Protein 1OLT (pdb70)

Secondary structure (DSSP, 8-state):
------TTT-----SSS-GGG-BTT--HHHHHHHHTT-TTS-EEEEEEE-EESS--TT--SS-EE-S-THHHHHHHHHHHHHHHHHGGGGTT--EEEEEEEES-GGGS-HHHHHHHHHHHHHHS-EEEEEEEEEEE-SSS--THHHHHHHHTT--EEEEEEE---HHHHHHHT----HHHHHHHHHHHHHTT--S-EEEEEES-TT--HHHHHHHHHHHHHH--SEEEEEEP---TTTSGGGGGS-GGGSPPHHHHHHHHHHHHHHHHHTT-EEEETTEEE-TTSHHHHHHHHT--EE-SS-EES--S-EEEEESTT-EEEETTEEEEE-SSHHHHHHHHHHHS--EEEEEE--HHHHHHHHHHHHHHHHSEEEHHHHHHHTT--HHHHTHHHHHHHHHHHHTTSEEE-SSEEEE-TTTGGGHHHHHHTT-S--

Radius of gyration: 21.77 Å; Cα contacts (8 Å, |Δi|>4): 863; chains: 1; bounding box: 60×54×45 Å

Structure (mmCIF, N/CA/C/O backbone):
data_1OLT
#
_entry.id   1OLT
#
_cell.length_a   114.036
_cell.length_b   114.036
_cell.length_c   76.459
_cell.angle_alpha   90.00
_cell.angle_beta   90.00
_cell.angle_gamma   120.00
#
_symmetry.space_group_name_H-M   'P 63'
#
loop_
_entity.id
_entity.type
_entity.pdbx_description
1 polymer 'OXYGEN-INDEPENDENT COPROPORPHYRINOGEN III OXIDASE'
2 non-polymer 'IRON/SULFUR CLUSTER'
3 non-polymer S-ADENOSYLMETHIONINE
4 water water
#
loop_
_atom_site.group_PDB
_atom_site.id
_atom_site.type_symbol
_atom_site.label_atom_id
_atom_site.label_alt_id
_atom_site.label_comp_id
_atom_site.label_asym_id
_atom_site.label_entity_id
_atom_site.label_seq_id
_atom_site.pdbx_PDB_ins_code
_atom_site.Cartn_x
_atom_site.Cartn_y
_atom_site.Cartn_z
_atom_site.occupancy
_atom_site.B_iso_or_equiv
_atom_site.auth_seq_id
_atom_site.auth_comp_id
_atom_site.auth_asym_id
_atom_site.auth_atom_id
_atom_site.pdbx_PDB_model_num
ATOM 1 N N . GLN A 1 4 ? 46.208 45.465 -0.570 0.50 14.00 4 GLN A N 1
ATOM 2 C CA . GLN A 1 4 ? 46.034 46.714 0.205 0.50 14.17 4 GLN A CA 1
ATOM 3 C C . GLN A 1 4 ? 47.385 47.186 0.754 0.50 14.89 4 GLN A C 1
ATOM 4 O O . GLN A 1 4 ? 48.390 46.481 0.629 0.50 15.34 4 GLN A O 1
ATOM 10 N N . GLN A 1 5 ? 47.400 48.380 1.354 0.75 15.37 5 GLN A N 1
ATOM 11 C CA . GLN A 1 5 ? 48.611 48.933 1.949 0.75 15.76 5 GLN A CA 1
ATOM 12 C C . GLN A 1 5 ? 48.707 48.625 3.440 0.75 15.76 5 GLN A C 1
ATOM 13 O O . GLN A 1 5 ? 49.831 48.521 3.956 0.75 15.08 5 GLN A O 1
ATOM 19 N N . ILE A 1 6 ? 47.570 48.448 4.135 0.75 15.61 6 ILE A N 1
ATOM 20 C CA . ILE A 1 6 ? 47.634 47.862 5.480 0.75 16.02 6 ILE A CA 1
ATOM 21 C C . ILE A 1 6 ? 48.195 46.426 5.417 0.75 16.43 6 ILE A C 1
ATOM 22 O O . ILE A 1 6 ? 47.981 45.698 4.460 0.75 16.23 6 ILE A O 1
ATOM 27 N N A ASP A 1 7 ? 48.978 46.063 6.424 0.50 16.91 7 ASP A N 1
ATOM 28 N N B ASP A 1 7 ? 48.888 46.056 6.490 0.50 16.96 7 ASP A N 1
ATOM 29 C CA A ASP A 1 7 ? 49.436 44.690 6.574 0.50 17.30 7 ASP A CA 1
ATOM 30 C CA B ASP A 1 7 ? 49.528 44.760 6.646 0.50 17.39 7 ASP A CA 1
ATOM 31 C C A ASP A 1 7 ? 48.893 44.221 7.906 0.50 17.46 7 ASP A C 1
ATOM 32 C C B ASP A 1 7 ? 48.959 44.175 7.944 0.50 17.52 7 ASP A C 1
ATOM 33 O O A ASP A 1 7 ? 49.294 44.708 8.965 0.50 17.70 7 ASP A O 1
ATOM 34 O O B ASP A 1 7 ? 49.404 44.548 9.037 0.50 17.72 7 ASP A O 1
ATOM 43 N N . TRP A 1 8 ? 47.981 43.272 7.828 1.00 17.59 8 TRP A N 1
ATOM 44 C CA . TRP A 1 8 ? 47.283 42.743 9.002 1.00 17.79 8 TRP A CA 1
ATOM 45 C C . TRP A 1 8 ? 48.197 41.900 9.881 1.00 18.40 8 TRP A C 1
ATOM 46 O O . TRP A 1 8 ? 48.865 41.011 9.381 1.00 19.05 8 TRP A O 1
ATOM 57 N N . ASP A 1 9 ? 48.196 42.177 11.182 1.00 19.34 9 ASP A N 1
ATOM 58 C CA . ASP A 1 9 ? 49.011 41.444 12.172 1.00 20.05 9 ASP A CA 1
ATOM 59 C C . ASP A 1 9 ? 48.177 41.098 13.416 1.00 19.96 9 ASP A C 1
ATOM 60 O O . ASP A 1 9 ? 48.111 41.899 14.338 1.00 19.76 9 ASP A O 1
ATOM 65 N N . LEU A 1 10 ? 47.545 39.917 13.427 1.00 20.37 10 LEU A N 1
ATOM 66 C CA . LEU A 1 10 ? 46.674 39.480 14.546 1.00 20.78 10 LEU A CA 1
ATOM 67 C C . LEU A 1 10 ? 47.251 39.753 15.940 1.00 20.97 10 LEU A C 1
ATOM 68 O O . LEU A 1 10 ? 46.522 40.218 16.843 1.00 20.65 10 LEU A O 1
ATOM 73 N N . ALA A 1 11 ? 48.548 39.457 16.111 1.00 20.92 11 ALA A N 1
ATOM 74 C CA . ALA A 1 11 ? 49.205 39.565 17.415 1.00 21.23 11 ALA A CA 1
ATOM 75 C C . ALA A 1 11 ? 49.324 41.010 17.874 1.00 21.57 11 ALA A C 1
ATOM 76 O O . ALA A 1 11 ? 49.010 41.322 19.028 1.00 21.67 11 ALA A O 1
ATOM 78 N N . LEU A 1 12 ? 49.753 41.905 16.983 1.00 21.89 12 LEU A N 1
ATOM 79 C CA . LEU A 1 12 ? 49.840 43.323 17.345 1.00 22.25 12 LEU A CA 1
ATOM 80 C C . LEU A 1 12 ? 48.449 43.860 17.674 1.00 22.54 12 LEU A C 1
ATOM 81 O O . LEU A 1 12 ? 48.302 44.664 18.594 1.00 22.80 12 LEU A O 1
ATOM 86 N N . ILE A 1 13 ? 47.442 43.390 16.925 1.00 22.66 13 ILE A N 1
ATOM 87 C CA . ILE A 1 13 ? 46.040 43.784 17.109 1.00 22.91 13 ILE A CA 1
ATOM 88 C C . ILE A 1 13 ? 45.428 43.101 18.354 1.00 23.20 13 ILE A C 1
ATOM 89 O O . ILE A 1 13 ? 44.570 43.698 19.033 1.00 23.67 13 ILE A O 1
ATOM 94 N N . LYS A 1 15 ? 47.803 42.257 21.079 0.70 18.20 15 LYS A N 1
ATOM 95 C CA . LYS A 1 15 ? 46.611 42.937 21.553 0.70 18.64 15 LYS A CA 1
ATOM 96 C C . LYS A 1 15 ? 46.962 44.358 22.000 0.70 18.60 15 LYS A C 1
ATOM 97 O O . LYS A 1 15 ? 47.374 44.574 23.149 0.70 18.96 15 LYS A O 1
ATOM 103 N N . TYR A 1 16 ? 46.788 45.328 21.108 0.70 18.48 16 TYR A N 1
ATOM 104 C CA . TYR A 1 16 ? 46.949 46.730 21.504 0.70 18.50 16 TYR A CA 1
ATOM 105 C C . TYR A 1 16 ? 45.598 47.343 21.842 0.70 19.02 16 TYR A C 1
ATOM 106 O O . TYR A 1 16 ? 44.702 47.372 21.011 0.70 19.98 16 TYR A O 1
ATOM 115 N N A TYR A 1 23 ? 39.445 59.442 18.367 0.50 22.22 23 TYR A N 1
ATOM 116 N N B TYR A 1 23 ? 39.087 58.866 17.035 0.50 27.32 23 TYR A N 1
ATOM 117 C CA A TYR A 1 23 ? 39.744 60.846 18.596 0.50 22.32 23 TYR A CA 1
ATOM 118 C CA B TYR A 1 23 ? 39.104 60.330 17.022 0.50 27.19 23 TYR A CA 1
ATOM 119 C C A TYR A 1 23 ? 38.840 61.725 17.740 0.50 22.74 23 TYR A C 1
ATOM 120 C C B TYR A 1 23 ? 37.683 60.833 17.112 0.50 26.73 23 TYR A C 1
ATOM 121 O O A TYR A 1 23 ? 39.220 62.250 16.685 0.50 23.09 23 TYR A O 1
ATOM 122 O O B TYR A 1 23 ? 36.760 60.342 16.461 0.50 26.85 23 TYR A O 1
ATOM 139 N N A THR A 1 24 ? 37.603 61.807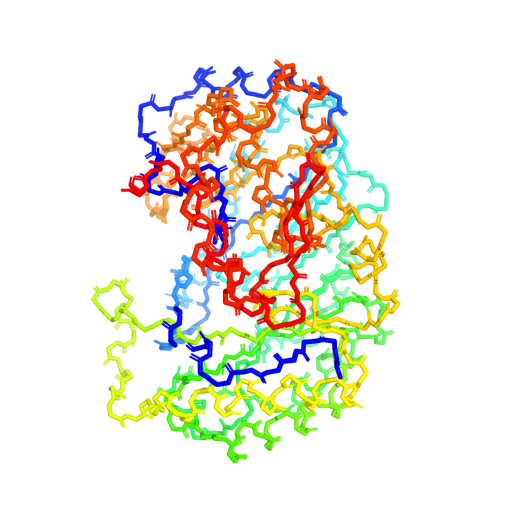 18.235 0.50 22.49 24 THR A N 1
ATOM 140 N N B THR A 1 24 ? 37.555 61.835 17.952 0.50 25.87 24 THR A N 1
ATOM 141 C CA A THR A 1 24 ? 36.498 62.587 17.684 0.50 22.02 24 THR A CA 1
ATOM 142 C CA B THR A 1 24 ? 36.303 62.383 18.345 0.50 25.28 24 THR A CA 1
ATOM 143 C C A THR A 1 24 ? 36.974 63.989 17.268 0.50 21.00 24 THR A C 1
ATOM 144 C C B THR A 1 24 ? 36.457 63.890 18.035 0.50 24.18 24 THR A C 1
ATOM 145 O O A THR A 1 24 ? 37.004 64.351 16.091 0.50 19.83 24 THR A O 1
ATOM 146 O O B THR A 1 24 ? 35.531 64.552 17.551 0.50 24.16 24 THR A O 1
ATOM 153 N N A SER A 1 25 ? 37.290 64.769 18.299 0.50 20.07 25 SER A N 1
ATOM 154 N N B SER A 1 25 ? 37.700 64.346 18.220 0.50 22.59 25 SER A N 1
ATOM 155 C CA A SER A 1 25 ? 38.146 65.939 18.202 0.50 19.45 25 SER A CA 1
ATOM 156 C CA B SER A 1 25 ? 38.111 65.757 18.309 0.50 21.06 25 SER A CA 1
ATOM 157 C C A SER A 1 25 ? 39.146 65.864 19.357 0.50 19.17 25 SER A C 1
ATOM 158 C C B SER A 1 25 ? 39.206 65.791 19.382 0.50 20.18 25 SER A C 1
ATOM 159 O O A SER A 1 25 ? 39.021 65.022 20.244 0.50 19.80 25 SER A O 1
ATOM 160 O O B SER A 1 25 ? 39.235 64.906 20.232 0.50 20.90 25 SER A O 1
ATOM 165 N N . TYR A 1 26 ? 40.105 66.768 19.353 1.00 19.12 26 TYR A N 1
ATOM 166 C CA . TYR A 1 26 ? 41.015 66.960 20.494 1.00 17.89 26 TYR A CA 1
ATOM 167 C C . TYR A 1 26 ? 41.135 68.412 20.837 1.00 16.55 26 TYR A C 1
ATOM 168 O O . TYR A 1 26 ? 41.469 69.190 19.960 1.00 14.72 26 TYR A O 1
ATOM 177 N N . PRO A 1 27 ? 40.909 68.789 22.109 1.00 16.89 27 PRO A N 1
ATOM 178 C CA . PRO A 1 27 ? 40.431 67.895 23.186 1.00 17.35 27 PRO A CA 1
ATOM 179 C C . PRO A 1 27 ? 39.055 67.332 22.934 1.00 18.59 27 PRO A C 1
ATOM 180 O O . PRO A 1 27 ? 38.310 67.816 22.068 1.00 18.23 27 PRO A O 1
ATOM 184 N N . THR A 1 28 ? 38.705 66.305 23.699 1.00 19.57 28 THR A N 1
ATOM 185 C CA . THR A 1 28 ? 37.429 65.633 23.480 1.00 20.55 28 THR A CA 1
ATOM 186 C C . THR A 1 28 ? 36.298 66.370 24.163 1.00 20.36 28 THR A C 1
ATOM 187 O O . THR A 1 28 ? 36.542 67.307 24.971 1.00 19.15 28 THR A O 1
ATOM 191 N N . ALA A 1 29 ? 35.077 65.890 23.864 1.00 20.55 29 ALA A N 1
ATOM 192 C CA . ALA A 1 29 ? 33.829 66.357 24.490 1.00 20.46 29 ALA A CA 1
ATOM 193 C C . ALA A 1 29 ? 33.797 66.151 26.033 1.00 20.07 29 ALA A C 1
ATOM 194 O O . ALA A 1 29 ? 33.058 66.851 26.734 1.00 19.29 29 ALA A O 1
ATOM 196 N N . LEU A 1 30 ? 34.578 65.200 26.565 1.00 20.01 30 LEU A N 1
ATOM 197 C CA . LEU A 1 30 ? 34.711 65.080 28.036 1.00 19.78 30 LEU A CA 1
ATOM 198 C C . LEU A 1 30 ? 35.184 66.387 28.672 1.00 18.89 30 LEU A C 1
ATOM 199 O O . LEU A 1 30 ? 34.828 66.690 29.813 1.00 18.60 30 LEU A O 1
ATOM 204 N N . GLU A 1 31 ? 35.992 67.154 27.935 1.00 17.24 31 GLU A N 1
ATOM 205 C CA . GLU A 1 31 ? 36.555 68.383 28.467 1.00 15.81 31 GLU A CA 1
ATOM 206 C C . GLU A 1 31 ? 35.681 69.631 28.286 1.00 14.21 31 GLU A C 1
ATOM 207 O O . GLU A 1 31 ? 36.084 70.692 28.706 1.00 13.67 31 GLU A O 1
ATOM 213 N N . PHE A 1 32 ? 34.507 69.511 27.666 1.00 12.45 32 PHE A N 1
ATOM 214 C CA . PHE A 1 32 ? 33.650 70.689 27.426 1.00 11.73 32 PHE A CA 1
ATOM 215 C C . PHE A 1 32 ? 33.076 71.108 28.774 1.00 11.59 32 PHE A C 1
ATOM 216 O O . PHE A 1 32 ? 32.723 70.268 29.555 1.00 11.55 32 PHE A O 1
ATOM 224 N N . SER A 1 33 ? 32.997 72.402 29.042 1.00 12.01 33 SER A N 1
ATOM 225 C CA . SER A 1 33 ? 32.520 72.895 30.308 1.00 12.85 33 SER A CA 1
ATOM 226 C C . SER A 1 33 ? 31.403 73.955 30.129 1.00 15.23 33 SER A C 1
ATOM 227 O O . SER A 1 33 ? 31.445 74.792 29.251 1.00 13.08 33 SER A O 1
ATOM 230 N N . GLU A 1 34 ? 30.431 73.923 31.019 1.00 18.80 34 GLU A N 1
ATOM 231 C CA . GLU A 1 34 ? 29.300 74.845 30.984 1.00 22.43 34 GLU A CA 1
ATOM 232 C C . GLU A 1 34 ? 29.694 76.253 31.368 1.00 23.37 34 GLU A C 1
ATOM 233 O O . GLU A 1 34 ? 28.903 77.157 31.224 1.00 25.22 34 GLU A O 1
ATOM 239 N N . ASP A 1 35 ? 30.928 76.422 31.833 1.00 24.20 35 ASP A N 1
ATOM 240 C CA . ASP A 1 35 ? 31.486 77.714 32.160 1.00 24.87 35 ASP A CA 1
ATOM 241 C C . ASP A 1 35 ? 31.836 78.531 30.930 1.00 23.43 35 ASP A C 1
ATOM 242 O O . ASP A 1 35 ? 31.927 79.733 31.008 1.00 22.71 35 ASP A O 1
ATOM 247 N N . PHE A 1 36 ? 32.041 77.852 29.806 1.00 22.12 36 PHE A N 1
ATOM 248 C CA . PHE A 1 36 ? 32.243 78.484 28.496 1.00 21.09 36 PHE A CA 1
ATOM 249 C C . PHE A 1 36 ? 30.957 79.155 28.028 1.00 21.12 36 PHE A C 1
ATOM 250 O O . PHE A 1 36 ? 29.957 78.501 27.661 1.00 21.89 36 PHE A O 1
ATOM 258 N N . GLY A 1 37 ? 31.002 80.456 28.025 1.00 20.70 37 GLY A N 1
ATOM 259 C CA . GLY A 1 37 ? 29.837 81.254 27.787 1.00 20.82 37 GLY A CA 1
ATOM 260 C C . GLY A 1 37 ? 29.903 82.067 26.499 1.00 20.14 37 GLY A C 1
ATOM 261 O O . GLY A 1 37 ? 30.772 81.920 25.617 1.00 19.31 37 GLY A O 1
ATOM 262 N N . GLU A 1 38 ? 28.956 82.978 26.441 1.00 19.83 38 GLU A N 1
ATOM 263 C CA . GLU A 1 38 ? 28.700 83.751 25.266 1.00 19.34 38 GLU A CA 1
ATOM 264 C C . GLU A 1 38 ? 29.852 84.621 24.931 1.00 18.98 38 GLU A C 1
ATOM 265 O O . GLU A 1 38 ? 30.123 84.828 23.756 1.00 17.83 38 GLU A O 1
ATOM 271 N N A GLN A 1 39 ? 30.572 85.146 25.922 0.70 18.79 39 GLN A N 1
ATOM 272 N N B GLN A 1 39 ? 30.523 85.123 25.963 0.30 18.90 39 GLN A N 1
ATOM 273 C CA A GLN A 1 39 ? 31.628 86.029 25.524 0.70 19.52 39 GLN A CA 1
ATOM 274 C CA B GLN A 1 39 ? 31.663 85.996 25.788 0.30 19.41 39 GLN A CA 1
ATOM 275 C C A GLN A 1 39 ? 32.743 85.194 24.852 0.70 19.51 39 GLN A C 1
ATOM 276 C C B GLN A 1 39 ? 32.861 85.296 25.117 0.30 19.66 39 GLN A C 1
ATOM 277 O O A GLN A 1 39 ? 33.378 85.637 23.900 0.70 22.35 39 GLN A O 1
ATOM 278 O O B GLN A 1 39 ? 33.698 85.957 24.481 0.30 21.83 39 GLN A O 1
ATOM 289 N N . ALA A 1 40 ? 33.021 84.009 25.400 1.00 19.10 40 ALA A N 1
ATOM 290 C CA . ALA A 1 40 ? 34.137 83.209 24.890 1.00 18.10 40 ALA A CA 1
ATOM 291 C C . ALA A 1 40 ? 33.811 82.885 23.474 1.00 16.94 40 ALA A C 1
ATOM 292 O O . ALA A 1 40 ? 34.666 82.895 22.611 1.00 16.28 40 ALA A O 1
ATOM 294 N N . PHE A 1 41 ? 32.523 82.669 23.211 1.00 14.94 41 PHE A N 1
ATOM 295 C CA . PHE A 1 41 ? 32.092 82.361 21.884 1.00 15.11 41 PHE A CA 1
ATOM 296 C C . PHE A 1 41 ? 32.339 83.543 20.951 1.00 14.96 41 PHE A C 1
ATOM 297 O O . PHE A 1 41 ? 32.802 83.386 19.822 1.00 14.52 41 PHE A O 1
ATOM 305 N N . LEU A 1 42 ? 31.972 84.719 21.402 1.00 14.96 42 LEU A N 1
ATOM 306 C CA . LEU A 1 42 ? 32.156 85.901 20.567 1.00 16.01 42 LEU A CA 1
ATOM 307 C C . LEU A 1 42 ? 33.655 86.177 20.326 1.00 15.94 42 LEU A C 1
ATOM 308 O O . LEU A 1 42 ? 34.014 86.536 19.221 1.00 16.52 42 LEU A O 1
ATOM 313 N N . GLN A 1 43 ? 34.500 85.979 21.336 1.00 15.70 43 GLN A N 1
ATOM 314 C CA . GLN A 1 43 ? 35.957 86.105 21.143 1.00 16.96 43 GLN A CA 1
ATOM 315 C C . GLN A 1 43 ? 36.456 85.094 20.119 1.00 16.24 43 GLN A C 1
ATOM 316 O O . GLN A 1 43 ? 37.345 85.411 19.332 1.00 15.62 43 GLN A O 1
ATOM 322 N N . ALA A 1 44 ? 35.853 83.883 20.088 1.00 15.80 44 ALA A N 1
ATOM 323 C CA . ALA A 1 44 ? 36.261 82.863 19.128 1.00 15.05 44 ALA A CA 1
ATOM 324 C C . ALA A 1 44 ? 35.901 83.293 17.713 1.00 14.72 44 ALA A C 1
ATOM 325 O O . ALA A 1 44 ? 36.689 83.131 16.761 1.00 13.97 44 ALA A O 1
ATOM 327 N N . VAL A 1 45 ? 34.697 83.840 17.562 1.00 14.56 45 VAL A N 1
ATOM 328 C CA . VAL A 1 45 ? 34.211 84.242 16.252 1.00 14.35 45 VAL A CA 1
ATOM 329 C C . VAL A 1 45 ? 35.089 85.377 15.706 1.00 14.71 45 VAL A C 1
ATOM 330 O O . VAL A 1 45 ? 35.330 85.476 14.524 1.00 15.62 45 VAL A O 1
ATOM 334 N N . ALA A 1 46 ? 35.605 86.232 16.571 1.00 15.70 46 ALA A N 1
ATOM 335 C CA . ALA A 1 46 ? 36.433 87.344 16.114 1.00 15.76 46 ALA A CA 1
ATOM 336 C C . ALA A 1 46 ? 37.911 86.974 15.827 1.00 15.70 46 ALA A C 1
ATOM 337 O O . ALA A 1 46 ? 38.667 87.812 15.335 1.00 15.76 46 ALA A O 1
ATOM 339 N N A ARG A 1 47 ? 38.313 85.743 16.132 0.33 15.51 47 ARG A N 1
ATOM 340 N N B ARG A 1 47 ? 38.300 85.735 16.125 0.33 15.31 47 ARG A N 1
ATOM 341 N N C ARG A 1 47 ? 38.294 85.733 16.113 0.33 15.19 47 ARG A N 1
ATOM 342 C CA A ARG A 1 47 ? 39.730 85.373 16.088 0.33 15.35 47 ARG A CA 1
ATOM 343 C CA B ARG A 1 47 ? 39.706 85.334 16.066 0.33 15.00 47 ARG A CA 1
ATOM 344 C CA C ARG A 1 47 ? 39.700 85.339 16.066 0.33 14.78 47 ARG A CA 1
ATOM 345 C C A ARG A 1 47 ? 40.272 85.296 14.647 0.33 14.89 47 ARG A C 1
ATOM 346 C C B ARG A 1 47 ? 40.252 85.318 14.642 0.33 14.69 47 ARG A C 1
ATOM 347 C C C ARG A 1 47 ? 40.252 85.316 14.643 0.33 14.57 47 ARG A C 1
ATOM 348 O O A ARG A 1 47 ? 41.366 85.812 14.381 0.33 13.85 47 ARG A O 1
ATOM 349 O O B ARG A 1 47 ? 41.322 85.884 14.383 0.33 13.58 47 ARG A O 1
ATOM 350 O O C ARG A 1 47 ? 41.325 85.877 14.386 0.33 13.47 47 ARG A O 1
ATOM 372 N N . TYR A 1 48 ? 39.514 84.691 13.728 1.00 14.03 48 TYR A N 1
ATOM 373 C CA . TYR A 1 48 ? 39.952 84.532 12.307 1.00 14.64 48 TYR A CA 1
ATOM 374 C C . TYR A 1 48 ? 38.919 85.044 11.304 1.00 15.38 48 TYR A C 1
ATOM 375 O O . TYR A 1 48 ? 38.274 84.231 10.622 1.00 15.82 48 TYR A O 1
ATOM 384 N N . PRO A 1 49 ? 38.767 86.357 11.171 1.00 16.80 49 PRO A N 1
ATOM 385 C CA . PRO A 1 49 ? 37.690 86.894 10.311 1.00 18.51 49 PRO A CA 1
ATOM 386 C C . PRO A 1 49 ? 37.725 86.518 8.797 1.00 19.23 49 PRO A C 1
ATOM 387 O O . PRO A 1 49 ? 36.732 86.689 8.109 1.00 21.08 49 PRO A O 1
ATOM 391 N N A GLU A 1 50 ? 38.855 86.002 8.345 0.50 20.36 50 GLU A N 1
ATOM 392 N N B GLU A 1 50 ? 38.835 86.002 8.281 0.50 19.79 50 GLU A N 1
ATOM 393 C CA A GLU A 1 50 ? 39.128 85.691 6.956 0.50 20.95 50 GLU A CA 1
ATOM 394 C CA B GLU A 1 50 ? 38.926 85.734 6.845 0.50 19.96 50 GLU A CA 1
ATOM 395 C C A GLU A 1 50 ? 38.636 84.278 6.603 0.50 20.57 50 GLU A C 1
ATOM 396 C C B GLU A 1 50 ? 38.867 84.226 6.551 0.50 20.40 50 GLU A C 1
ATOM 397 O O A GLU A 1 50 ? 38.204 83.969 5.491 0.50 20.56 50 GLU A O 1
ATOM 398 O O B GLU A 1 50 ? 38.999 83.789 5.393 0.50 21.46 50 GLU A O 1
ATOM 409 N N . ARG A 1 51 ? 38.738 83.422 7.605 1.00 19.51 51 ARG A N 1
ATOM 410 C CA . ARG A 1 51 ? 38.693 82.019 7.442 1.00 19.13 51 ARG A CA 1
ATOM 411 C C . ARG A 1 51 ? 37.361 81.588 6.762 1.00 17.53 51 ARG A C 1
ATOM 412 O O . ARG A 1 51 ? 36.293 82.150 7.018 1.00 16.13 51 ARG A O 1
ATOM 420 N N . PRO A 1 52 ? 37.467 80.696 5.814 1.00 15.07 52 PRO A N 1
ATOM 421 C CA . PRO A 1 52 ? 36.269 80.125 5.233 1.00 14.40 52 PRO A CA 1
ATOM 422 C C . PRO A 1 52 ? 35.335 79.543 6.353 1.00 14.28 52 PRO A C 1
ATOM 423 O O . PRO A 1 52 ? 35.787 79.115 7.415 1.00 12.72 52 PRO A O 1
ATOM 427 N N . LEU A 1 53 ? 34.040 79.535 6.084 1.00 13.65 53 LEU A N 1
ATOM 428 C CA . LEU A 1 53 ? 33.052 79.052 7.011 1.00 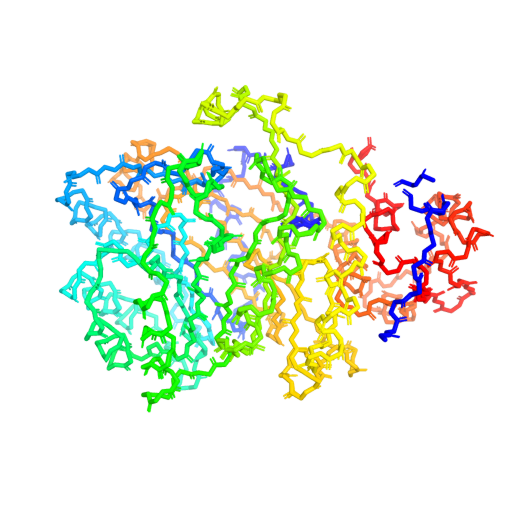12.95 53 LEU A CA 1
ATOM 429 C C . LEU A 1 53 ? 32.434 77.786 6.457 1.00 12.77 53 LEU A C 1
ATOM 430 O O . LEU A 1 53 ? 32.034 77.719 5.315 1.00 12.40 53 LEU A O 1
ATOM 435 N N . SER A 1 54 ? 32.340 76.798 7.316 1.00 13.06 54 SER A N 1
ATOM 436 C CA . SER A 1 54 ? 31.593 75.572 7.130 1.00 13.33 54 SER A CA 1
ATOM 437 C C . SER A 1 54 ? 30.378 75.567 8.079 1.00 12.33 54 SER A C 1
ATOM 438 O O . SER A 1 54 ? 30.478 76.029 9.196 1.00 12.99 54 SER A O 1
ATOM 441 N N . LEU A 1 55 ? 29.249 75.068 7.622 1.00 11.35 55 LEU A N 1
ATOM 442 C CA . LEU A 1 55 ? 28.036 75.041 8.386 1.00 11.59 55 LEU A CA 1
ATOM 443 C C . LEU A 1 55 ? 27.610 73.607 8.601 1.00 10.84 55 LEU A C 1
ATOM 444 O O . LEU A 1 55 ? 27.643 72.830 7.703 1.00 10.61 55 LEU A O 1
ATOM 449 N N . TYR A 1 56 ? 27.201 73.285 9.817 1.00 12.06 56 TYR A N 1
ATOM 450 C CA . TYR A 1 56 ? 26.588 71.995 10.155 1.00 11.57 56 TYR A CA 1
ATOM 451 C C . TYR A 1 56 ? 25.194 72.274 10.752 1.00 12.27 56 TYR A C 1
ATOM 452 O O . TYR A 1 56 ? 25.078 73.118 11.617 1.00 12.16 56 TYR A O 1
ATOM 461 N N . VAL A 1 57 ? 24.154 71.579 10.270 1.00 11.08 57 VAL A N 1
ATOM 462 C CA . VAL A 1 57 ? 22.837 71.637 10.874 1.00 11.48 57 VAL A CA 1
ATOM 463 C C . VAL A 1 57 ? 22.400 70.210 11.320 1.00 11.55 57 VAL A C 1
ATOM 464 O O . VAL A 1 57 ? 22.466 69.243 10.522 1.00 11.56 57 VAL A O 1
ATOM 468 N N . HIS A 1 58 ? 22.041 70.073 12.593 1.00 11.77 58 HIS A N 1
ATOM 469 C CA . HIS A 1 58 ? 21.583 68.825 13.151 1.00 11.60 58 HIS A CA 1
ATOM 470 C C . HIS A 1 58 ? 20.052 68.769 12.966 1.00 12.11 58 HIS A C 1
ATOM 471 O O . HIS A 1 58 ? 19.356 69.695 13.335 1.00 13.26 58 HIS A O 1
ATOM 478 N N . ILE A 1 59 ? 19.575 67.719 12.357 1.00 12.20 59 ILE A N 1
ATOM 479 C CA . ILE A 1 59 ? 18.159 67.460 12.201 1.00 12.54 59 ILE A CA 1
ATOM 480 C C . ILE A 1 59 ? 17.889 66.166 12.981 1.00 12.20 59 ILE A C 1
ATOM 481 O O . ILE A 1 59 ? 18.321 65.082 12.553 1.00 12.84 59 ILE A O 1
ATOM 486 N N . PRO A 1 60 ? 17.275 66.243 14.159 1.00 12.43 60 PRO A N 1
ATOM 487 C CA . PRO A 1 60 ? 17.297 65.067 15.013 1.00 12.84 60 PRO A CA 1
ATOM 488 C C . PRO A 1 60 ? 16.263 63.982 14.741 1.00 13.13 60 PRO A C 1
ATOM 489 O O . PRO A 1 60 ? 16.458 62.866 15.216 1.00 13.05 60 PRO A O 1
ATOM 493 N N . PHE A 1 61 ? 15.236 64.255 13.955 1.00 13.33 61 PHE A N 1
ATOM 494 C CA . PHE A 1 61 ? 14.103 63.390 13.885 1.00 13.03 61 PHE A CA 1
ATOM 495 C C . PHE A 1 61 ? 14.334 62.157 13.002 1.00 13.46 61 PHE A C 1
ATOM 496 O O . PHE A 1 61 ? 14.940 62.252 11.924 1.00 13.80 61 PHE A O 1
ATOM 504 N N . CYS A 1 62 ? 13.813 61.024 13.465 1.00 12.04 62 CYS A N 1
ATOM 505 C CA . CYS A 1 62 ? 13.758 59.792 12.688 1.00 12.32 62 CYS A CA 1
ATOM 506 C C . CYS A 1 62 ? 12.344 59.205 12.717 1.00 12.16 62 CYS A C 1
ATOM 507 O O . CYS A 1 62 ? 11.603 59.379 13.676 1.00 10.84 62 CYS A O 1
ATOM 510 N N . HIS A 1 63 ? 11.992 58.461 11.673 1.00 11.75 63 HIS A N 1
ATOM 511 C CA . HIS A 1 63 ? 10.659 57.832 11.562 1.00 12.95 63 HIS A CA 1
ATOM 512 C C . HIS A 1 63 ? 10.485 56.657 12.547 1.00 12.92 63 HIS A C 1
ATOM 513 O O . HIS A 1 63 ? 9.400 56.441 13.079 1.00 11.51 63 HIS A O 1
ATOM 520 N N . LYS A 1 64 ? 11.588 55.923 12.790 1.00 11.98 64 LYS A N 1
ATOM 521 C CA . LYS A 1 64 ? 11.522 54.610 13.410 1.00 11.94 64 LYS A CA 1
ATOM 522 C C . LYS A 1 64 ? 12.802 54.294 14.253 1.00 11.78 64 LYS A C 1
ATOM 523 O O . LYS A 1 64 ? 13.888 54.790 13.927 1.00 13.16 64 LYS A O 1
ATOM 529 N N . LEU A 1 65 ? 12.682 53.516 15.293 1.00 11.39 65 LEU A N 1
ATOM 530 C CA . LEU A 1 65 ? 13.785 53.316 16.247 1.00 12.58 65 LEU A CA 1
ATOM 531 C C . LEU A 1 65 ? 14.708 52.156 15.816 1.00 12.07 65 LEU A C 1
ATOM 532 O O . LEU A 1 65 ? 14.360 51.035 15.947 1.00 12.00 65 LEU A O 1
ATOM 537 N N . CYS A 1 66 ? 15.887 52.493 15.259 1.00 11.14 66 CYS A N 1
ATOM 538 C CA . CYS A 1 66 ? 16.891 51.504 14.996 1.00 11.33 66 CYS A CA 1
ATOM 539 C C . CYS A 1 66 ? 17.479 51.113 16.356 1.00 10.73 66 CYS A C 1
ATOM 540 O O . CYS A 1 66 ? 17.991 51.986 17.065 1.00 12.22 66 CYS A O 1
ATOM 543 N N . TYR A 1 67 ? 17.486 49.826 16.678 1.00 11.08 67 TYR A N 1
ATOM 544 C CA . TYR A 1 67 ? 17.925 49.370 17.997 1.00 10.72 67 TYR A CA 1
ATOM 545 C C . TYR A 1 67 ? 19.438 49.505 18.260 1.00 11.22 67 TYR A C 1
ATOM 546 O O . TYR A 1 67 ? 19.799 49.603 19.427 1.00 12.15 67 TYR A O 1
ATOM 555 N N . PHE A 1 68 ? 20.272 49.561 17.220 1.00 11.09 68 PHE A N 1
ATOM 556 C CA . PHE A 1 68 ? 21.732 49.740 17.370 1.00 11.51 68 PHE A CA 1
ATOM 557 C C . PHE A 1 68 ? 22.123 51.197 17.599 1.00 11.66 68 PHE A C 1
ATOM 558 O O . PHE A 1 68 ? 23.251 51.488 17.982 1.00 11.16 68 PHE A O 1
ATOM 566 N N . CYS A 1 69 ? 21.211 52.143 17.359 1.00 12.12 69 CYS A N 1
ATOM 567 C CA . CYS A 1 69 ? 21.641 53.500 17.129 1.00 12.84 69 CYS A CA 1
ATOM 568 C C . CYS A 1 69 ? 22.059 54.277 18.352 1.00 13.68 69 CYS A C 1
ATOM 569 O O . CYS A 1 69 ? 21.335 54.347 19.285 1.00 13.26 69 CYS A O 1
ATOM 572 N N . GLY A 1 70 ? 23.259 54.917 18.260 1.00 13.52 70 GLY A N 1
ATOM 573 C CA . GLY A 1 70 ? 23.859 55.695 19.303 1.00 13.21 70 GLY A CA 1
ATOM 574 C C . GLY A 1 70 ? 23.880 57.185 18.998 1.00 13.29 70 GLY A C 1
ATOM 575 O O . GLY A 1 70 ? 24.472 57.948 19.728 1.00 13.67 70 GLY A O 1
ATOM 576 N N A CYS A 1 71 ? 23.190 57.631 17.944 0.50 12.59 71 CYS A N 1
ATOM 577 N N B CYS A 1 71 ? 23.225 57.557 17.914 0.50 13.25 71 CYS A N 1
ATOM 578 C CA A CYS A 1 71 ? 23.246 59.050 17.510 0.50 11.99 71 CYS A CA 1
ATOM 579 C CA B CYS A 1 71 ? 23.253 58.921 17.498 0.50 13.28 71 CYS A CA 1
ATOM 580 C C A CYS A 1 71 ? 22.373 59.943 18.434 0.50 12.41 71 CYS A C 1
ATOM 581 C C B CYS A 1 71 ? 22.310 59.699 18.410 0.50 13.22 71 CYS A C 1
ATOM 582 O O A CYS A 1 71 ? 21.518 59.408 19.158 0.50 11.97 71 CYS A O 1
ATOM 583 O O B CYS A 1 71 ? 21.474 59.139 19.136 0.50 12.29 71 CYS A O 1
ATOM 588 N N A ASN A 1 72 ? 22.579 61.266 18.407 0.70 12.73 72 ASN A N 1
ATOM 589 N N B ASN A 1 72 ? 22.492 61.013 18.371 0.30 12.84 72 ASN A N 1
ATOM 590 C CA A ASN A 1 72 ? 21.646 62.195 19.010 0.70 13.05 72 ASN A CA 1
ATOM 591 C CA B ASN A 1 72 ? 21.669 61.963 19.097 0.30 12.96 72 ASN A CA 1
ATOM 592 C C A ASN A 1 72 ? 20.447 62.307 18.018 0.70 12.93 72 ASN A C 1
ATOM 593 C C B ASN A 1 72 ? 20.415 62.259 18.245 0.30 12.94 72 ASN A C 1
ATOM 594 O O A ASN A 1 72 ? 20.545 62.862 16.933 0.70 12.19 72 ASN A O 1
ATOM 595 O O B ASN A 1 72 ? 20.376 63.213 17.478 0.30 12.62 72 ASN A O 1
ATOM 604 N N A LYS A 1 73 ? 19.334 61.702 18.401 0.70 12.73 73 LYS A N 1
ATOM 605 N N B LYS A 1 73 ? 19.399 61.415 18.365 0.30 12.97 73 LYS A N 1
ATOM 606 C CA A LYS A 1 73 ? 18.185 61.582 17.515 0.70 13.05 73 LYS A CA 1
ATOM 607 C CA B LYS A 1 73 ? 18.204 61.568 17.545 0.30 12.94 73 LYS A CA 1
ATOM 608 C C A LYS A 1 73 ? 16.909 61.417 18.363 0.70 14.00 73 LYS A C 1
ATOM 609 C C B LYS A 1 73 ? 16.903 61.502 18.397 0.30 13.62 73 LYS A C 1
ATOM 610 O O A LYS A 1 73 ? 16.986 61.039 19.520 0.70 13.13 73 LYS A O 1
ATOM 611 O O B LYS A 1 73 ? 16.955 61.310 19.609 0.30 13.13 73 LYS A O 1
ATOM 622 N N . ILE A 1 74 ? 15.758 61.735 17.746 1.00 14.03 74 ILE A N 1
ATOM 623 C CA . ILE A 1 74 ? 14.430 61.655 18.364 1.00 14.19 74 ILE A CA 1
ATOM 624 C C . ILE A 1 74 ? 13.515 60.948 17.388 1.00 12.50 74 ILE A C 1
ATOM 625 O O . ILE A 1 74 ? 13.247 61.466 16.314 1.00 14.04 74 ILE A O 1
ATOM 630 N N . VAL A 1 75 ? 13.016 59.776 17.743 1.00 12.73 75 VAL A N 1
ATOM 631 C CA . VAL A 1 75 ? 12.141 59.021 16.921 1.00 12.50 75 VAL A CA 1
ATOM 632 C C . VAL A 1 75 ? 10.722 59.535 17.209 1.00 12.85 75 VAL A C 1
ATOM 633 O O . VAL A 1 75 ? 10.317 59.578 18.336 1.00 12.01 75 VAL A O 1
ATOM 637 N N . THR A 1 76 ? 10.001 59.946 16.183 1.00 13.05 76 THR A N 1
ATOM 638 C CA . THR A 1 76 ? 8.658 60.421 16.353 1.00 12.75 76 THR A CA 1
ATOM 639 C C . THR A 1 76 ? 7.886 60.352 15.048 1.00 12.82 76 THR A C 1
ATOM 640 O O . THR A 1 76 ? 8.413 60.573 13.982 1.00 11.44 76 THR A O 1
ATOM 644 N N . ARG A 1 77 ? 6.607 60.028 15.191 1.00 12.39 77 ARG A N 1
ATOM 645 C CA . ARG A 1 77 ? 5.683 60.092 14.094 1.00 12.99 77 ARG A CA 1
ATOM 646 C C . ARG A 1 77 ? 4.933 61.438 14.024 1.00 13.21 77 ARG A C 1
ATOM 647 O O . ARG A 1 77 ? 4.137 61.664 13.110 1.00 12.41 77 ARG A O 1
ATOM 655 N N . GLN A 1 78 ? 5.151 62.299 15.021 1.00 13.90 78 GLN A N 1
ATOM 656 C CA . GLN A 1 78 ? 4.526 63.626 15.047 1.00 15.15 78 GLN A CA 1
ATOM 657 C C . GLN A 1 78 ? 5.300 64.561 14.138 1.00 14.67 78 GLN A C 1
ATOM 658 O O . GLN A 1 78 ? 6.165 65.275 14.572 1.00 13.66 78 GLN A O 1
ATOM 664 N N . GLN A 1 79 ? 5.014 64.481 12.855 1.00 15.71 79 GLN A N 1
ATOM 665 C CA . GLN A 1 79 ? 5.801 65.145 11.822 1.00 18.01 79 GLN A CA 1
ATOM 666 C C . GLN A 1 79 ? 5.826 66.679 11.958 1.00 17.23 79 GLN A C 1
ATOM 667 O O . GLN A 1 79 ? 6.830 67.308 11.562 1.00 17.37 79 GLN A O 1
ATOM 673 N N . HIS A 1 80 ? 4.742 67.246 12.518 1.00 15.98 80 HIS A N 1
ATOM 674 C CA . HIS A 1 80 ? 4.683 68.639 12.853 1.00 16.34 80 HIS A CA 1
ATOM 675 C C . HIS A 1 80 ? 5.832 69.142 13.760 1.00 14.79 80 HIS A C 1
ATOM 676 O O . HIS A 1 80 ? 6.102 70.337 13.804 1.00 11.52 80 HIS A O 1
ATOM 683 N N . LYS A 1 81 ? 6.504 68.222 14.450 1.00 12.93 81 LYS A N 1
ATOM 684 C CA . LYS A 1 81 ? 7.704 68.602 15.222 1.00 13.10 81 LYS A CA 1
ATOM 685 C C . LYS A 1 81 ? 8.778 69.168 14.329 1.00 13.01 81 LYS A C 1
ATOM 686 O O . LYS A 1 81 ? 9.570 69.990 14.777 1.00 12.23 81 LYS A O 1
ATOM 692 N N . ALA A 1 82 ? 8.802 68.761 13.075 1.00 12.40 82 ALA A N 1
ATOM 693 C CA . ALA A 1 82 ? 9.815 69.254 12.173 1.00 13.02 82 ALA A CA 1
ATOM 694 C C . ALA A 1 82 ? 9.561 70.746 11.873 1.00 13.34 82 ALA A C 1
ATOM 695 O O . ALA A 1 82 ? 10.499 71.528 11.702 1.00 11.23 82 ALA A O 1
ATOM 697 N N . ASP A 1 83 ? 8.282 71.118 11.757 1.00 12.14 83 ASP A N 1
ATOM 698 C CA . ASP A 1 83 ? 7.941 72.566 11.547 1.00 12.97 83 ASP A CA 1
ATOM 699 C C . ASP A 1 83 ? 8.320 73.421 12.750 1.00 11.96 83 ASP A C 1
ATOM 700 O O . ASP A 1 83 ? 8.852 74.502 12.581 1.00 10.50 83 ASP A O 1
ATOM 705 N N . GLN A 1 84 ? 8.054 72.910 13.960 1.00 12.21 84 GLN A N 1
ATOM 706 C CA . GLN A 1 84 ? 8.427 73.567 15.196 1.00 12.86 84 GLN A CA 1
ATOM 707 C C . GLN A 1 84 ? 9.967 73.705 15.280 1.00 12.99 84 GLN A C 1
ATOM 708 O O . GLN A 1 84 ? 10.452 74.713 15.679 1.00 12.93 84 GLN A O 1
ATOM 714 N N . TYR A 1 85 ? 10.684 72.684 14.854 1.00 10.88 85 TYR A N 1
ATOM 715 C CA . TYR A 1 85 ? 12.107 72.696 14.910 1.00 11.38 85 TYR A CA 1
ATOM 716 C C . TYR A 1 85 ? 12.705 73.723 13.944 1.00 11.73 85 TYR A C 1
ATOM 717 O O . TYR A 1 85 ? 13.618 74.472 14.323 1.00 11.74 85 TYR A O 1
ATOM 726 N N . LEU A 1 86 ? 12.193 73.797 12.721 1.00 11.26 86 LEU A N 1
ATOM 727 C CA . LEU A 1 86 ? 12.605 74.819 11.793 1.00 12.06 86 LEU A CA 1
ATOM 728 C C . LEU A 1 86 ? 12.207 76.210 12.264 1.00 12.48 86 LEU A C 1
ATOM 729 O O . LEU A 1 86 ? 12.944 77.168 11.978 1.00 11.84 86 LEU A O 1
ATOM 734 N N . ASP A 1 87 ? 11.132 76.344 13.050 1.00 11.87 87 ASP A N 1
ATOM 735 C CA . ASP A 1 87 ? 10.832 77.650 13.667 1.00 12.09 87 ASP A CA 1
ATOM 736 C C . ASP A 1 87 ? 12.002 78.058 14.572 1.00 11.60 87 ASP A C 1
ATOM 737 O O . ASP A 1 87 ? 12.374 79.222 14.607 1.00 11.24 87 ASP A O 1
ATOM 742 N N . ALA A 1 88 ? 12.519 77.111 15.344 1.00 12.19 88 ALA A N 1
ATOM 743 C CA . ALA A 1 88 ? 13.636 77.375 16.271 1.00 12.98 88 ALA A CA 1
ATOM 744 C C . ALA A 1 88 ? 14.955 77.633 15.538 1.00 12.47 88 ALA A C 1
ATOM 745 O O . ALA A 1 88 ? 15.683 78.520 15.900 1.00 13.19 88 ALA A O 1
ATOM 747 N N . LEU A 1 89 ? 15.226 76.866 14.505 1.00 13.10 89 LEU A N 1
ATOM 748 C CA . LEU A 1 89 ? 16.402 77.054 13.645 1.00 13.14 89 LEU A CA 1
ATOM 749 C C . LEU A 1 89 ? 16.377 78.422 12.980 1.00 11.94 89 LEU A C 1
ATOM 750 O O . LEU A 1 89 ? 17.409 79.122 12.973 1.00 11.04 89 LEU A O 1
ATOM 755 N N . GLU A 1 90 ? 15.215 78.843 12.510 1.00 10.83 90 GLU A N 1
ATOM 756 C CA . GLU A 1 90 ? 15.075 80.216 11.999 1.00 11.71 90 GLU A CA 1
ATOM 757 C C . GLU A 1 90 ? 15.576 81.276 13.014 1.00 10.84 90 GLU A C 1
ATOM 758 O O . GLU A 1 90 ? 16.288 82.206 12.667 1.00 11.54 90 GLU A O 1
ATOM 764 N N . GLN A 1 91 ? 15.144 81.154 14.245 1.00 10.88 91 GLN A N 1
ATOM 765 C CA . GLN A 1 91 ? 15.529 82.104 15.281 1.00 11.74 91 GLN A CA 1
ATOM 766 C C . GLN A 1 91 ? 17.060 81.970 15.583 1.00 11.36 91 GLN A C 1
ATOM 767 O O . GLN A 1 91 ? 17.779 82.972 15.663 1.00 9.98 91 GLN A O 1
ATOM 773 N N . GLU A 1 92 ? 17.562 80.758 15.632 1.00 10.46 92 GLU A N 1
ATOM 774 C CA . GLU A 1 92 ? 19.004 80.575 15.848 1.00 11.18 92 GLU A CA 1
ATOM 775 C C . GLU A 1 92 ? 19.817 81.235 14.704 1.00 10.62 92 GLU A C 1
ATOM 776 O O . GLU A 1 92 ? 20.802 81.969 14.969 1.00 10.17 92 GLU A O 1
ATOM 782 N N . ILE A 1 93 ? 19.382 81.016 13.477 1.00 9.91 93 ILE A N 1
ATOM 783 C CA . ILE A 1 93 ? 20.051 81.501 12.317 1.00 13.14 93 ILE A CA 1
ATOM 784 C C . ILE A 1 93 ? 20.008 83.028 12.308 1.00 14.56 93 ILE A C 1
ATOM 785 O O . ILE A 1 93 ? 21.054 83.728 12.081 1.00 16.06 93 ILE A O 1
ATOM 790 N N . VAL A 1 94 ? 18.836 83.558 12.614 1.00 14.11 94 VAL A N 1
ATOM 791 C CA . VAL A 1 94 ? 18.632 84.996 12.625 1.00 15.73 94 VAL A CA 1
ATOM 792 C C . VAL A 1 94 ? 19.523 85.707 13.655 1.00 14.73 94 VAL A C 1
ATOM 793 O O . VAL A 1 94 ? 19.990 86.783 13.418 1.00 13.85 94 VAL A O 1
ATOM 797 N N . HIS A 1 95 ? 19.766 85.062 14.792 1.00 14.90 95 HIS A N 1
ATOM 798 C CA . HIS A 1 95 ? 20.627 85.615 15.807 1.00 15.01 95 HIS A CA 1
ATOM 799 C C . HIS A 1 95 ? 22.158 85.381 15.583 1.00 13.74 95 HIS A C 1
ATOM 800 O O . HIS A 1 95 ? 22.911 86.247 15.879 1.00 12.13 95 HIS A O 1
ATOM 807 N N . ARG A 1 96 ? 22.565 84.230 15.055 1.00 13.58 96 ARG A N 1
ATOM 808 C CA . ARG A 1 96 ? 23.989 83.875 14.890 1.00 13.07 96 ARG A CA 1
ATOM 809 C C . ARG A 1 96 ? 24.576 84.364 13.589 1.00 13.02 96 ARG A C 1
ATOM 810 O O . ARG A 1 96 ? 25.702 84.879 13.569 1.00 10.57 96 ARG A O 1
ATOM 818 N N . ALA A 1 97 ? 23.809 84.288 12.527 1.00 11.44 97 ALA A N 1
ATOM 819 C CA . ALA A 1 97 ? 24.314 84.641 11.213 1.00 13.31 97 ALA A CA 1
ATOM 820 C C . ALA A 1 97 ? 24.917 86.045 11.019 1.00 14.45 97 ALA A C 1
ATOM 821 O O . ALA A 1 97 ? 25.904 86.155 10.280 1.00 16.02 97 ALA A O 1
ATOM 823 N N . PRO A 1 98 ? 24.387 87.116 11.630 1.00 14.67 98 PRO A N 1
ATOM 824 C CA . PRO A 1 98 ? 25.049 88.420 11.512 1.00 14.83 98 PRO A CA 1
ATOM 825 C C . PRO A 1 98 ? 26.483 88.440 12.047 1.00 14.41 98 PRO A C 1
ATOM 826 O O . PRO A 1 98 ? 27.258 89.258 11.603 1.00 12.75 98 PRO A O 1
ATOM 830 N N . LEU A 1 99 ? 26.824 87.537 12.959 1.00 13.80 99 LEU A N 1
ATOM 831 C CA . LEU A 1 99 ? 28.200 87.429 13.467 1.00 14.14 99 LEU A CA 1
ATOM 832 C C . LEU A 1 99 ? 29.183 87.009 12.347 1.00 14.21 99 LEU A C 1
ATOM 833 O O . LEU A 1 99 ? 30.374 87.239 12.444 1.00 13.34 99 LEU A O 1
ATOM 838 N N . PHE A 1 100 ? 28.647 86.423 11.279 1.00 13.91 100 PHE A N 1
ATOM 839 C CA . PHE A 1 100 ? 29.437 85.879 10.190 1.00 14.43 100 PHE A CA 1
ATOM 840 C C . PHE A 1 100 ? 29.199 86.574 8.864 1.00 15.05 100 PHE A C 1
ATOM 841 O O . PHE A 1 100 ? 29.496 85.984 7.814 1.00 15.61 100 PHE A O 1
ATOM 849 N N . ALA A 1 101 ? 28.671 87.808 8.893 1.00 15.95 101 ALA A N 1
ATOM 850 C CA . ALA A 1 101 ? 28.317 88.561 7.672 1.00 16.41 101 ALA A CA 1
ATOM 851 C C . ALA A 1 101 ? 29.449 88.718 6.649 1.00 17.68 101 ALA A C 1
ATOM 852 O O . ALA A 1 101 ? 29.193 88.752 5.434 1.00 18.69 101 ALA A O 1
ATOM 854 N N . GLY A 1 102 ? 30.682 88.884 7.116 1.00 17.73 102 GLY A N 1
ATOM 855 C CA . GLY A 1 102 ? 31.821 88.931 6.177 1.00 18.38 102 GLY A CA 1
ATOM 856 C C . GLY A 1 102 ? 32.359 87.577 5.619 1.00 17.83 102 GLY A C 1
ATOM 857 O O . GLY A 1 102 ? 33.295 87.554 4.870 1.00 16.62 102 GLY A O 1
ATOM 858 N N A ARG A 1 103 ? 31.762 86.456 6.019 0.50 17.52 103 ARG A N 1
ATOM 859 N N B ARG A 1 103 ? 31.717 86.470 5.954 0.50 17.64 103 ARG A N 1
ATOM 860 C CA A ARG A 1 103 ? 32.331 85.163 5.698 0.50 17.04 103 ARG A CA 1
ATOM 861 C CA B ARG A 1 103 ? 32.307 85.184 5.686 0.50 17.27 103 ARG A CA 1
ATOM 862 C C A ARG A 1 103 ? 31.777 84.650 4.398 0.50 16.77 103 ARG A C 1
ATOM 863 C C B ARG A 1 103 ? 31.743 84.614 4.418 0.50 17.00 103 ARG A C 1
ATOM 864 O O A ARG A 1 103 ? 30.733 85.118 3.917 0.50 17.13 103 ARG A O 1
ATOM 865 O O B ARG A 1 103 ? 30.663 85.015 3.970 0.50 17.78 103 ARG A O 1
ATOM 880 N N . HIS A 1 104 ? 32.481 83.643 3.869 1.00 16.28 104 HIS A N 1
ATOM 881 C CA . HIS A 1 104 ? 32.105 82.924 2.679 1.00 16.43 104 HIS A CA 1
ATOM 882 C C . HIS A 1 104 ? 32.035 81.461 3.052 1.00 15.33 104 HIS A C 1
ATOM 883 O O . HIS A 1 104 ? 32.982 80.946 3.636 1.00 13.60 104 HIS A O 1
ATOM 890 N N . VAL A 1 105 ? 30.907 80.827 2.727 1.00 13.47 105 VAL A N 1
ATOM 891 C CA . VAL A 1 105 ? 30.614 79.473 3.142 1.00 13.64 105 VAL A CA 1
ATOM 892 C C . VAL A 1 105 ? 31.101 78.534 2.034 1.00 13.47 105 VAL A C 1
ATOM 893 O O . VAL A 1 105 ? 30.706 78.667 0.895 1.00 13.04 105 VAL A O 1
ATOM 897 N N . SER A 1 106 ? 32.012 77.630 2.382 1.00 13.64 106 SER A N 1
ATOM 898 C CA . SER A 1 106 ? 32.564 76.663 1.461 1.00 13.47 106 SER A CA 1
ATOM 899 C C . SER A 1 106 ? 31.947 75.280 1.633 1.00 14.10 106 SER A C 1
ATOM 900 O O . SER A 1 106 ? 32.124 74.386 0.785 1.00 12.69 106 SER A O 1
ATOM 903 N N A GLN A 1 107 ? 31.182 75.116 2.700 0.70 14.71 107 GLN A N 1
ATOM 904 N N B GLN A 1 107 ? 31.253 75.056 2.735 0.30 13.80 107 GLN A N 1
ATOM 905 C CA A GLN A 1 107 ? 30.696 73.785 3.104 0.70 15.65 107 GLN A CA 1
ATOM 906 C CA B GLN A 1 107 ? 30.561 73.775 2.896 0.30 13.98 107 GLN A CA 1
ATOM 907 C C A GLN A 1 107 ? 29.403 73.836 3.940 0.70 14.65 107 GLN A C 1
ATOM 908 C C B GLN A 1 107 ? 29.407 73.822 3.893 0.30 13.78 107 GLN A C 1
ATOM 909 O O A GLN A 1 107 ? 29.337 74.629 4.876 0.70 14.11 107 GLN A O 1
ATOM 910 O O B GLN A 1 107 ? 29.423 74.586 4.855 0.30 13.55 107 GLN A O 1
ATOM 921 N N . LEU A 1 108 ? 28.420 72.982 3.621 1.00 13.39 108 LEU A N 1
ATOM 922 C CA . LEU A 1 108 ? 27.230 72.808 4.444 1.00 13.76 108 LEU A CA 1
ATOM 923 C C . LEU A 1 108 ? 26.925 71.326 4.467 1.00 13.48 108 LEU A C 1
ATOM 924 O O . LEU A 1 108 ? 26.903 70.684 3.417 1.00 14.09 108 LEU A O 1
ATOM 929 N N . HIS A 1 109 ? 26.626 70.810 5.659 1.00 12.38 109 HIS A N 1
ATOM 930 C CA . HIS A 1 109 ? 26.169 69.475 5.819 1.00 12.97 109 HIS A CA 1
ATOM 931 C C . HIS A 1 109 ? 25.008 69.414 6.819 1.00 13.31 109 HIS A C 1
ATOM 932 O O . HIS A 1 109 ? 25.017 70.102 7.850 1.00 11.62 109 HIS A O 1
ATOM 939 N N . TRP A 1 110 ? 24.034 68.595 6.481 1.00 12.03 110 TRP A N 1
ATOM 940 C CA . TRP A 1 110 ? 22.960 68.278 7.373 1.00 12.56 110 TRP A CA 1
ATOM 941 C C . TRP A 1 110 ? 23.174 66.824 7.831 1.00 12.87 110 TRP A C 1
ATOM 942 O O . TRP A 1 110 ? 23.229 65.916 7.026 1.00 12.95 110 TRP A O 1
ATOM 953 N N . GLY A 1 111 ? 23.173 66.653 9.141 1.00 12.84 111 GLY A N 1
ATOM 954 C CA . GLY A 1 111 ? 23.334 65.385 9.781 1.00 14.48 111 GLY A CA 1
ATOM 955 C C . GLY A 1 111 ? 22.184 65.147 10.755 1.00 13.44 111 GLY A C 1
ATOM 956 O O . GLY A 1 111 ? 21.259 65.963 10.890 1.00 12.66 111 GLY A O 1
ATOM 957 N N . GLY A 1 112 ? 22.285 64.075 11.501 1.00 13.51 112 GLY A N 1
ATOM 958 C CA . GLY A 1 112 ? 21.228 63.766 12.461 1.00 14.12 112 GLY A CA 1
ATOM 959 C C . GLY A 1 112 ? 21.445 62.437 13.165 1.00 14.78 112 GLY A C 1
ATOM 960 O O . GLY A 1 112 ? 22.614 62.084 13.451 1.00 14.84 112 GLY A O 1
ATOM 961 N N . GLY A 1 113 ? 20.363 61.671 13.447 1.00 13.32 113 GLY A N 1
ATOM 962 C CA . GLY A 1 113 ? 19.044 61.901 13.008 1.00 13.23 113 GLY A CA 1
ATOM 963 C C . GLY A 1 113 ? 18.934 61.681 11.546 1.00 12.77 113 GLY A C 1
ATOM 964 O O . GLY A 1 113 ? 19.882 61.253 10.894 1.00 13.99 113 GLY A O 1
ATOM 965 N N . THR A 1 114 ? 17.763 62.022 10.987 1.00 14.04 114 THR A N 1
ATOM 966 C CA . THR A 1 114 ? 17.475 61.807 9.617 1.00 12.93 114 THR A CA 1
ATOM 967 C C . THR A 1 114 ? 17.105 63.113 8.931 1.00 13.44 114 THR A C 1
ATOM 968 O O . THR A 1 114 ? 15.942 63.564 9.007 1.00 13.21 114 THR A O 1
ATOM 972 N N . PRO A 1 115 ? 18.057 63.773 8.274 1.00 13.24 115 PRO A N 1
ATOM 973 C CA . PRO A 1 115 ? 17.737 65.011 7.546 1.00 13.45 115 PRO A CA 1
ATOM 974 C C . PRO A 1 115 ? 16.576 64.917 6.581 1.00 13.90 115 P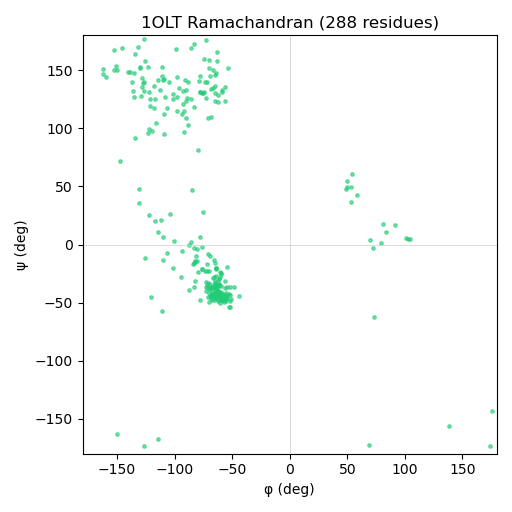RO A C 1
ATOM 975 O O . PRO A 1 115 ? 15.842 65.909 6.500 1.00 14.23 115 PRO A O 1
ATOM 979 N N . THR A 1 116 ? 16.425 63.780 5.909 1.00 13.65 116 THR A N 1
ATOM 980 C CA . THR A 1 116 ? 15.322 63.547 5.003 1.00 13.66 116 THR A CA 1
ATOM 981 C C . THR A 1 116 ? 13.977 63.203 5.648 1.00 13.50 116 THR A C 1
ATOM 982 O O . THR A 1 116 ? 13.008 62.887 4.934 1.00 12.19 116 THR A O 1
ATOM 986 N N . TYR A 1 117 ? 13.929 63.285 6.973 1.00 13.20 117 TYR A N 1
ATOM 987 C CA . TYR A 1 117 ? 12.666 63.387 7.678 1.00 12.99 117 TYR A CA 1
ATOM 988 C C . TYR A 1 117 ? 11.897 64.647 7.224 1.00 14.02 117 TYR A C 1
ATOM 989 O O . TYR A 1 117 ? 10.646 64.664 7.201 1.00 13.40 117 TYR A O 1
ATOM 998 N N . LEU A 1 118 ? 12.675 65.717 6.939 1.00 13.82 118 LEU A N 1
ATOM 999 C CA . LEU A 1 118 ? 12.108 66.928 6.372 1.00 14.26 118 LEU A CA 1
ATOM 1000 C C . LEU A 1 118 ? 11.489 66.654 4.997 1.00 14.39 118 LEU A C 1
ATOM 1001 O O . LEU A 1 118 ? 12.143 66.137 4.092 1.00 14.03 118 LEU A O 1
ATOM 1006 N N . ASN A 1 119 ? 10.245 67.070 4.821 1.00 14.71 119 ASN A N 1
ATOM 1007 C CA . ASN A 1 119 ? 9.611 66.980 3.542 1.00 14.73 119 ASN A CA 1
ATOM 1008 C C . ASN A 1 119 ? 10.178 68.040 2.526 1.00 14.34 119 ASN A C 1
ATOM 1009 O O . ASN A 1 119 ? 11.016 68.876 2.882 1.00 12.55 119 ASN A O 1
ATOM 1014 N N . LYS A 1 120 ? 9.749 68.023 1.278 1.00 12.92 120 LYS A N 1
ATOM 1015 C CA . LYS A 1 120 ? 10.267 68.969 0.275 1.00 13.54 120 LYS A CA 1
ATOM 1016 C C . LYS A 1 120 ? 10.128 70.425 0.639 1.00 13.65 120 LYS A C 1
ATOM 1017 O O . LYS A 1 120 ? 11.068 71.230 0.482 1.00 12.78 120 LYS A O 1
ATOM 1023 N N . ALA A 1 121 ? 8.948 70.801 1.158 1.00 13.84 121 ALA A N 1
ATOM 1024 C CA . ALA A 1 121 ? 8.726 72.185 1.595 1.00 13.67 121 ALA A CA 1
ATOM 1025 C C . ALA A 1 121 ? 9.647 72.586 2.752 1.00 13.35 121 ALA A C 1
ATOM 1026 O O . ALA A 1 121 ? 10.192 73.650 2.729 1.00 13.38 121 ALA A O 1
ATOM 1028 N N . GLN A 1 122 ? 9.831 71.719 3.712 1.00 12.54 122 GLN A N 1
ATOM 1029 C CA . GLN A 1 122 ? 10.727 71.952 4.838 1.00 12.74 122 GLN A CA 1
ATOM 1030 C C . GLN A 1 122 ? 12.227 72.049 4.414 1.00 12.71 122 GLN A C 1
ATOM 1031 O O . GLN A 1 122 ? 12.967 72.935 4.860 1.00 11.88 122 GLN A O 1
ATOM 1037 N N . ILE A 1 123 ? 12.648 71.166 3.527 1.00 12.86 123 ILE A N 1
ATOM 1038 C CA . ILE A 1 123 ? 14.001 71.215 2.959 1.00 12.75 123 ILE A CA 1
ATOM 1039 C C . ILE A 1 123 ? 14.177 72.567 2.332 1.00 12.20 123 ILE A C 1
ATOM 1040 O O . ILE A 1 123 ? 15.182 73.244 2.561 1.00 11.63 123 ILE A O 1
ATOM 1045 N N . SER A 1 124 ? 13.207 72.983 1.506 1.00 12.34 124 SER A N 1
ATOM 1046 C CA . SER A 1 124 ? 13.321 74.284 0.840 1.00 13.20 124 SER A CA 1
ATOM 1047 C C . SER A 1 124 ? 13.361 75.443 1.813 1.00 12.77 124 SER A C 1
ATOM 1048 O O . SER A 1 124 ? 14.115 76.441 1.614 1.00 12.32 124 SER A O 1
ATOM 1051 N N . ARG A 1 125 ? 12.512 75.353 2.831 1.00 12.17 125 ARG A N 1
ATOM 1052 C CA . ARG A 1 125 ? 12.480 76.408 3.839 1.00 12.40 125 ARG A CA 1
ATOM 1053 C C . ARG A 1 125 ? 13.866 76.586 4.548 1.00 11.90 125 ARG A C 1
ATOM 1054 O O . ARG A 1 125 ? 14.334 77.701 4.754 1.00 11.00 125 ARG A O 1
ATOM 1062 N N . LEU A 1 126 ? 14.461 75.499 4.974 1.00 12.15 126 LEU A N 1
ATOM 1063 C CA . LEU A 1 126 ? 15.713 75.578 5.640 1.00 11.48 126 LEU A CA 1
ATOM 1064 C C . LEU A 1 126 ? 16.819 76.059 4.753 1.00 12.46 126 LEU A C 1
ATOM 1065 O O . LEU A 1 126 ? 17.633 76.884 5.192 1.00 12.45 126 LEU A O 1
ATOM 1070 N N A MET A 1 127 ? 16.905 75.524 3.520 0.70 12.43 127 MET A N 1
ATOM 1071 N N B MET A 1 127 ? 16.852 75.616 3.493 0.30 12.56 127 MET A N 1
ATOM 1072 C CA A MET A 1 127 ? 17.936 75.965 2.606 0.70 12.37 127 MET A CA 1
ATOM 1073 C CA B MET A 1 127 ? 17.844 76.137 2.569 0.30 12.71 127 MET A CA 1
ATOM 1074 C C A MET A 1 127 ? 17.851 77.466 2.331 0.70 12.22 127 MET A C 1
ATOM 1075 C C B MET A 1 127 ? 17.568 77.619 2.206 0.30 12.78 127 MET A C 1
ATOM 1076 O O A MET A 1 127 ? 18.837 78.161 2.236 0.70 12.74 127 MET A O 1
ATOM 1077 O O B MET A 1 127 ? 18.507 78.364 2.015 0.30 12.57 127 MET A O 1
ATOM 1086 N N A LYS A 1 128 ? 16.624 77.952 2.182 0.50 12.99 128 LYS A N 1
ATOM 1087 N N B LYS A 1 128 ? 16.312 78.069 2.137 0.50 13.48 128 LYS A N 1
ATOM 1088 C CA A LYS A 1 128 ? 16.351 79.358 1.917 0.50 13.01 128 LYS A CA 1
ATOM 1089 C CA B LYS A 1 128 ? 16.104 79.479 1.926 0.50 13.50 128 LYS A CA 1
ATOM 1090 C C A LYS A 1 128 ? 16.802 80.222 3.095 0.50 13.47 128 LYS A C 1
ATOM 1091 C C B LYS A 1 128 ? 16.722 80.261 3.093 0.50 13.74 128 LYS A C 1
ATOM 1092 O O A LYS A 1 128 ? 17.426 81.272 2.893 0.50 13.34 128 LYS A O 1
ATOM 1093 O O B LYS A 1 128 ? 17.406 81.270 2.875 0.50 13.63 128 LYS A O 1
ATOM 1104 N N . LEU A 1 129 ? 16.532 79.782 4.317 1.00 14.11 129 LEU A N 1
ATOM 1105 C CA . LEU A 1 129 ? 17.016 80.506 5.513 1.00 14.51 129 LEU A CA 1
ATOM 1106 C C . LEU A 1 129 ? 18.562 80.612 5.520 1.00 13.78 129 LEU A C 1
ATOM 1107 O O . LEU A 1 129 ? 19.130 81.647 5.857 1.00 13.89 129 LEU A O 1
ATOM 1112 N N . LEU A 1 130 ? 19.206 79.533 5.143 1.00 12.93 130 LEU A N 1
ATOM 1113 C CA . LEU A 1 130 ? 20.681 79.441 5.168 1.00 12.08 130 LEU A CA 1
ATOM 1114 C C . LEU A 1 130 ? 21.245 80.352 4.071 1.00 12.61 130 LEU A C 1
ATOM 1115 O O . LEU A 1 130 ? 22.156 81.119 4.352 1.00 12.33 130 LEU A O 1
ATOM 1120 N N . ARG A 1 131 ? 20.724 80.252 2.834 1.00 12.69 131 ARG A N 1
ATOM 1121 C CA . ARG A 1 131 ? 21.204 81.008 1.672 1.00 14.03 131 ARG A CA 1
ATOM 1122 C C . ARG A 1 131 ? 20.980 82.498 1.826 1.00 14.00 131 ARG A C 1
ATOM 1123 O O . ARG A 1 131 ? 21.755 83.262 1.329 1.00 12.11 131 ARG A O 1
ATOM 1131 N N . GLU A 1 132 ? 19.902 82.881 2.473 1.00 13.31 132 GLU A N 1
ATOM 1132 C CA . GLU A 1 132 ? 19.626 84.290 2.642 1.00 15.11 132 GLU A CA 1
ATOM 1133 C C . GLU A 1 132 ? 20.355 84.879 3.806 1.00 14.18 132 GLU A C 1
ATOM 1134 O O . GLU A 1 132 ? 20.423 86.076 3.883 1.00 14.69 132 GLU A O 1
ATOM 1140 N N . ASN A 1 133 ? 20.879 84.073 4.724 1.00 12.02 133 ASN A N 1
ATOM 1141 C CA . ASN A 1 133 ? 21.551 84.619 5.894 1.00 12.60 133 ASN A CA 1
ATOM 1142 C C . ASN A 1 133 ? 23.071 84.435 5.942 1.00 12.75 133 ASN A C 1
ATOM 1143 O O . ASN A 1 133 ? 23.723 85.063 6.761 1.00 12.20 133 ASN A O 1
ATOM 1148 N N . PHE A 1 134 ? 23.593 83.581 5.069 1.00 13.06 134 PHE A N 1
ATOM 1149 C CA . PHE A 1 134 ? 25.030 83.381 4.898 1.00 14.40 134 PHE A CA 1
ATOM 1150 C C . PHE A 1 134 ? 25.341 83.487 3.413 1.00 14.76 134 PHE A C 1
ATOM 1151 O O . PHE A 1 134 ? 24.487 83.167 2.560 1.00 15.65 134 PHE A O 1
ATOM 1159 N N . GLN A 1 135 ? 26.547 83.906 3.105 1.00 14.61 135 GLN A N 1
ATOM 1160 C CA . GLN A 1 135 ? 27.035 83.985 1.746 1.00 16.18 135 GLN A CA 1
ATOM 1161 C C . GLN A 1 135 ? 27.724 82.674 1.306 1.00 16.36 135 GLN A C 1
ATOM 1162 O O . GLN A 1 135 ? 28.821 82.363 1.744 1.00 16.39 135 GLN A O 1
ATOM 1168 N N . PHE A 1 136 ? 27.071 81.938 0.413 1.00 16.63 136 PHE A N 1
ATOM 1169 C CA . PHE A 1 136 ? 27.554 80.639 -0.050 1.00 16.70 136 PHE A CA 1
ATOM 1170 C C . PHE A 1 136 ? 28.436 80.820 -1.253 1.00 16.25 136 PHE A C 1
ATOM 1171 O O . PHE A 1 136 ? 28.072 81.560 -2.192 1.00 14.78 136 PHE A O 1
ATOM 1179 N N . ASN A 1 137 ? 29.591 80.153 -1.249 1.00 15.71 137 ASN A N 1
ATOM 1180 C CA . ASN A 1 137 ? 30.398 80.076 -2.471 1.00 16.56 137 ASN A CA 1
ATOM 1181 C C . ASN A 1 137 ? 29.569 79.277 -3.515 1.00 17.06 137 ASN A C 1
ATOM 1182 O O . ASN A 1 137 ? 28.836 78.336 -3.187 1.00 15.06 137 ASN A O 1
ATOM 1187 N N . ALA A 1 138 ? 29.722 79.648 -4.771 1.00 17.36 138 ALA A N 1
ATOM 1188 C CA . ALA A 1 138 ? 29.003 78.979 -5.861 1.00 18.38 138 ALA A CA 1
ATOM 1189 C C . ALA A 1 138 ? 29.374 77.490 -5.985 1.00 18.28 138 ALA A C 1
ATOM 1190 O O . ALA A 1 138 ? 28.541 76.650 -6.387 1.00 18.23 138 ALA A O 1
ATOM 1192 N N . ASP A 1 139 ? 30.611 77.162 -5.614 1.00 18.29 139 ASP A N 1
ATOM 1193 C CA . ASP A 1 139 ? 31.084 75.770 -5.624 1.00 17.69 139 ASP A CA 1
ATOM 1194 C C . ASP A 1 139 ? 31.159 75.150 -4.238 1.00 17.35 139 ASP A C 1
ATOM 1195 O O . ASP A 1 139 ? 31.918 74.240 -4.022 1.00 16.67 139 ASP A O 1
ATOM 1200 N N . ALA A 1 140 ? 30.339 75.636 -3.290 1.00 16.00 140 ALA A N 1
ATOM 1201 C CA . ALA A 1 140 ? 30.259 74.996 -1.990 1.00 15.83 140 ALA A CA 1
ATOM 1202 C C . ALA A 1 140 ? 29.905 73.523 -2.081 1.00 15.63 140 ALA A C 1
ATOM 1203 O O . ALA A 1 140 ? 29.155 73.091 -2.918 1.00 16.15 140 ALA A O 1
ATOM 1205 N N A GLU A 1 141 ? 30.291 72.785 -1.039 0.70 16.45 141 GLU A N 1
ATOM 1206 N N B GLU A 1 141 ? 30.697 72.726 -1.419 0.70 16.24 141 GLU A N 1
ATOM 1207 C CA A GLU A 1 141 ? 30.107 71.323 -0.943 0.70 16.09 141 GLU A CA 1
ATOM 1208 C CA B GLU A 1 141 ? 30.224 71.370 -1.035 0.30 15.63 141 GLU A CA 1
ATOM 1209 C C A GLU A 1 141 ? 28.908 71.297 -0.057 0.70 15.16 141 GLU A C 1
ATOM 1210 C C B GLU A 1 141 ? 28.919 71.448 -0.156 0.30 15.03 141 GLU A C 1
ATOM 1211 O O A GLU A 1 141 ? 28.954 71.791 1.047 0.70 15.46 141 GLU A O 1
ATOM 1212 O O B GLU A 1 141 ? 28.922 72.148 0.845 0.30 14.79 141 GLU A O 1
ATOM 1223 N N . ILE A 1 142 ? 27.818 70.780 -0.566 1.00 14.45 142 ILE A N 1
ATOM 1224 C CA . ILE A 1 142 ? 26.506 70.796 0.145 1.00 14.58 142 ILE A CA 1
ATOM 1225 C C . ILE A 1 142 ? 25.982 69.340 0.247 1.00 14.19 142 ILE A C 1
ATOM 1226 O O . ILE A 1 142 ? 25.635 68.710 -0.770 1.00 13.67 142 ILE A O 1
ATOM 1231 N N . SER A 1 143 ? 26.028 68.790 1.449 1.00 14.62 143 SER A N 1
ATOM 1232 C CA . SER A 1 143 ? 25.813 67.373 1.676 1.00 15.10 143 SER A CA 1
ATOM 1233 C C . SER A 1 143 ? 24.719 67.098 2.701 1.00 14.78 143 SER A C 1
ATOM 1234 O O . SER A 1 143 ? 24.388 67.931 3.548 1.00 13.62 143 SER A O 1
ATOM 1237 N N . ILE A 1 144 ? 24.179 65.905 2.608 1.00 14.03 144 ILE A N 1
ATOM 1238 C CA . ILE A 1 144 ? 23.078 65.515 3.468 1.00 13.53 144 ILE A CA 1
ATOM 1239 C C . ILE A 1 144 ? 23.130 63.993 3.633 1.00 13.70 144 ILE A C 1
ATOM 1240 O O . ILE A 1 144 ? 23.566 63.262 2.726 1.00 13.57 144 ILE A O 1
ATOM 1245 N N . GLU A 1 145 ? 22.656 63.540 4.786 1.00 13.11 145 GLU A N 1
ATOM 1246 C CA . GLU A 1 145 ? 22.453 62.128 5.070 1.00 13.88 145 GLU A CA 1
ATOM 1247 C C . GLU A 1 145 ? 21.030 61.696 4.865 1.00 14.31 145 GLU A C 1
ATOM 1248 O O . GLU A 1 145 ? 20.092 62.436 5.159 1.00 15.36 145 GLU A O 1
ATOM 1254 N N . VAL A 1 146 ? 20.855 60.474 4.370 1.00 14.38 146 VAL A N 1
ATOM 1255 C CA . VAL A 1 146 ? 19.574 60.022 3.832 1.00 14.82 146 VAL A CA 1
ATOM 1256 C C . VAL A 1 146 ? 19.294 58.636 4.369 1.00 15.49 146 VAL A C 1
ATOM 1257 O O . VAL A 1 146 ? 20.116 57.755 4.230 1.00 14.85 146 VAL A O 1
ATOM 1261 N N . ASP A 1 147 ? 18.135 58.446 4.965 1.00 15.98 147 ASP A N 1
ATOM 1262 C CA . ASP A 1 147 ? 17.642 57.106 5.332 1.00 15.96 147 ASP A CA 1
ATOM 1263 C C . ASP A 1 147 ? 16.831 56.567 4.123 1.00 15.23 147 ASP A C 1
ATOM 1264 O O . ASP A 1 147 ? 15.872 57.211 3.678 1.00 13.34 147 ASP A O 1
ATOM 1269 N N . PRO A 1 148 ? 17.181 55.402 3.580 1.00 14.25 148 PRO A N 1
ATOM 1270 C CA . PRO A 1 148 ? 16.506 54.915 2.361 1.00 14.85 148 PRO A CA 1
ATOM 1271 C C . PRO A 1 148 ? 15.172 54.148 2.678 1.00 16.03 148 PRO A C 1
ATOM 1272 O O . PRO A 1 148 ? 14.960 52.972 2.197 1.00 20.15 148 PRO A O 1
ATOM 1276 N N . ARG A 1 149 ? 14.360 54.735 3.526 1.00 15.64 149 ARG A N 1
ATOM 1277 C CA . ARG A 1 149 ? 13.042 54.224 3.921 1.00 15.38 149 ARG A CA 1
ATOM 1278 C C . ARG A 1 149 ? 12.108 55.412 3.971 1.00 14.95 149 ARG A C 1
ATOM 1279 O O . ARG A 1 149 ? 12.545 56.523 4.219 1.00 14.20 149 ARG A O 1
ATOM 1287 N N . GLU A 1 150 ? 10.844 55.172 3.668 1.00 14.67 150 GLU A N 1
ATOM 1288 C CA . GLU A 1 150 ? 9.788 56.224 3.719 1.00 16.30 150 GLU A CA 1
ATOM 1289 C C . GLU A 1 150 ? 10.215 57.508 2.981 1.00 15.72 150 GLU A C 1
ATOM 1290 O O . GLU A 1 150 ? 10.140 58.664 3.476 1.00 16.77 150 GLU A O 1
ATOM 1296 N N . ILE A 1 151 ? 10.725 57.307 1.792 1.00 15.76 151 ILE A N 1
ATOM 1297 C CA . ILE A 1 151 ? 11.176 58.432 0.993 1.00 16.31 151 ILE A CA 1
ATOM 1298 C C . ILE A 1 151 ? 10.889 58.080 -0.463 1.00 16.84 151 ILE A C 1
ATOM 1299 O O . ILE A 1 151 ? 11.004 56.956 -0.835 1.00 15.15 151 ILE A O 1
ATOM 1304 N N A GLU A 1 152 ? 10.552 59.076 -1.267 0.50 16.75 152 GLU A N 1
ATOM 1305 N N B GLU A 1 152 ? 10.509 59.069 -1.266 0.50 16.95 152 GLU A N 1
ATOM 1306 C CA A GLU A 1 152 ? 10.314 58.857 -2.692 0.50 17.80 152 GLU A CA 1
ATOM 1307 C CA B GLU A 1 152 ? 10.246 58.865 -2.699 0.50 18.14 152 GLU A CA 1
ATOM 1308 C C A GLU A 1 152 ? 11.596 59.253 -3.451 0.50 17.04 152 GLU A C 1
ATOM 1309 C C B GLU A 1 152 ? 11.560 59.257 -3.454 0.50 17.25 152 GLU A C 1
ATOM 1310 O O A GLU A 1 152 ? 12.354 60.131 -3.015 0.50 16.26 152 GLU A O 1
ATOM 1311 O O B GLU A 1 152 ? 12.309 60.137 -3.005 0.50 16.50 152 GLU A O 1
ATOM 1322 N N . LEU A 1 153 ? 11.849 58.593 -4.561 1.00 16.44 153 LEU A N 1
ATOM 1323 C CA . LEU A 1 153 ? 13.015 58.914 -5.386 1.00 17.40 153 LEU A CA 1
ATOM 1324 C C . LEU A 1 153 ? 13.080 60.400 -5.784 1.00 16.79 153 LEU A C 1
ATOM 1325 O O . LEU A 1 153 ? 14.164 60.958 -5.855 1.00 16.65 153 LEU A O 1
ATOM 1330 N N . ASP A 1 154 ? 11.931 61.057 -6.027 1.00 16.62 154 ASP A N 1
ATOM 1331 C CA . ASP A 1 154 ? 11.969 62.461 -6.440 1.00 16.60 154 ASP A CA 1
ATOM 1332 C C . ASP A 1 154 ? 12.419 63.423 -5.392 1.00 15.20 154 ASP A C 1
ATOM 1333 O O . ASP A 1 154 ? 12.661 64.556 -5.695 1.00 15.07 154 ASP A O 1
ATOM 1338 N N . VAL A 1 155 ? 12.554 63.000 -4.135 1.00 14.56 155 VAL A N 1
ATOM 1339 C CA . VAL A 1 155 ? 13.197 63.834 -3.121 1.00 14.07 155 VAL A CA 1
ATOM 1340 C C . VAL A 1 155 ? 14.672 64.121 -3.508 1.00 13.75 155 VAL A C 1
ATOM 1341 O O . VAL A 1 155 ? 15.206 65.198 -3.209 1.00 12.83 155 VAL A O 1
ATOM 1345 N N . LEU A 1 156 ? 15.342 63.160 -4.159 1.00 13.64 156 LEU A N 1
ATOM 1346 C CA . LEU A 1 156 ? 16.706 63.388 -4.637 1.00 13.58 156 LEU A CA 1
ATOM 1347 C C . LEU A 1 156 ? 16.757 64.477 -5.699 1.00 13.15 156 LEU A C 1
ATOM 1348 O O . LEU A 1 156 ? 17.649 65.327 -5.651 1.00 13.42 156 LEU A O 1
ATOM 1353 N N . ASP A 1 157 ? 15.811 64.488 -6.646 1.00 12.83 157 ASP A N 1
ATOM 1354 C CA . ASP A 1 157 ? 15.740 65.583 -7.623 1.00 13.26 157 ASP A CA 1
ATOM 1355 C C . ASP A 1 157 ? 15.543 66.938 -6.902 1.00 13.27 157 ASP A C 1
ATOM 1356 O O . ASP A 1 157 ? 16.146 67.917 -7.255 1.00 11.98 157 ASP A O 1
ATOM 1361 N N . HIS A 1 158 ? 14.721 66.958 -5.889 1.00 12.44 158 HIS A N 1
ATOM 1362 C CA . HIS A 1 158 ? 14.475 68.183 -5.145 1.00 12.79 158 HIS A CA 1
ATOM 1363 C C . HIS A 1 158 ? 15.727 68.639 -4.406 1.00 12.64 158 HIS A C 1
ATOM 1364 O O . HIS A 1 158 ? 16.046 69.824 -4.415 1.00 11.91 158 HIS A O 1
ATOM 1371 N N . LEU A 1 159 ? 16.461 67.714 -3.773 1.00 13.01 159 LEU A N 1
ATOM 1372 C CA . LEU A 1 159 ? 17.725 68.063 -3.123 1.00 12.75 159 LEU A CA 1
ATOM 1373 C C . LEU A 1 159 ? 18.725 68.651 -4.122 1.00 12.89 159 LEU A C 1
ATOM 1374 O O . LEU A 1 159 ? 19.425 69.632 -3.853 1.00 11.46 159 LEU A O 1
ATOM 1379 N N . ARG A 1 160 ? 18.843 68.001 -5.254 1.00 13.57 160 ARG A N 1
ATOM 1380 C CA . ARG A 1 160 ? 19.665 68.520 -6.307 1.00 15.25 160 ARG A CA 1
ATOM 1381 C C . ARG A 1 160 ? 19.256 69.941 -6.755 1.00 15.68 160 ARG A C 1
ATOM 1382 O O . ARG A 1 160 ? 20.115 70.834 -6.948 1.00 16.12 160 ARG A O 1
ATOM 1390 N N . ALA A 1 161 ? 17.959 70.180 -6.905 1.00 14.93 161 ALA A N 1
ATOM 1391 C CA . ALA A 1 161 ? 17.494 71.508 -7.315 1.00 15.67 161 ALA A CA 1
ATOM 1392 C C . ALA A 1 161 ? 17.796 72.512 -6.221 1.00 14.94 161 ALA A C 1
ATOM 1393 O O . ALA A 1 161 ? 18.002 73.666 -6.526 1.00 16.50 161 ALA A O 1
ATOM 1395 N N . GLU A 1 162 ? 17.833 72.078 -4.977 1.00 13.88 162 GLU A N 1
ATOM 1396 C CA . GLU A 1 162 ? 18.214 72.951 -3.853 1.00 14.95 162 GLU A CA 1
ATOM 1397 C C . GLU A 1 162 ? 19.707 73.124 -3.684 1.00 15.76 162 GLU A C 1
ATOM 1398 O O . GLU A 1 162 ? 20.124 73.910 -2.875 1.00 16.57 162 GLU A O 1
ATOM 1404 N N . GLY A 1 163 ? 20.515 72.426 -4.484 1.00 15.40 163 GLY A N 1
ATOM 1405 C CA . GLY A 1 163 ? 21.944 72.688 -4.574 1.00 15.19 163 GLY A CA 1
ATOM 1406 C C . GLY A 1 163 ? 22.740 71.606 -3.819 1.00 14.06 163 GLY A C 1
ATOM 1407 O O . GLY A 1 163 ? 23.968 71.687 -3.763 1.00 13.15 163 GLY A O 1
ATOM 1408 N N . PHE A 1 164 ? 22.072 70.581 -3.308 1.00 12.32 164 PHE A N 1
ATOM 1409 C CA . PHE A 1 164 ? 22.853 69.472 -2.696 1.00 13.21 164 PHE A CA 1
ATOM 1410 C C . PHE A 1 164 ? 23.651 68.741 -3.766 1.00 13.16 164 PHE A C 1
ATOM 1411 O O . PHE A 1 164 ? 23.128 68.481 -4.834 1.00 13.07 164 PHE A O 1
ATOM 1419 N N . ASN A 1 165 ? 24.916 68.469 -3.492 1.00 13.41 165 ASN A N 1
ATOM 1420 C CA . ASN A 1 165 ? 25.804 67.754 -4.445 1.00 14.01 165 ASN A CA 1
ATOM 1421 C C . ASN A 1 165 ? 26.510 66.496 -3.903 1.00 14.89 165 ASN A C 1
ATOM 1422 O O . ASN A 1 165 ? 27.257 65.808 -4.665 1.00 15.14 165 ASN A O 1
ATOM 1427 N N A ARG A 1 166 ? 26.328 66.249 -2.607 0.80 14.88 166 ARG A N 1
ATOM 1428 N N B ARG A 1 166 ? 26.252 66.126 -2.643 0.20 14.09 166 ARG A N 1
ATOM 1429 C CA A ARG A 1 166 ? 26.822 65.071 -1.989 0.80 15.46 166 ARG A CA 1
ATOM 1430 C CA B ARG A 1 166 ? 26.739 64.845 -2.105 0.20 13.74 166 ARG A CA 1
ATOM 1431 C C A ARG A 1 166 ? 25.818 64.470 -1.040 0.80 14.53 166 ARG A C 1
ATOM 1432 C C B ARG A 1 166 ? 25.749 64.156 -1.141 0.20 13.35 166 ARG A C 1
ATOM 1433 O O A ARG A 1 166 ? 25.138 65.145 -0.336 0.80 13.45 166 ARG A O 1
ATOM 1434 O O B ARG A 1 166 ? 24.980 64.818 -0.451 0.20 13.06 166 ARG A O 1
ATOM 1449 N N A LEU A 1 167 ? 25.767 63.147 -1.010 0.70 13.22 167 LEU A N 1
ATOM 1450 N N B LEU A 1 167 ? 25.776 62.825 -1.097 0.30 12.88 167 LEU A N 1
ATOM 1451 C CA A LEU A 1 167 ? 24.917 62.445 -0.053 0.70 14.30 167 LEU A CA 1
ATOM 1452 C CA B LEU A 1 167 ? 24.860 62.091 -0.262 0.30 13.17 167 LEU A CA 1
ATOM 1453 C C A LEU A 1 167 ? 25.599 61.214 0.572 0.70 13.38 167 LEU A C 1
ATOM 1454 C C B LEU A 1 167 ? 25.636 61.126 0.582 0.30 13.13 167 LEU A C 1
ATOM 1455 O O A LEU A 1 167 ? 26.486 60.595 -0.039 0.70 12.32 167 LEU A O 1
ATOM 1456 O O B LEU A 1 167 ? 26.683 60.629 0.181 0.30 12.66 167 LEU A O 1
ATOM 1465 N N . SER A 1 168 ? 25.100 60.857 1.749 1.00 13.25 168 SER A N 1
ATOM 1466 C CA . SER A 1 168 ? 25.480 59.704 2.520 1.00 14.40 168 SER A CA 1
ATOM 1467 C C . SER A 1 168 ? 24.176 58.969 2.844 1.00 16.00 168 SER A C 1
ATOM 1468 O O . SER A 1 168 ? 23.137 59.611 3.167 1.00 16.63 168 SER A O 1
ATOM 1471 N N . MET A 1 169 ? 24.191 57.643 2.716 1.00 15.18 169 MET A N 1
ATOM 1472 C CA . MET A 1 169 ? 23.017 56.848 2.917 1.00 15.32 169 MET A CA 1
ATOM 1473 C C . MET A 1 169 ? 23.342 55.725 3.871 1.00 14.99 169 MET A C 1
ATOM 1474 O O . MET A 1 169 ? 24.290 54.976 3.667 1.00 13.56 169 MET A O 1
ATOM 1479 N N . GLY A 1 170 ? 22.536 55.599 4.913 1.00 14.67 170 GLY A N 1
ATOM 1480 C CA . GLY A 1 170 ? 22.672 54.497 5.829 1.00 15.14 170 GLY A CA 1
ATOM 1481 C C . GLY A 1 170 ? 22.158 53.205 5.220 1.00 14.61 170 GLY A C 1
ATOM 1482 O O . GLY A 1 170 ? 21.052 53.164 4.722 1.00 14.29 170 GLY A O 1
ATOM 1483 N N . VAL A 1 171 ? 22.937 52.148 5.306 1.00 14.94 171 VAL A N 1
ATOM 1484 C CA . VAL A 1 171 ? 22.479 50.796 4.921 1.00 14.66 171 VAL A CA 1
ATOM 1485 C C . VAL A 1 171 ? 22.565 49.808 6.104 1.00 14.79 171 VAL A C 1
ATOM 1486 O O . VAL A 1 171 ? 21.616 49.080 6.406 1.00 13.69 171 VAL A O 1
ATOM 1490 N N . GLN A 1 172 ? 23.689 49.857 6.806 1.00 14.00 172 GLN A N 1
ATOM 1491 C CA . GLN A 1 172 ? 23.996 49.056 7.963 1.00 14.37 172 GLN A CA 1
ATOM 1492 C C . GLN A 1 172 ? 24.299 47.611 7.621 1.00 14.64 172 GLN A C 1
ATOM 1493 O O . GLN A 1 172 ? 25.435 47.150 7.864 1.00 14.83 172 GLN A O 1
ATOM 1499 N N . ASP A 1 173 ? 23.331 46.902 7.068 1.00 13.76 173 ASP A N 1
ATOM 1500 C CA . ASP A 1 173 ? 23.526 45.551 6.547 1.00 14.86 173 ASP A CA 1
ATOM 1501 C C . ASP A 1 173 ? 22.344 45.255 5.614 1.00 15.38 173 ASP A C 1
ATOM 1502 O O . ASP A 1 173 ? 21.221 45.761 5.876 1.00 14.18 173 ASP A O 1
ATOM 1507 N N . PHE A 1 174 ? 22.589 44.475 4.559 1.00 14.21 174 PHE A N 1
ATOM 1508 C CA . PHE A 1 174 ? 21.554 43.910 3.708 1.00 15.34 174 PHE A CA 1
ATOM 1509 C C . PHE A 1 174 ? 20.932 42.605 4.225 1.00 15.42 174 PHE A C 1
ATOM 1510 O O . PHE A 1 174 ? 19.840 42.197 3.779 1.00 15.60 174 PHE A O 1
ATOM 1518 N N . ASN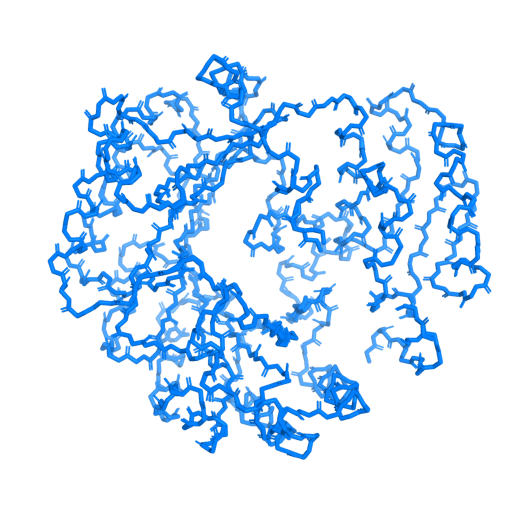 A 1 175 ? 21.594 41.964 5.166 1.00 15.07 175 ASN A N 1
ATOM 1519 C CA . ASN A 1 175 ? 21.103 40.714 5.744 1.00 14.35 175 ASN A CA 1
ATOM 1520 C C . ASN A 1 175 ? 19.751 40.904 6.459 1.00 14.17 175 ASN A C 1
ATOM 1521 O O . ASN A 1 175 ? 19.595 41.764 7.363 1.00 13.33 175 ASN A O 1
ATOM 1526 N N . LYS A 1 176 ? 18.761 40.145 6.028 1.00 13.45 176 LYS A N 1
ATOM 1527 C CA . LYS A 1 176 ? 17.399 40.309 6.494 1.00 13.86 176 LYS A CA 1
ATOM 1528 C C . LYS A 1 176 ? 17.172 39.938 7.981 1.00 13.30 176 LYS A C 1
ATOM 1529 O O . LYS A 1 176 ? 16.400 40.557 8.645 1.00 12.89 176 LYS A O 1
ATOM 1535 N N . GLU A 1 177 ? 17.835 38.906 8.469 1.00 13.95 177 GLU A N 1
ATOM 1536 C CA . GLU A 1 177 ? 17.762 38.547 9.900 1.00 14.34 177 GLU A CA 1
ATOM 1537 C C . GLU A 1 177 ? 18.360 39.652 10.758 1.00 13.62 177 GLU A C 1
ATOM 1538 O O . GLU A 1 177 ? 17.795 40.036 11.752 1.00 13.44 177 GLU A O 1
ATOM 1544 N N . VAL A 1 178 ? 19.510 40.173 10.366 1.00 13.82 178 VAL A N 1
ATOM 1545 C CA . VAL A 1 178 ? 20.145 41.261 11.079 1.00 13.24 178 VAL A CA 1
ATOM 1546 C C . VAL A 1 178 ? 19.195 42.491 11.120 1.00 12.99 178 VAL A C 1
ATOM 1547 O O . VAL A 1 178 ? 18.986 43.117 12.192 1.00 14.38 178 VAL A O 1
ATOM 1551 N N . GLN A 1 179 ? 18.612 42.822 9.970 1.00 13.84 179 GLN A N 1
ATOM 1552 C CA . GLN A 1 179 ? 17.650 43.950 9.870 1.00 13.23 179 GLN A CA 1
ATOM 1553 C C . GLN A 1 179 ? 16.494 43.766 10.842 1.00 12.82 179 GLN A C 1
ATOM 1554 O O . GLN A 1 179 ? 16.119 44.707 11.544 1.00 13.14 179 GLN A O 1
ATOM 1560 N N A ARG A 1 180 ? 15.957 42.560 10.896 0.80 12.89 180 ARG A N 1
ATOM 1561 N N B ARG A 1 180 ? 15.914 42.570 10.909 0.20 13.02 180 ARG A N 1
ATOM 1562 C CA A ARG A 1 180 ? 14.835 42.299 11.764 0.80 13.69 180 ARG A CA 1
ATOM 1563 C CA B ARG A 1 180 ? 14.776 42.362 11.810 0.20 13.23 180 ARG A CA 1
ATOM 1564 C C A ARG A 1 180 ? 15.231 42.466 13.227 0.80 14.11 180 ARG A C 1
ATOM 1565 C C B ARG A 1 180 ? 15.203 42.441 13.275 0.20 13.55 180 ARG A C 1
ATOM 1566 O O A ARG A 1 180 ? 14.482 43.097 13.997 0.80 14.44 180 ARG A O 1
ATOM 1567 O O B ARG A 1 180 ? 14.445 42.968 14.104 0.20 13.67 180 ARG A O 1
ATOM 1582 N N . LEU A 1 181 ? 16.392 41.932 13.604 1.00 13.50 181 LEU A N 1
ATOM 1583 C CA . LEU A 1 181 ? 16.897 42.059 14.993 1.00 14.05 181 LEU A CA 1
ATOM 1584 C C . LEU A 1 181 ? 17.216 43.484 15.456 1.00 13.62 181 LEU A C 1
ATOM 1585 O O . LEU A 1 181 ? 17.221 43.760 16.653 1.00 13.80 181 LEU A O 1
ATOM 1590 N N . VAL A 1 182 ? 17.441 44.410 14.534 1.00 13.20 182 VAL A N 1
ATOM 1591 C CA . VAL A 1 182 ? 17.720 45.776 14.890 1.00 11.95 182 VAL A CA 1
ATOM 1592 C C . VAL A 1 182 ? 16.640 46.728 14.431 1.00 13.11 182 VAL A C 1
ATOM 1593 O O . VAL A 1 182 ? 16.813 47.949 14.544 1.00 11.60 182 VAL A O 1
ATOM 1597 N N . ASN A 1 183 ? 15.492 46.198 13.982 1.00 12.56 183 ASN A N 1
ATOM 1598 C CA . ASN A 1 183 ? 14.371 47.030 13.561 1.00 12.28 183 ASN A CA 1
ATOM 1599 C C . ASN A 1 183 ? 14.709 47.973 12.450 1.00 11.87 183 ASN A C 1
ATOM 1600 O O . ASN A 1 183 ? 14.294 49.142 12.480 1.00 12.05 183 ASN A O 1
ATOM 1605 N N . ARG A 1 184 ? 15.464 47.480 11.448 1.00 12.97 184 ARG A N 1
ATOM 1606 C CA . ARG A 1 184 ? 15.803 48.275 10.296 1.00 13.58 184 ARG A CA 1
ATOM 1607 C C . ARG A 1 184 ? 15.519 47.510 8.984 1.00 14.57 184 ARG A C 1
ATOM 1608 O O . ARG A 1 184 ? 16.334 47.453 8.069 1.00 13.15 184 ARG A O 1
ATOM 1616 N N . GLU A 1 185 ? 14.329 46.938 8.915 1.00 14.06 185 GLU A N 1
ATOM 1617 C CA . GLU A 1 185 ? 13.847 46.321 7.709 1.00 14.65 185 GLU A CA 1
ATOM 1618 C C . GLU A 1 185 ? 13.839 47.407 6.611 1.00 14.26 185 GLU A C 1
ATOM 1619 O O . GLU A 1 185 ? 13.321 48.479 6.801 1.00 13.22 185 GLU A O 1
ATOM 1625 N N . GLN A 1 186 ? 14.404 47.067 5.475 1.00 14.64 186 GLN A N 1
ATOM 1626 C CA . GLN A 1 186 ? 14.510 47.961 4.339 1.00 15.45 186 GLN A CA 1
ATOM 1627 C C . GLN A 1 186 ? 14.527 47.162 3.033 1.00 14.55 186 GLN A C 1
ATOM 1628 O O . GLN A 1 186 ? 14.868 45.906 2.960 1.00 13.10 186 GLN A O 1
ATOM 1634 N N . ASP A 1 187 ? 14.071 47.836 1.996 1.00 13.20 187 ASP A N 1
ATOM 1635 C CA . ASP A 1 187 ? 13.868 47.147 0.730 1.00 14.61 187 ASP A CA 1
ATOM 1636 C C . ASP A 1 187 ? 15.147 47.283 -0.109 1.00 13.54 187 ASP A C 1
ATOM 1637 O O . ASP A 1 187 ? 15.491 48.358 -0.489 1.00 11.38 187 ASP A O 1
ATOM 1642 N N . GLU A 1 188 ? 15.822 46.162 -0.381 1.00 13.52 188 GLU A N 1
ATOM 1643 C CA . GLU A 1 188 ? 17.115 46.160 -1.069 1.00 14.06 188 GLU A CA 1
ATOM 1644 C C . GLU A 1 188 ? 16.963 46.749 -2.482 1.00 14.43 188 GLU A C 1
ATOM 1645 O O . GLU A 1 188 ? 17.824 47.515 -2.947 1.00 14.98 188 GLU A O 1
ATOM 1651 N N . GLU A 1 189 ? 15.883 46.423 -3.162 1.00 13.73 189 GLU A N 1
ATOM 1652 C CA . GLU A 1 189 ? 15.664 46.962 -4.514 1.00 14.95 189 GLU A CA 1
ATOM 1653 C C . GLU A 1 189 ? 15.519 48.433 -4.493 1.00 13.65 189 GLU A C 1
ATOM 1654 O O . GLU A 1 189 ? 16.017 49.142 -5.381 1.00 12.70 189 GLU A O 1
ATOM 1660 N N . PHE A 1 190 ? 14.873 48.948 -3.460 1.00 13.64 190 PHE A N 1
ATOM 1661 C CA . PHE A 1 190 ? 14.731 50.380 -3.350 1.00 12.61 190 PHE A CA 1
ATOM 1662 C C . PHE A 1 190 ? 16.070 51.074 -3.019 1.00 13.29 190 PHE A C 1
ATOM 1663 O O . PHE A 1 190 ? 16.337 52.193 -3.495 1.00 12.61 190 PHE A O 1
ATOM 1671 N N . ILE A 1 191 ? 16.891 50.453 -2.187 1.00 12.03 191 ILE A N 1
ATOM 1672 C CA . ILE A 1 191 ? 18.221 51.002 -1.950 1.00 12.79 191 ILE A CA 1
ATOM 1673 C C . ILE A 1 191 ? 19.008 51.151 -3.235 1.00 12.75 191 ILE A C 1
ATOM 1674 O O . ILE A 1 191 ? 19.637 52.209 -3.467 1.00 12.75 191 ILE A O 1
ATOM 1679 N N . PHE A 1 192 ? 19.007 50.115 -4.062 1.00 13.16 192 PHE A N 1
ATOM 1680 C CA . PHE A 1 192 ? 19.680 50.167 -5.369 1.00 13.21 192 PHE A CA 1
ATOM 1681 C C . PHE A 1 192 ? 19.055 51.247 -6.258 1.00 13.86 192 PHE A C 1
ATOM 1682 O O . PHE A 1 192 ? 19.777 52.014 -6.915 1.00 12.33 192 PHE A O 1
ATOM 1690 N N . ALA A 1 193 ? 17.715 51.325 -6.275 1.00 12.62 193 ALA A N 1
ATOM 1691 C CA . ALA A 1 193 ? 17.071 52.354 -7.087 1.00 13.18 193 ALA A CA 1
ATOM 1692 C C . ALA A 1 193 ? 17.473 53.769 -6.651 1.00 12.90 193 ALA A C 1
ATOM 1693 O O . ALA A 1 193 ? 17.735 54.645 -7.455 1.00 12.01 193 ALA A O 1
ATOM 1695 N N . LEU A 1 194 ? 17.506 53.980 -5.365 1.00 12.79 194 LEU A N 1
ATOM 1696 C CA . LEU A 1 194 ? 17.783 55.271 -4.827 1.00 13.90 194 LEU A CA 1
ATOM 1697 C C . LEU A 1 194 ? 19.206 55.698 -5.142 1.00 13.65 194 LEU A C 1
ATOM 1698 O O . LEU A 1 194 ? 19.431 56.811 -5.618 1.00 12.33 194 LEU A O 1
ATOM 1703 N N . LEU A 1 195 ? 20.174 54.813 -4.902 1.00 13.48 195 LEU A N 1
ATOM 1704 C CA . LEU A 1 195 ? 21.581 55.181 -5.155 1.00 15.04 195 LEU A CA 1
ATOM 1705 C C . LEU A 1 195 ? 21.874 55.343 -6.629 1.00 14.06 195 LEU A C 1
ATOM 1706 O O . LEU A 1 195 ? 22.573 56.288 -7.032 1.00 14.74 195 LEU A O 1
ATOM 1711 N N A ASN A 1 196 ? 21.339 54.474 -7.455 0.80 14.43 196 ASN A N 1
ATOM 1712 N N B ASN A 1 196 ? 21.313 54.459 -7.468 0.20 13.75 196 ASN A N 1
ATOM 1713 C CA A ASN A 1 196 ? 21.518 54.631 -8.879 0.80 14.64 196 ASN A CA 1
ATOM 1714 C CA B ASN A 1 196 ? 21.377 54.603 -8.940 0.20 13.29 196 ASN A CA 1
ATOM 1715 C C A ASN A 1 196 ? 20.816 55.905 -9.474 0.80 13.70 196 ASN A C 1
ATOM 1716 C C B ASN A 1 196 ? 20.857 55.944 -9.420 0.20 13.23 196 ASN A C 1
ATOM 1717 O O A ASN A 1 196 ? 21.335 56.537 -10.364 0.80 11.60 196 ASN A O 1
ATOM 1718 O O B ASN A 1 196 ? 21.493 56.626 -10.219 0.20 12.75 196 ASN A O 1
ATOM 1727 N N . HIS A 1 197 ? 19.681 56.302 -8.925 1.00 13.54 197 HIS A N 1
ATOM 1728 C CA . HIS A 1 197 ? 19.044 57.536 -9.295 1.00 12.85 197 HIS A CA 1
ATOM 1729 C C . HIS A 1 197 ? 19.924 58.755 -8.849 1.00 11.97 197 HIS A C 1
ATOM 1730 O O . HIS A 1 197 ? 20.053 59.750 -9.602 1.00 11.43 197 HIS A O 1
ATOM 1737 N N . ALA A 1 198 ? 20.493 58.680 -7.655 1.00 11.62 198 ALA A N 1
ATOM 1738 C CA . ALA A 1 198 ? 21.364 59.732 -7.155 1.00 11.85 198 ALA A CA 1
ATOM 1739 C C . ALA A 1 198 ? 22.507 59.925 -8.148 1.00 12.21 198 ALA A C 1
ATOM 1740 O O . ALA A 1 198 ? 22.774 61.013 -8.551 1.00 11.66 198 ALA A O 1
ATOM 1742 N N . ARG A 1 199 ? 23.113 58.834 -8.587 1.00 13.23 199 ARG A N 1
ATOM 1743 C CA . ARG A 1 199 ? 24.198 58.871 -9.552 1.00 13.40 199 ARG A CA 1
ATOM 1744 C C . ARG A 1 199 ? 23.746 59.451 -10.898 1.00 12.74 199 ARG A C 1
ATOM 1745 O O . ARG A 1 199 ? 24.450 60.313 -11.507 1.00 10.99 199 ARG A O 1
ATOM 1753 N N A GLU A 1 200 ? 22.597 58.997 -11.370 0.50 12.58 200 GLU A N 1
ATOM 1754 N N B GLU A 1 200 ? 22.589 58.996 -11.377 0.50 12.59 200 GLU A N 1
ATOM 1755 C CA A GLU A 1 200 ? 22.067 59.449 -12.633 0.50 13.49 200 GLU A CA 1
ATOM 1756 C CA B GLU A 1 200 ? 22.067 59.441 -12.658 0.50 13.54 200 GLU A CA 1
ATOM 1757 C C A GLU A 1 200 ? 21.783 60.952 -12.681 0.50 13.08 200 GLU A C 1
ATOM 1758 C C B GLU A 1 200 ? 21.748 60.948 -12.694 0.50 13.10 200 GLU A C 1
ATOM 1759 O O A GLU A 1 200 ? 21.969 61.554 -13.712 0.50 13.12 200 GLU A O 1
ATOM 1760 O O B GLU A 1 200 ? 21.877 61.548 -13.732 0.50 13.18 200 GLU A O 1
ATOM 1771 N N . ILE A 1 201 ? 21.385 61.551 -11.567 1.00 12.62 201 ILE A N 1
ATOM 1772 C CA . ILE A 1 201 ? 21.099 62.998 -11.548 1.00 14.25 201 ILE A CA 1
ATOM 1773 C C . ILE A 1 201 ? 22.301 63.850 -11.075 1.00 14.70 201 ILE A C 1
ATOM 1774 O O . ILE A 1 201 ? 22.159 65.028 -10.886 1.00 14.76 201 ILE A O 1
ATOM 1779 N N . GLY A 1 202 ? 23.475 63.244 -10.955 1.00 14.51 202 GLY A N 1
ATOM 1780 C CA . GLY A 1 202 ? 24.691 64.031 -10.792 1.00 16.07 202 GLY A CA 1
ATOM 1781 C C . GLY A 1 202 ? 25.257 64.101 -9.361 1.00 16.46 202 GLY A C 1
ATOM 1782 O O . GLY A 1 202 ? 26.231 64.808 -9.151 1.00 18.03 202 GLY A O 1
ATOM 1783 N N . PHE A 1 203 ? 24.697 63.392 -8.395 1.00 15.21 203 PHE A N 1
ATOM 1784 C CA . PHE A 1 203 ? 25.394 63.297 -7.099 1.00 15.93 203 PHE A CA 1
ATOM 1785 C C . PHE A 1 203 ? 26.737 62.537 -7.295 1.00 16.53 203 PHE A C 1
ATOM 1786 O O . PHE A 1 203 ? 26.775 61.567 -8.045 1.00 16.73 203 PHE A O 1
ATOM 1794 N N . THR A 1 204 ? 27.804 63.043 -6.679 1.00 17.60 204 THR A N 1
ATOM 1795 C CA . THR A 1 204 ? 29.145 62.387 -6.684 1.00 17.74 204 THR A CA 1
ATOM 1796 C C . THR A 1 204 ? 29.612 62.213 -5.274 1.00 16.94 204 THR A C 1
ATOM 1797 O O . THR A 1 204 ? 29.091 62.793 -4.378 1.00 17.35 204 THR A O 1
ATOM 1801 N N A SER A 1 205 ? 30.653 61.430 -5.053 0.60 16.83 205 SER A N 1
ATOM 1802 N N B SER A 1 205 ? 30.627 61.383 -5.128 0.40 17.10 205 SER A N 1
ATOM 1803 C CA A SER A 1 205 ? 31.136 61.139 -3.689 0.60 16.81 205 SER A CA 1
ATOM 1804 C CA B SER A 1 205 ? 31.192 61.050 -3.842 0.40 17.23 205 SER A CA 1
ATOM 1805 C C A SER A 1 205 ? 30.102 60.549 -2.778 0.60 16.78 205 SER A C 1
ATOM 1806 C C B SER A 1 205 ? 30.145 60.567 -2.849 0.40 16.86 205 SER A C 1
ATOM 1807 O O A SER A 1 205 ? 30.106 60.812 -1.570 0.60 17.25 205 SER A O 1
ATOM 1808 O O B SER A 1 205 ? 30.194 60.940 -1.688 0.40 17.04 205 SER A O 1
ATOM 1813 N N . THR A 1 206 ? 29.198 59.747 -3.331 1.00 16.29 206 THR A N 1
ATOM 1814 C CA . THR A 1 206 ? 28.171 59.095 -2.510 1.00 16.15 206 THR A CA 1
ATOM 1815 C C . THR A 1 206 ? 28.725 58.042 -1.548 1.00 15.33 206 THR A C 1
ATOM 1816 O O . THR A 1 206 ? 29.416 57.096 -1.964 1.00 13.34 206 THR A O 1
ATOM 1820 N N . ASN A 1 207 ? 28.378 58.194 -0.275 1.00 14.22 207 ASN A N 1
ATOM 1821 C CA . ASN A 1 207 ? 28.811 57.320 0.793 1.00 14.02 207 ASN A CA 1
ATOM 1822 C C . ASN A 1 207 ? 27.684 56.420 1.216 1.00 13.65 207 ASN A C 1
ATOM 1823 O O . ASN A 1 207 ? 26.499 56.862 1.273 1.00 13.56 207 ASN A O 1
ATOM 1828 N N . ILE A 1 208 ? 28.004 55.160 1.494 1.00 13.38 208 ILE A N 1
ATOM 1829 C CA . ILE A 1 208 ? 27.130 54.338 2.322 1.00 13.92 208 ILE A CA 1
ATOM 1830 C C . ILE A 1 208 ? 27.744 53.924 3.674 1.00 13.32 208 ILE A C 1
ATOM 1831 O O . ILE A 1 208 ? 28.984 53.583 3.765 1.00 13.36 208 ILE A O 1
ATOM 1836 N N . ASP A 1 209 ? 26.917 53.915 4.722 1.00 11.77 209 ASP A N 1
ATOM 1837 C CA . ASP A 1 209 ? 27.294 53.406 6.025 1.00 12.67 209 ASP A CA 1
ATOM 1838 C C . ASP A 1 209 ? 26.914 51.939 6.187 1.00 12.65 209 ASP A C 1
ATOM 1839 O O . ASP A 1 209 ? 25.792 51.522 5.816 1.00 11.94 209 ASP A O 1
ATOM 1844 N N . LEU A 1 210 ? 27.877 51.153 6.674 1.00 11.65 210 LEU A N 1
ATOM 1845 C CA . LEU A 1 210 ? 27.701 49.810 7.078 1.00 12.66 210 LEU A CA 1
ATOM 1846 C C . LEU A 1 210 ? 28.160 49.695 8.541 1.00 13.17 210 LEU A C 1
ATOM 1847 O O . LEU A 1 210 ? 28.992 50.487 9.003 1.00 13.77 210 LEU A O 1
ATOM 1852 N N . ILE A 1 211 ? 27.590 48.733 9.261 1.00 12.80 211 ILE A N 1
ATOM 1853 C CA . ILE A 1 211 ? 28.054 48.402 10.618 1.00 12.32 211 ILE A CA 1
ATOM 1854 C C . ILE A 1 211 ? 28.366 46.926 10.742 1.00 12.57 211 ILE A C 1
ATOM 1855 O O . ILE A 1 211 ? 27.570 46.059 10.322 1.00 13.10 211 ILE A O 1
ATOM 1860 N N . TYR A 1 212 ? 29.547 46.625 11.315 1.00 12.30 212 TYR A N 1
ATOM 1861 C CA . TYR A 1 212 ? 29.937 45.233 11.628 1.00 12.54 212 TYR A CA 1
ATOM 1862 C C . TYR A 1 212 ? 29.947 45.048 13.148 1.00 11.96 212 TYR A C 1
ATOM 1863 O O . TYR A 1 212 ? 30.250 45.966 13.899 1.00 11.38 212 TYR A O 1
ATOM 1872 N N . GLY A 1 213 ? 29.572 43.876 13.594 1.00 12.04 213 GLY A N 1
ATOM 1873 C CA . GLY A 1 213 ? 29.347 43.607 15.031 1.00 12.05 213 GLY A CA 1
ATOM 1874 C C . GLY A 1 213 ? 27.880 43.593 15.493 1.00 12.12 213 GLY A C 1
ATOM 1875 O O . GLY A 1 213 ? 27.589 43.515 16.668 1.00 11.29 213 GLY A O 1
ATOM 1876 N N . LEU A 1 214 ? 26.955 43.711 14.551 1.00 12.93 214 LEU A N 1
ATOM 1877 C CA . LEU A 1 214 ? 25.529 43.654 14.846 1.00 12.08 214 LEU A CA 1
ATOM 1878 C C . LEU A 1 214 ? 25.119 42.228 15.144 1.00 12.88 214 LEU A C 1
ATOM 1879 O O . LEU A 1 214 ? 25.800 41.303 14.726 1.00 12.60 214 LEU A O 1
ATOM 1884 N N . PRO A 1 215 ? 23.965 42.028 15.830 1.00 13.56 215 PRO A N 1
ATOM 1885 C CA . PRO A 1 215 ? 23.501 40.698 16.183 1.00 14.03 215 PRO A CA 1
ATOM 1886 C C . PRO A 1 215 ? 23.350 39.805 15.003 1.00 14.57 215 PRO A C 1
ATOM 1887 O O . PRO A 1 215 ? 22.841 40.158 13.977 1.00 14.45 215 PRO A O 1
ATOM 1891 N N . LYS A 1 216 ? 23.832 38.607 15.193 1.00 16.53 216 LYS A N 1
ATOM 1892 C CA . LYS A 1 216 ? 23.804 37.514 14.220 1.00 18.13 216 LYS A CA 1
ATOM 1893 C C . LYS A 1 216 ? 24.718 37.689 13.002 1.00 18.25 216 LYS A C 1
ATOM 1894 O O . LYS A 1 216 ? 24.745 36.817 12.161 1.00 18.68 216 LYS A O 1
ATOM 1900 N N . GLN A 1 217 ? 25.520 38.745 12.920 1.00 17.09 217 GLN A N 1
ATOM 1901 C CA . GLN A 1 217 ? 26.507 38.844 11.811 1.00 15.96 217 GLN A CA 1
ATOM 1902 C C . GLN A 1 217 ? 27.643 37.885 12.040 1.00 16.12 217 GLN A C 1
ATOM 1903 O O . GLN A 1 217 ? 28.105 37.729 13.179 1.00 17.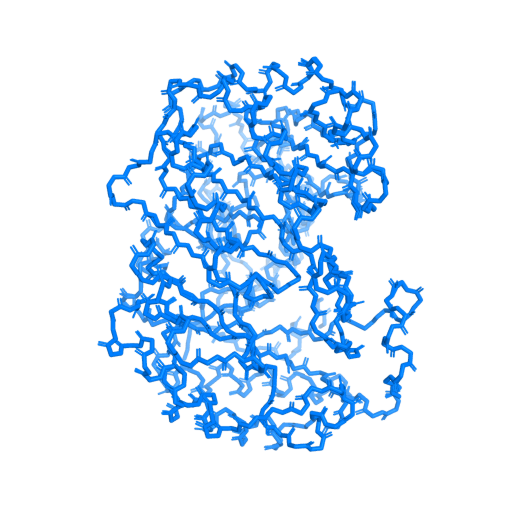46 217 GLN A O 1
ATOM 1909 N N . THR A 1 218 ? 28.114 37.244 11.000 1.00 16.14 218 THR A N 1
ATOM 1910 C CA . THR A 1 218 ? 29.336 36.425 11.048 1.00 15.85 218 THR A CA 1
ATOM 1911 C C . THR A 1 218 ? 30.243 36.794 9.862 1.00 15.54 218 THR A C 1
ATOM 1912 O O . THR A 1 218 ? 29.819 37.519 9.009 1.00 14.04 218 THR A O 1
ATOM 1916 N N . PRO A 1 219 ? 31.491 36.322 9.820 1.00 15.10 219 PRO A N 1
ATOM 1917 C CA . PRO A 1 219 ? 32.337 36.484 8.627 1.00 15.52 219 PRO A CA 1
ATOM 1918 C C . PRO A 1 219 ? 31.617 36.140 7.329 1.00 16.07 219 PRO A C 1
ATOM 1919 O O . PRO A 1 219 ? 31.667 36.940 6.358 1.00 14.74 219 PRO A O 1
ATOM 1923 N N A GLU A 1 220 ? 30.918 35.012 7.331 0.50 16.08 220 GLU A N 1
ATOM 1924 N N B GLU A 1 220 ? 30.884 35.024 7.338 0.50 15.86 220 GLU A N 1
ATOM 1925 C CA A GLU A 1 220 ? 30.269 34.519 6.132 0.50 17.10 220 GLU A CA 1
ATOM 1926 C CA B GLU A 1 220 ? 30.134 34.525 6.174 0.50 16.76 220 GLU A CA 1
ATOM 1927 C C A GLU A 1 220 ? 29.015 35.378 5.733 0.50 16.47 220 GLU A C 1
ATOM 1928 C C B GLU A 1 220 ? 29.057 35.491 5.749 0.50 16.25 220 GLU A C 1
ATOM 1929 O O A GLU A 1 220 ? 28.801 35.656 4.537 0.50 16.21 220 GLU A O 1
ATOM 1930 O O B GLU A 1 220 ? 28.975 35.929 4.575 0.50 15.95 220 GLU A O 1
ATOM 1941 N N . SER A 1 221 ? 28.214 35.827 6.705 1.00 15.65 221 SER A N 1
ATOM 1942 C CA . SER A 1 221 ? 27.098 36.750 6.414 1.00 14.71 221 SER A CA 1
ATOM 1943 C C . SER A 1 221 ? 27.605 38.130 5.944 1.00 14.01 221 SER A C 1
ATOM 1944 O O . SER A 1 221 ? 27.077 38.705 5.005 1.00 13.95 221 SER A O 1
ATOM 1947 N N . PHE A 1 222 ? 28.634 38.635 6.568 1.00 14.19 222 PHE A N 1
ATOM 1948 C CA . PHE A 1 222 ? 29.100 39.946 6.176 1.00 14.98 222 PHE A CA 1
ATOM 1949 C C . PHE A 1 222 ? 29.785 39.912 4.766 1.00 14.47 222 PHE A C 1
ATOM 1950 O O . PHE A 1 222 ? 29.611 40.862 4.006 1.00 13.54 222 PHE A O 1
ATOM 1958 N N . ALA A 1 223 ? 30.446 38.820 4.420 1.00 14.21 223 ALA A N 1
ATOM 1959 C CA . ALA A 1 223 ? 31.087 38.689 3.094 1.00 15.71 223 ALA A CA 1
ATOM 1960 C C . ALA A 1 223 ? 30.024 38.745 1.987 1.00 16.42 223 ALA A C 1
ATOM 1961 O O . ALA A 1 223 ? 30.192 39.431 1.001 1.00 16.35 223 ALA A O 1
ATOM 1963 N N . PHE A 1 224 ? 28.918 38.061 2.207 1.00 17.19 224 PHE A N 1
ATOM 1964 C CA . PHE A 1 224 ? 27.780 38.107 1.338 1.00 16.93 224 PHE A CA 1
ATOM 1965 C C . PHE A 1 224 ? 27.154 39.513 1.198 1.00 16.33 224 PHE A C 1
ATOM 1966 O O . PHE A 1 224 ? 26.814 39.936 0.117 1.00 16.37 224 PHE A O 1
ATOM 1974 N N . THR A 1 225 ? 26.989 40.225 2.313 1.00 15.35 225 THR A N 1
ATOM 1975 C CA . THR A 1 225 ? 26.581 41.618 2.285 1.00 15.92 225 THR A CA 1
ATOM 1976 C C . THR A 1 225 ? 27.517 42.472 1.385 1.00 15.16 225 THR A C 1
ATOM 1977 O O . THR A 1 225 ? 27.043 43.272 0.614 1.00 13.20 225 THR A O 1
ATOM 1981 N N . LEU A 1 226 ? 28.829 42.288 1.544 1.00 15.24 226 LEU A N 1
ATOM 1982 C CA . LEU A 1 226 ? 29.830 43.042 0.803 1.00 15.36 226 LEU A CA 1
ATOM 1983 C C . LEU A 1 226 ? 29.800 42.736 -0.676 1.00 15.20 226 LEU A C 1
ATOM 1984 O O . LEU A 1 226 ? 30.018 43.615 -1.452 1.00 14.84 226 LEU A O 1
ATOM 1989 N N . LYS A 1 227 ? 29.527 41.492 -1.066 1.00 15.20 227 LYS A N 1
ATOM 1990 C CA . LYS A 1 227 ? 29.341 41.174 -2.465 1.00 16.06 227 LYS A CA 1
ATOM 1991 C C . LYS A 1 227 ? 28.184 42.053 -3.063 1.00 14.77 227 LYS A C 1
ATOM 1992 O O . LYS A 1 227 ? 28.330 42.577 -4.201 1.00 13.35 227 LYS A O 1
ATOM 1998 N N A ARG A 1 228 ? 27.071 42.184 -2.348 0.33 13.66 228 ARG A N 1
ATOM 1999 N N B ARG A 1 228 ? 27.082 42.208 -2.336 0.33 13.99 228 ARG A N 1
ATOM 2000 C CA A ARG A 1 228 ? 26.007 43.019 -2.846 0.33 14.36 228 ARG A CA 1
ATOM 2001 C CA B ARG A 1 228 ? 25.978 43.021 -2.816 0.33 15.03 228 ARG A CA 1
ATOM 2002 C C A ARG A 1 228 ? 26.535 44.457 -2.968 0.33 14.52 228 ARG A C 1
ATOM 2003 C C B ARG A 1 228 ? 26.367 44.518 -2.890 0.33 15.56 228 ARG A C 1
ATOM 2004 C C C ARG A 1 228 ? 26.481 44.537 -2.963 0.33 15.77 228 ARG A C 1
ATOM 2005 O O A ARG A 1 228 ? 26.522 45.026 -4.054 0.33 13.86 228 ARG A O 1
ATOM 2006 O O B ARG A 1 228 ? 25.988 45.233 -3.828 0.33 17.80 228 ARG A O 1
ATOM 2007 O O C ARG A 1 228 ? 26.047 45.294 -3.843 0.33 17.07 228 ARG A O 1
ATOM 2027 N N . VAL A 1 229 ? 27.066 44.986 -1.833 1.00 16.02 229 VAL A N 1
ATOM 2028 C CA . VAL A 1 229 ? 27.621 46.343 -1.792 1.00 16.43 229 VAL A CA 1
ATOM 2029 C C . VAL A 1 229 ? 28.519 46.568 -3.012 1.00 15.47 229 VAL A C 1
ATOM 2030 O O . VAL A 1 229 ? 28.488 47.628 -3.577 1.00 14.83 229 VAL A O 1
ATOM 2034 N N . ALA A 1 230 ? 29.247 45.568 -3.468 1.00 15.09 230 ALA A N 1
ATOM 2035 C CA . ALA A 1 230 ? 30.093 45.791 -4.637 1.00 15.55 230 ALA A CA 1
ATOM 2036 C C . ALA A 1 230 ? 29.259 45.994 -5.947 1.00 15.01 230 ALA A C 1
ATOM 2037 O O . ALA A 1 230 ? 29.612 46.826 -6.778 1.00 14.34 230 ALA A O 1
ATOM 2039 N N A GLU A 1 231 ? 28.158 45.256 -6.074 0.50 14.98 231 GLU A N 1
ATOM 2040 N N B GLU A 1 231 ? 28.155 45.246 -6.085 0.50 15.03 231 GLU A N 1
ATOM 2041 C CA A GLU A 1 231 ? 27.209 45.461 -7.167 0.50 14.97 231 GLU A CA 1
ATOM 2042 C CA B GLU A 1 231 ? 27.165 45.487 -7.158 0.50 15.09 231 GLU A CA 1
ATOM 2043 C C A GLU A 1 231 ? 26.495 46.866 -7.056 0.50 14.31 231 GLU A C 1
ATOM 2044 C C B GLU A 1 231 ? 26.553 46.910 -7.063 0.50 14.34 231 GLU A C 1
ATOM 2045 O O A GLU A 1 231 ? 26.136 47.432 -8.055 0.50 14.14 231 GLU A O 1
ATOM 2046 O O B GLU A 1 231 ? 26.305 47.523 -8.071 0.50 13.99 231 GLU A O 1
ATOM 2057 N N . LEU A 1 232 ? 26.358 47.415 -5.853 1.00 13.78 232 LEU A N 1
ATOM 2058 C CA . LEU A 1 232 ? 25.742 48.744 -5.649 1.00 14.43 232 LEU A CA 1
ATOM 2059 C C . LEU A 1 232 ? 26.663 49.859 -6.047 1.00 14.11 232 LEU A C 1
ATOM 2060 O O . LEU A 1 232 ? 26.229 50.925 -6.502 1.00 14.19 232 LEU A O 1
ATOM 2065 N N . ASN A 1 233 ? 27.970 49.605 -5.899 1.00 13.96 233 ASN A N 1
ATOM 2066 C CA . ASN A 1 233 ? 29.027 50.523 -6.341 1.00 12.71 233 ASN A CA 1
ATOM 2067 C C . ASN A 1 233 ? 28.924 51.958 -5.801 1.00 12.50 233 ASN A C 1
ATOM 2068 O O . ASN A 1 233 ? 28.845 52.906 -6.585 1.00 12.46 233 ASN A O 1
ATOM 2073 N N . PRO A 1 234 ? 28.971 52.141 -4.485 1.00 12.39 234 PRO A N 1
ATOM 2074 C CA . PRO A 1 234 ? 29.050 53.464 -3.900 1.00 12.41 234 PRO A CA 1
ATOM 2075 C C . PRO A 1 234 ? 30.398 54.054 -4.186 1.00 12.20 234 PRO A C 1
ATOM 2076 O O . PRO A 1 234 ? 31.339 53.302 -4.444 1.00 10.77 234 PRO A O 1
ATOM 2080 N N . ASP A 1 235 ? 30.506 55.374 -4.114 1.00 11.56 235 ASP A N 1
ATOM 2081 C CA . ASP A 1 235 ? 31.774 56.047 -4.268 1.00 12.10 235 ASP A CA 1
ATOM 2082 C C . ASP A 1 235 ? 32.660 55.901 -3.006 1.00 11.83 235 ASP A C 1
ATOM 2083 O O . ASP A 1 235 ? 33.891 55.852 -3.118 1.00 11.69 235 ASP A O 1
ATOM 2088 N N A ARG A 1 236 ? 32.030 55.782 -1.851 0.70 10.89 236 ARG A N 1
ATOM 2089 N N B ARG A 1 236 ? 32.016 55.840 -1.846 0.30 11.68 236 ARG A N 1
ATOM 2090 C CA A ARG A 1 236 ? 32.733 55.774 -0.581 0.70 11.79 236 ARG A CA 1
ATOM 2091 C CA B ARG A 1 236 ? 32.682 55.829 -0.552 0.30 12.22 236 ARG A CA 1
ATOM 2092 C C A ARG A 1 236 ? 31.937 54.896 0.369 0.70 12.06 236 ARG A C 1
ATOM 2093 C C B ARG A 1 236 ? 31.926 54.882 0.371 0.30 12.28 236 ARG A C 1
ATOM 2094 O O A ARG A 1 236 ? 30.705 54.780 0.237 0.70 11.98 236 ARG A O 1
ATOM 2095 O O B ARG A 1 236 ? 30.716 54.686 0.216 0.30 12.29 236 ARG A O 1
ATOM 2110 N N . LEU A 1 237 ? 32.634 54.313 1.340 1.00 11.90 237 LEU A N 1
ATOM 2111 C CA . LEU A 1 237 ? 32.022 53.462 2.361 1.00 12.91 237 LEU A CA 1
ATOM 2112 C C . LEU A 1 237 ? 32.558 53.842 3.732 1.00 13.10 237 LEU A C 1
ATOM 2113 O O . LEU A 1 237 ? 33.751 54.169 3.911 1.00 14.15 237 LEU A O 1
ATO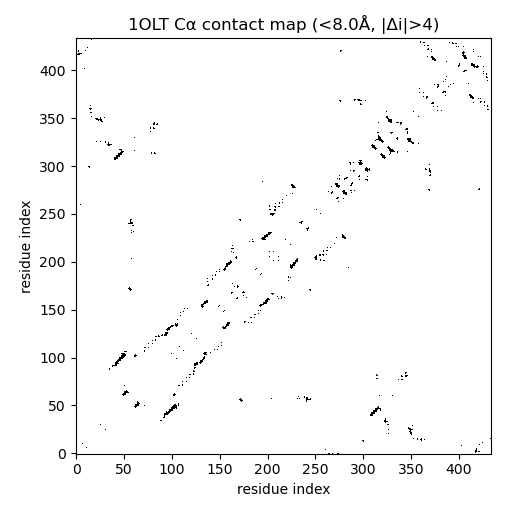M 2118 N N . SER A 1 238 ? 31.682 53.801 4.693 1.00 12.07 238 SER A N 1
ATOM 2119 C CA . SER A 1 238 ? 32.044 53.943 6.070 1.00 11.89 238 SER A CA 1
ATOM 2120 C C . SER A 1 238 ? 31.580 52.680 6.761 1.00 12.35 238 SER A C 1
ATOM 2121 O O . SER A 1 238 ? 30.396 52.409 6.778 1.00 14.56 238 SER A O 1
ATOM 2124 N N . VAL A 1 239 ? 32.478 51.933 7.345 1.00 11.89 239 VAL A N 1
ATOM 2125 C CA . VAL A 1 239 ? 32.200 50.631 7.946 1.00 12.28 239 VAL A CA 1
ATOM 2126 C C . VAL A 1 239 ? 32.553 50.738 9.439 1.00 12.57 239 VAL A C 1
ATOM 2127 O O . VAL A 1 239 ? 33.729 50.694 9.815 1.00 12.29 239 VAL A O 1
ATOM 2131 N N . PHE A 1 240 ? 31.538 50.972 10.259 1.00 11.58 240 PHE A N 1
ATOM 2132 C CA . PHE A 1 240 ? 31.713 51.231 11.687 1.00 11.98 240 PHE A CA 1
ATOM 2133 C C . PHE A 1 240 ? 31.661 49.975 12.478 1.00 12.10 240 PHE A C 1
ATOM 2134 O O . PHE A 1 240 ? 30.882 49.049 12.201 1.00 12.77 240 PHE A O 1
ATOM 2142 N N . ASN A 1 241 ? 32.488 49.917 13.467 1.00 11.91 241 ASN A N 1
ATOM 2143 C CA . ASN A 1 241 ? 32.438 48.860 14.458 1.00 14.08 241 ASN A CA 1
ATOM 2144 C C . ASN A 1 241 ? 31.228 49.160 15.408 1.00 12.87 241 ASN A C 1
ATOM 2145 O O . ASN A 1 241 ? 31.104 50.267 15.922 1.00 13.11 241 ASN A O 1
ATOM 2150 N N . TYR A 1 242 ? 30.368 48.182 15.654 1.00 11.43 242 TYR A N 1
ATOM 2151 C CA . TYR A 1 242 ? 29.175 48.461 16.487 1.00 11.50 242 TYR A CA 1
ATOM 2152 C C . TYR A 1 242 ? 29.608 48.822 17.896 1.00 11.96 242 TYR A C 1
ATOM 2153 O O . TYR A 1 242 ? 30.231 48.046 18.570 1.00 9.47 242 TYR A O 1
ATOM 2162 N N . ALA A 1 243 ? 29.203 49.990 18.361 1.00 12.92 243 ALA A N 1
ATOM 2163 C CA . ALA A 1 243 ? 29.442 50.373 19.757 1.00 14.27 243 ALA A CA 1
ATOM 2164 C C . ALA A 1 243 ? 28.175 50.091 20.578 1.00 13.35 243 ALA A C 1
ATOM 2165 O O . ALA A 1 243 ? 27.118 50.732 20.359 1.00 13.26 243 ALA A O 1
ATOM 2167 N N . HIS A 1 244 ? 28.292 49.161 21.493 1.00 12.95 244 HIS A N 1
ATOM 2168 C CA . HIS A 1 244 ? 27.150 48.609 22.237 1.00 12.75 244 HIS A CA 1
ATOM 2169 C C . HIS A 1 244 ? 27.257 49.112 23.670 1.00 12.49 244 HIS A C 1
ATOM 2170 O O . HIS A 1 244 ? 28.207 48.775 24.361 1.00 13.29 244 HIS A O 1
ATOM 2177 N N . LEU A 1 245 ? 26.348 49.955 24.104 1.00 11.98 245 LEU A N 1
ATOM 2178 C CA . LEU A 1 245 ? 26.404 50.475 25.469 1.00 12.75 245 LEU A CA 1
ATOM 2179 C C . LEU A 1 245 ? 24.962 50.692 25.915 1.00 11.85 245 LEU A C 1
ATOM 2180 O O . LEU A 1 245 ? 24.518 51.847 25.939 1.00 11.84 245 LEU A O 1
ATOM 2185 N N . PRO A 1 246 ? 24.219 49.611 26.169 1.00 11.93 246 PRO A N 1
ATOM 2186 C CA . PRO A 1 246 ? 22.743 49.713 26.410 1.00 12.69 246 PRO A CA 1
ATOM 2187 C C . PRO A 1 246 ? 22.368 50.492 27.670 1.00 13.32 246 PRO A C 1
ATOM 2188 O O . PRO A 1 246 ? 21.220 50.943 27.786 1.00 13.42 246 PRO A O 1
ATOM 2192 N N . THR A 1 247 ? 23.315 50.732 28.600 1.00 12.14 247 THR A N 1
ATOM 2193 C CA . THR A 1 247 ? 23.011 51.615 29.746 1.00 13.36 247 THR A CA 1
ATOM 2194 C C . THR A 1 247 ? 22.713 53.053 29.315 1.00 13.85 247 THR A C 1
ATOM 2195 O O . THR A 1 247 ? 21.920 53.684 29.921 1.00 16.87 247 THR A O 1
ATOM 2199 N N A ILE A 1 248 ? 23.395 53.514 28.280 0.70 14.29 248 ILE A N 1
ATOM 2200 N N B ILE A 1 248 ? 23.396 53.555 28.284 0.30 14.26 248 ILE A N 1
ATOM 2201 C CA A ILE A 1 248 ? 23.313 54.849 27.735 0.70 15.45 248 ILE A CA 1
ATOM 2202 C CA B ILE A 1 248 ? 23.205 54.930 27.797 0.30 14.71 248 ILE A CA 1
ATOM 2203 C C A ILE A 1 248 ? 22.293 54.958 26.584 0.70 15.17 248 ILE A C 1
ATOM 2204 C C B ILE A 1 248 ? 22.526 55.069 26.409 0.30 14.70 248 ILE A C 1
ATOM 2205 O O A ILE A 1 248 ? 21.530 55.899 26.525 0.70 13.97 248 ILE A O 1
ATOM 2206 O O B ILE A 1 248 ? 22.307 56.181 25.961 0.30 13.53 248 ILE A O 1
ATOM 2215 N N . PHE A 1 249 ? 22.280 53.959 25.712 1.00 15.13 249 PHE A N 1
ATOM 2216 C CA . PHE A 1 249 ? 21.398 53.954 24.494 1.00 15.72 249 PHE A CA 1
ATOM 2217 C C . PHE A 1 249 ? 20.349 52.933 24.684 1.00 15.04 249 PHE A C 1
ATOM 2218 O O . PHE A 1 249 ? 20.592 51.784 24.443 1.00 14.93 249 PHE A O 1
ATOM 2226 N N . ALA A 1 250 ? 19.163 53.343 25.113 1.00 14.94 250 ALA A N 1
ATOM 2227 C CA . ALA A 1 250 ? 18.167 52.395 25.652 1.00 15.48 250 ALA A CA 1
ATOM 2228 C C . ALA A 1 250 ? 17.660 51.395 24.621 1.00 14.70 250 ALA A C 1
ATOM 2229 O O . ALA A 1 250 ? 17.346 50.245 24.936 1.00 14.70 250 ALA A O 1
ATOM 2231 N N . ALA A 1 251 ? 17.596 51.787 23.390 1.00 16.20 251 ALA A N 1
ATOM 2232 C CA . ALA A 1 251 ? 17.072 50.810 22.339 1.00 17.41 251 ALA A CA 1
ATOM 2233 C C . ALA A 1 251 ? 17.945 49.618 22.177 1.00 16.65 251 ALA A C 1
ATOM 2234 O O . ALA A 1 251 ? 17.475 48.506 21.859 1.00 16.64 251 ALA A O 1
ATOM 2236 N N . GLN A 1 252 ? 19.244 49.797 22.483 1.00 15.74 252 GLN A N 1
ATOM 2237 C CA . GLN A 1 252 ? 20.155 48.663 22.368 1.00 14.01 252 GLN A CA 1
ATOM 2238 C C . GLN A 1 252 ? 19.845 47.565 23.363 1.00 13.06 252 GLN A C 1
ATOM 2239 O O . GLN A 1 252 ? 20.301 46.409 23.189 1.00 11.47 252 GLN A O 1
ATOM 2245 N N . ARG A 1 253 ? 19.012 47.862 24.366 1.00 13.77 253 ARG A N 1
ATOM 2246 C CA . ARG A 1 253 ? 18.533 46.790 25.276 1.00 14.99 253 ARG A CA 1
ATOM 2247 C C . ARG A 1 253 ? 17.700 45.778 24.569 1.00 14.99 253 ARG A C 1
ATOM 2248 O O . ARG A 1 253 ? 17.579 44.678 25.046 1.00 15.32 253 ARG A O 1
ATOM 2256 N N A LYS A 1 254 ? 17.188 46.121 23.393 0.80 15.68 254 LYS A N 1
ATOM 2257 N N B LYS A 1 254 ? 17.126 46.124 23.419 0.20 15.39 254 LYS A N 1
ATOM 2258 C CA A LYS A 1 254 ? 16.427 45.146 22.586 0.80 16.81 254 LYS A CA 1
ATOM 2259 C CA B LYS A 1 254 ? 16.426 45.139 22.572 0.20 15.69 254 LYS A CA 1
ATOM 2260 C C A LYS A 1 254 ? 17.305 44.204 21.839 0.80 16.81 254 LYS A C 1
ATOM 2261 C C B LYS A 1 254 ? 17.376 44.070 22.074 0.20 16.07 254 LYS A C 1
ATOM 2262 O O A LYS A 1 254 ? 16.802 43.251 21.254 0.80 18.07 254 LYS A O 1
ATOM 2263 O O B LYS A 1 254 ? 17.010 42.888 21.958 0.20 16.28 254 LYS A O 1
ATOM 2274 N N . ILE A 1 255 ? 18.615 44.476 21.815 1.00 16.18 255 ILE A N 1
ATOM 2275 C CA . ILE A 1 255 ? 19.577 43.613 21.194 1.00 17.01 255 ILE A CA 1
ATOM 2276 C C . ILE A 1 255 ? 20.070 42.617 22.265 1.00 18.87 255 ILE A C 1
ATOM 2277 O O . ILE A 1 255 ? 20.433 42.993 23.337 1.00 19.75 255 ILE A O 1
ATOM 2282 N N A LYS A 1 256 ? 20.026 41.335 21.946 0.50 19.82 256 LYS A N 1
ATOM 2283 N N B LYS A 1 256 ? 20.130 41.368 21.907 0.50 19.64 256 LYS A N 1
ATOM 2284 C CA A LYS A 1 256 ? 20.543 40.290 22.821 0.50 20.89 256 LYS A CA 1
ATOM 2285 C CA B LYS A 1 256 ? 20.530 40.349 22.828 0.50 20.59 256 LYS A CA 1
ATOM 2286 C C A LYS A 1 256 ? 22.086 40.239 22.713 0.50 20.83 256 LYS A C 1
ATOM 2287 C C B LYS A 1 256 ? 22.072 40.178 22.727 0.50 20.67 256 LYS A C 1
ATOM 2288 O O A LYS A 1 256 ? 22.648 40.031 21.629 0.50 19.23 256 LYS A O 1
ATOM 2289 O O B LYS A 1 256 ? 22.616 39.855 21.661 0.50 18.98 256 LYS A O 1
ATOM 2300 N N . ASP A 1 257 ? 22.758 40.422 23.841 1.00 20.58 257 ASP A N 1
ATOM 2301 C CA . ASP A 1 257 ? 24.219 40.321 23.896 1.00 22.30 257 ASP A CA 1
ATOM 2302 C C . ASP A 1 257 ? 24.728 38.966 23.356 1.00 22.15 257 ASP A C 1
ATOM 2303 O O . ASP A 1 257 ? 25.719 38.901 22.653 1.00 22.49 257 ASP A O 1
ATOM 2308 N N . ALA A 1 258 ? 24.007 37.906 23.612 1.00 21.86 258 ALA A N 1
ATOM 2309 C CA . ALA A 1 258 ? 24.396 36.615 23.097 1.00 22.10 258 ALA A CA 1
ATOM 2310 C C . ALA A 1 258 ? 24.385 36.468 21.586 1.00 21.74 258 ALA A C 1
ATOM 2311 O O . ALA A 1 258 ? 25.015 35.544 21.070 1.00 21.35 258 ALA A O 1
ATOM 2313 N N . ASP A 1 259 ? 23.664 37.323 20.861 1.00 21.33 259 ASP A N 1
ATOM 2314 C CA . ASP A 1 259 ? 23.657 37.267 19.387 1.00 20.80 259 ASP A CA 1
ATOM 2315 C C . ASP A 1 259 ? 24.863 37.982 18.793 1.00 19.92 259 ASP A C 1
ATOM 2316 O O . ASP A 1 259 ? 25.124 37.876 17.579 1.00 18.87 259 ASP A O 1
ATOM 2321 N N . LEU A 1 260 ? 25.553 38.784 19.600 1.00 19.40 260 LEU A N 1
ATOM 2322 C CA . LEU A 1 260 ? 26.666 39.569 19.049 1.00 18.31 260 LEU A CA 1
ATOM 2323 C C . LEU A 1 260 ? 27.788 38.641 18.686 1.00 18.58 260 LEU A C 1
ATOM 2324 O O . LEU A 1 260 ? 28.046 37.656 19.346 1.00 17.34 260 LEU A O 1
ATOM 2329 N N . PRO A 1 261 ? 28.490 38.965 17.627 1.00 19.00 261 PRO A N 1
ATOM 2330 C CA . PRO A 1 261 ? 29.664 38.154 17.265 1.00 18.55 261 PRO A CA 1
ATOM 2331 C C . PRO A 1 261 ? 30.799 38.182 18.294 1.00 18.45 261 PRO A C 1
ATOM 2332 O O . PRO A 1 261 ? 31.026 39.194 18.954 1.00 17.39 261 PRO A O 1
ATOM 2336 N N . SER A 1 262 ? 31.507 37.059 18.384 1.00 17.01 262 SER A N 1
ATOM 2337 C CA . SER A 1 262 ? 32.667 36.909 19.228 1.00 17.55 262 SER A CA 1
ATOM 2338 C C . SER A 1 262 ? 33.727 37.869 18.744 1.00 17.55 262 SER A C 1
ATOM 2339 O O . SER A 1 262 ? 33.616 38.346 17.636 1.00 17.52 262 SER A O 1
ATOM 2342 N N . PRO A 1 263 ? 34.675 38.227 19.583 1.00 17.07 263 PRO A N 1
ATOM 2343 C CA . PRO A 1 263 ? 35.803 39.082 19.180 1.00 17.11 263 PRO A CA 1
ATOM 2344 C C . PRO A 1 263 ? 36.628 38.537 17.978 1.00 16.46 263 PRO A C 1
ATOM 2345 O O . PRO A 1 263 ? 37.006 39.344 17.148 1.00 16.35 263 PRO A O 1
ATOM 2349 N N A GLN A 1 264 ? 36.881 37.240 17.903 0.70 15.55 264 GLN A N 1
ATOM 2350 N N B GLN A 1 264 ? 36.874 37.214 17.923 0.30 15.60 264 GLN A N 1
ATOM 2351 C CA A GLN A 1 264 ? 37.587 36.664 16.758 0.70 15.59 264 GLN A CA 1
ATOM 2352 C CA B GLN A 1 264 ? 37.492 36.536 16.747 0.30 15.18 264 GLN A CA 1
ATOM 2353 C C A GLN A 1 264 ? 36.708 36.840 15.471 0.70 15.39 264 GLN A C 1
ATOM 2354 C C B GLN A 1 264 ? 36.699 36.851 15.495 0.30 15.17 264 GLN A C 1
ATOM 2355 O O A GLN A 1 264 ? 37.240 37.176 14.403 0.70 14.89 264 GLN A O 1
ATOM 2356 O O B GLN A 1 264 ? 37.264 37.258 14.478 0.30 14.83 264 GLN A O 1
ATOM 2367 N N . GLN A 1 265 ? 35.388 36.653 15.587 1.00 14.90 265 GLN A N 1
ATOM 2368 C CA . GLN A 1 265 ? 34.509 36.868 14.468 1.00 15.47 265 GLN A CA 1
ATOM 2369 C C . GLN A 1 265 ? 34.604 38.340 13.966 1.00 15.86 265 GLN A C 1
ATOM 2370 O O . GLN A 1 265 ? 34.686 38.575 12.733 1.00 15.20 265 GLN A O 1
ATOM 2376 N N A LYS A 1 266 ? 34.637 39.311 14.880 0.50 15.17 266 LYS A N 1
ATOM 2377 N N B LYS A 1 266 ? 34.629 39.296 14.895 0.50 15.47 266 LYS A N 1
ATOM 2378 C CA A LYS A 1 266 ? 34.669 40.717 14.468 0.50 15.76 266 LYS A CA 1
ATOM 2379 C CA B LYS A 1 266 ? 34.679 40.711 14.528 0.50 16.29 266 LYS A CA 1
ATOM 2380 C C A LYS A 1 266 ? 36.016 41.061 13.775 0.50 15.91 266 LYS A C 1
ATOM 2381 C C B LYS A 1 266 ? 35.991 41.020 13.768 0.50 16.22 266 LYS A C 1
ATOM 2382 O O A LYS A 1 266 ? 36.055 41.858 12.849 0.50 14.90 266 LYS A O 1
ATOM 2383 O O B LYS A 1 266 ? 35.970 41.743 12.782 0.50 15.18 266 LYS A O 1
ATOM 2394 N N . LEU A 1 267 ? 37.095 40.456 14.240 1.00 15.98 267 LEU A N 1
ATOM 2395 C CA . LEU A 1 267 ? 38.396 40.620 13.627 1.00 17.30 267 LEU A CA 1
ATOM 2396 C C . LEU A 1 267 ? 38.423 40.002 12.247 1.00 16.52 267 LEU A C 1
ATOM 2397 O O . LEU A 1 267 ? 39.023 40.579 11.354 1.00 16.94 267 LEU A O 1
ATOM 2402 N N . ASP A 1 268 ? 37.800 38.847 12.089 1.00 14.85 268 ASP A N 1
ATOM 2403 C CA . ASP A 1 268 ? 37.762 38.189 10.784 1.00 14.29 268 ASP A CA 1
ATOM 2404 C C . ASP A 1 268 ? 36.863 39.030 9.818 1.00 14.03 268 ASP A C 1
ATOM 2405 O O . ASP A 1 268 ? 37.216 39.196 8.674 1.00 11.74 268 ASP A O 1
ATOM 2410 N N . ILE A 1 269 ? 35.766 39.596 10.316 1.00 14.35 269 ILE A N 1
ATOM 2411 C CA . ILE A 1 269 ? 34.923 40.508 9.516 1.00 13.55 269 ILE A CA 1
ATOM 2412 C C . ILE A 1 269 ? 35.728 41.668 9.043 1.00 14.54 269 ILE A C 1
ATOM 2413 O O . ILE A 1 269 ? 35.692 42.010 7.857 1.00 15.04 269 ILE A O 1
ATOM 2418 N N . LEU A 1 270 ? 36.522 42.254 9.919 1.00 14.44 270 LEU A N 1
ATOM 2419 C CA . LEU A 1 270 ? 37.240 43.450 9.559 1.00 14.34 270 LEU A CA 1
ATOM 2420 C C . LEU A 1 270 ? 38.357 43.134 8.568 1.00 14.71 270 LEU A C 1
ATOM 2421 O O . LEU A 1 270 ? 38.505 43.845 7.586 1.00 13.61 270 LEU A O 1
ATOM 2426 N N . GLN A 1 271 ? 39.125 42.066 8.823 1.00 14.49 271 GLN A N 1
ATOM 2427 C CA . GLN A 1 271 ? 40.218 41.720 7.982 1.00 14.91 271 GLN A CA 1
ATOM 2428 C C . GLN A 1 271 ? 39.737 41.404 6.552 1.00 14.42 271 GLN A C 1
ATOM 2429 O O . GLN A 1 271 ? 40.323 41.881 5.586 1.00 12.96 271 GLN A O 1
ATOM 2435 N N A GLU A 1 272 ? 38.663 40.633 6.451 0.70 14.26 272 GLU A N 1
ATOM 2436 N N B GLU A 1 272 ? 38.675 40.587 6.444 0.30 14.08 272 GLU A N 1
ATOM 2437 C CA A GLU A 1 272 ? 38.129 40.216 5.163 0.70 14.28 272 GLU A CA 1
ATOM 2438 C CA B GLU A 1 272 ? 38.067 40.207 5.145 0.30 14.01 272 GLU A CA 1
ATOM 2439 C C A GLU A 1 272 ? 37.496 41.435 4.421 0.70 13.40 272 GLU A C 1
ATOM 2440 C C B GLU A 1 272 ? 37.460 41.419 4.415 0.30 13.28 272 GLU A C 1
ATOM 2441 O O A GLU A 1 272 ? 37.628 41.567 3.214 0.70 12.52 272 GLU A O 1
ATOM 2442 O O B GLU A 1 272 ? 37.521 41.512 3.200 0.30 12.97 272 GLU A O 1
ATOM 2453 N N . THR A 1 273 ? 36.883 42.336 5.174 1.00 12.66 273 THR A N 1
ATOM 2454 C CA . THR A 1 273 ? 36.301 43.558 4.637 1.00 11.76 273 THR A CA 1
ATOM 2455 C C . THR A 1 273 ? 37.370 44.409 3.951 1.00 11.91 273 THR A C 1
ATOM 2456 O O . THR A 1 273 ? 37.184 44.860 2.819 1.00 10.92 273 THR A O 1
ATOM 2460 N N . ILE A 1 274 ? 38.486 44.627 4.638 1.00 12.22 274 ILE A N 1
ATOM 2461 C CA . ILE A 1 274 ? 39.551 45.448 4.116 1.00 11.78 274 ILE A CA 1
ATOM 2462 C C . ILE A 1 274 ? 40.070 44.764 2.850 1.00 12.28 274 ILE A C 1
ATOM 2463 O O . ILE A 1 274 ? 40.209 45.452 1.849 1.00 13.57 274 ILE A O 1
ATOM 2468 N N . ALA A 1 275 ? 40.362 43.458 2.868 1.00 11.20 275 ALA A N 1
ATOM 2469 C CA . ALA A 1 275 ? 40.796 42.782 1.664 1.00 12.00 275 ALA A CA 1
ATOM 2470 C C . ALA A 1 275 ? 39.808 42.848 0.482 1.00 11.80 275 ALA A C 1
ATOM 2471 O O . ALA A 1 275 ? 40.217 43.020 -0.679 1.00 10.42 275 ALA A O 1
ATOM 2473 N N . PHE A 1 276 ? 38.539 42.664 0.755 1.00 11.04 276 PHE A N 1
ATOM 2474 C CA . PHE A 1 276 ? 37.569 42.620 -0.278 1.00 11.44 276 PHE A CA 1
ATOM 2475 C C . PHE A 1 276 ? 37.309 44.026 -0.888 1.00 11.92 276 PHE A C 1
ATOM 2476 O O . PHE A 1 276 ? 37.154 44.166 -2.122 1.00 11.13 276 PHE A O 1
ATOM 2484 N N . LEU A 1 277 ? 37.265 45.051 -0.045 1.00 10.23 277 LEU A N 1
ATOM 2485 C CA . LEU A 1 277 ? 37.138 46.393 -0.526 1.00 10.92 277 LEU A CA 1
ATOM 2486 C C . LEU A 1 277 ? 38.384 46.808 -1.398 1.00 12.32 277 LEU A C 1
ATOM 2487 O O . LEU A 1 277 ? 38.228 47.455 -2.415 1.00 11.52 277 LEU A O 1
ATOM 2492 N N A THR A 1 278 ? 39.578 46.383 -1.006 0.50 11.94 278 THR A N 1
ATOM 2493 N N B THR A 1 278 ? 39.610 46.381 -1.047 0.50 11.82 278 THR A N 1
ATOM 2494 C CA A THR A 1 278 ? 40.773 46.639 -1.773 0.50 12.44 278 THR A CA 1
ATOM 2495 C CA B THR A 1 278 ? 40.794 46.711 -1.861 0.50 12.34 278 THR A CA 1
ATOM 2496 C C A THR A 1 278 ? 40.714 45.982 -3.202 0.50 13.73 278 THR A C 1
ATOM 2497 C C B THR A 1 278 ? 40.895 45.915 -3.234 0.50 12.44 278 THR A C 1
ATOM 2498 O O A THR A 1 278 ? 40.893 46.648 -4.266 0.50 14.97 278 THR A O 1
ATOM 2499 O O B THR A 1 278 ? 41.439 46.392 -4.252 0.50 9.74 278 THR A O 1
ATOM 2506 N N . GLN A 1 279 ? 40.354 44.692 -3.188 1.00 12.57 279 GLN A N 1
ATOM 2507 C CA . GLN A 1 279 ? 40.053 43.958 -4.402 1.00 13.33 279 GLN A CA 1
ATOM 2508 C C . GLN A 1 279 ? 38.972 44.682 -5.288 1.00 12.25 279 GLN A C 1
ATOM 2509 O O . GLN A 1 279 ? 39.075 44.617 -6.527 1.00 10.60 279 GLN A O 1
ATOM 2515 N N . SER A 1 280 ? 37.998 45.368 -4.642 1.00 10.37 280 SER A N 1
ATOM 2516 C CA . SER A 1 280 ? 36.909 46.058 -5.319 1.00 10.97 280 SER A CA 1
ATOM 2517 C C . SER A 1 280 ? 37.232 47.501 -5.781 1.00 11.20 280 SER A C 1
ATOM 2518 O O . SER A 1 280 ? 36.354 48.179 -6.298 1.00 10.32 280 SER A O 1
ATOM 2521 N N . GLY A 1 281 ? 38.488 47.936 -5.557 1.00 11.12 281 GLY A N 1
ATOM 2522 C CA . GLY A 1 281 ? 38.961 49.225 -5.999 1.00 11.84 281 GLY A CA 1
ATOM 2523 C C . GLY A 1 281 ? 38.793 50.321 -4.991 1.00 13.61 281 GLY A C 1
ATOM 2524 O O . GLY A 1 281 ? 38.841 51.457 -5.350 1.00 14.40 281 GLY A O 1
ATOM 2525 N N . TYR A 1 282 ? 38.566 49.998 -3.729 1.00 14.35 282 TYR A N 1
ATOM 2526 C CA . TYR A 1 282 ? 38.511 51.051 -2.701 1.00 15.53 282 TYR A CA 1
ATOM 2527 C C . TYR A 1 282 ? 39.851 51.137 -1.867 1.00 18.31 282 TYR A C 1
ATOM 2528 O O . TYR A 1 282 ? 40.387 50.120 -1.410 1.00 21.26 282 TYR A O 1
ATOM 2537 N N . GLN A 1 283 ? 40.407 52.331 -1.737 1.00 18.15 283 GLN A N 1
ATOM 2538 C CA . GLN A 1 283 ? 41.523 52.572 -0.798 1.00 18.63 283 GLN A CA 1
ATOM 2539 C C . GLN A 1 283 ? 40.990 52.690 0.641 1.00 16.75 283 GLN A C 1
ATOM 2540 O O . GLN A 1 283 ? 40.009 53.428 0.890 1.00 14.23 283 GLN A O 1
ATOM 2546 N N . PHE A 1 284 ? 41.596 51.976 1.584 1.00 15.82 284 PHE A N 1
ATOM 2547 C CA . PHE A 1 284 ? 41.328 52.234 3.024 1.00 16.33 284 PHE A CA 1
ATOM 2548 C C . PHE A 1 284 ? 41.992 53.602 3.403 1.00 15.73 284 PHE A C 1
ATOM 2549 O O . PHE A 1 284 ? 43.208 53.707 3.421 1.00 15.19 284 PHE A O 1
ATOM 2557 N N . ILE A 1 285 ? 41.195 54.631 3.644 1.00 14.62 285 ILE A N 1
ATOM 2558 C CA . ILE A 1 285 ? 41.702 55.965 3.969 1.00 15.08 285 ILE A CA 1
ATOM 2559 C C . ILE A 1 285 ? 42.157 55.981 5.443 1.00 16.25 285 ILE A C 1
ATOM 2560 O O . ILE A 1 285 ? 43.261 56.415 5.765 1.00 18.14 285 ILE A O 1
ATOM 2565 N N . GLY A 1 286 ? 41.325 55.478 6.293 1.00 16.68 286 GLY A N 1
ATOM 2566 C CA . GLY A 1 286 ? 41.615 55.400 7.688 1.00 18.51 286 GLY A CA 1
ATOM 2567 C C . GLY A 1 286 ? 40.374 55.364 8.511 1.00 19.62 286 GLY A C 1
ATOM 2568 O O . GLY A 1 286 ? 39.263 55.761 8.067 1.00 19.72 286 GLY A O 1
ATOM 2569 N N A MET A 1 287 ? 40.512 54.732 9.666 0.50 20.27 287 MET A N 1
ATOM 2570 N N B MET A 1 287 ? 40.609 55.060 9.787 0.50 20.45 287 MET A N 1
ATOM 2571 C CA A MET A 1 287 ? 39.437 54.554 10.598 0.50 20.63 287 MET A CA 1
ATOM 2572 C CA B MET A 1 287 ? 39.601 55.012 10.812 0.50 20.98 287 MET A CA 1
ATOM 2573 C C A MET A 1 287 ? 38.265 53.773 9.959 0.50 20.02 287 MET A C 1
ATOM 2574 C C B MET A 1 287 ? 38.714 53.790 10.495 0.50 20.80 287 MET A C 1
ATOM 2575 O O A MET A 1 287 ? 38.346 52.558 9.662 0.50 20.83 287 MET A O 1
ATOM 2576 O O B MET A 1 287 ? 39.001 52.617 10.964 0.50 21.54 287 MET A O 1
ATOM 2585 N N A ASP A 1 288 ? 37.180 54.464 9.752 0.33 18.41 288 ASP A N 1
ATOM 2586 N N B ASP A 1 288 ? 37.727 54.099 9.637 0.33 18.95 288 ASP A N 1
ATOM 2587 N N C ASP A 1 288 ? 37.153 54.845 9.850 0.33 14.48 288 ASP A N 1
ATOM 2588 C CA A ASP A 1 288 ? 36.008 53.787 9.281 0.33 17.49 288 ASP A CA 1
ATOM 2589 C CA B ASP A 1 288 ? 36.566 53.310 9.209 0.33 17.73 288 ASP A CA 1
ATOM 2590 C CA C ASP A 1 288 ? 36.428 53.682 9.303 0.33 15.07 288 ASP A CA 1
ATOM 2591 C C A ASP A 1 288 ? 35.884 53.875 7.750 0.33 16.23 288 ASP A C 1
ATOM 2592 C C B ASP A 1 288 ? 36.203 53.540 7.701 0.33 16.59 288 ASP A C 1
ATOM 2593 C C C ASP A 1 288 ? 35.976 53.905 7.843 0.33 14.86 288 ASP A C 1
ATOM 2594 O O A ASP A 1 288 ? 34.935 53.308 7.178 0.33 15.52 288 ASP A O 1
ATOM 2595 O O B ASP A 1 288 ? 35.359 52.819 7.141 0.33 16.47 288 ASP A O 1
ATOM 2596 O O C ASP A 1 288 ? 34.873 53.521 7.436 0.33 14.56 288 ASP A O 1
ATOM 2609 N N . HIS A 1 289 ? 36.836 54.535 7.068 1.00 14.80 289 HIS A N 1
ATOM 2610 C CA . HIS A 1 289 ? 36.494 55.061 5.760 1.00 14.20 289 HIS A CA 1
ATOM 2611 C C . HIS A 1 289 ? 37.274 54.525 4.615 1.00 13.38 289 HIS A C 1
ATOM 2612 O O . HIS A 1 289 ? 38.539 54.417 4.648 1.00 12.11 289 HIS A O 1
ATOM 2619 N N . PHE A 1 290 ? 36.525 54.255 3.547 1.00 13.28 290 PHE A N 1
ATOM 2620 C CA . PHE A 1 290 ? 37.054 53.725 2.297 1.00 12.71 290 PHE A CA 1
ATOM 2621 C C . PHE A 1 290 ? 36.606 54.611 1.154 1.00 12.97 290 PHE A C 1
ATOM 2622 O O . PHE A 1 290 ? 35.468 55.064 1.112 1.00 11.77 290 PHE A O 1
ATOM 2630 N N . ALA A 1 291 ? 37.521 54.845 0.206 1.00 13.06 291 ALA A N 1
ATOM 2631 C CA . ALA A 1 291 ? 37.223 55.654 -0.941 1.00 13.94 291 ALA A CA 1
ATOM 2632 C C . ALA A 1 291 ? 38.140 55.230 -2.136 1.00 16.35 291 ALA A C 1
ATOM 2633 O O . ALA A 1 291 ? 39.188 54.653 -1.955 1.00 14.89 291 ALA A O 1
ATOM 2635 N N A ARG A 1 292 ? 37.690 55.521 -3.344 0.50 16.97 292 ARG A N 1
ATOM 2636 N N B ARG A 1 292 ? 37.693 55.508 -3.348 0.50 16.89 292 ARG A N 1
ATOM 2637 C CA A ARG A 1 292 ? 38.436 55.173 -4.547 0.50 18.91 292 ARG A CA 1
ATOM 2638 C CA B ARG A 1 292 ? 38.474 55.145 -4.523 0.50 18.78 292 ARG A CA 1
ATOM 2639 C C A ARG A 1 292 ? 39.834 55.899 -4.643 0.50 19.66 292 ARG A C 1
ATOM 2640 C C B ARG A 1 292 ? 39.865 55.877 -4.594 0.50 19.59 292 ARG A C 1
ATOM 2641 O O A ARG A 1 292 ? 39.986 57.029 -4.183 0.50 20.11 292 ARG A O 1
ATOM 2642 O O B ARG A 1 292 ? 40.056 56.964 -4.043 0.50 20.11 292 ARG A O 1
ATOM 2657 N N . PRO A 1 293 ? 40.852 55.254 -5.214 1.00 20.87 293 PRO A N 1
ATOM 2658 C CA . PRO A 1 293 ? 42.182 55.901 -5.337 1.00 21.66 293 PRO A CA 1
ATOM 2659 C C . PRO A 1 293 ? 42.215 57.316 -5.894 1.00 22.32 293 PRO A C 1
ATOM 2660 O O . PRO A 1 293 ? 43.111 58.033 -5.472 1.00 22.44 293 PRO A O 1
ATOM 2664 N N A ASP A 1 294 ? 41.255 57.689 -6.743 0.70 22.19 294 ASP A N 1
ATOM 2665 N N B ASP A 1 294 ? 41.286 57.690 -6.784 0.30 21.95 294 ASP A N 1
ATOM 2666 C CA A ASP A 1 294 ? 41.225 59.009 -7.324 0.70 23.06 294 ASP A CA 1
ATOM 2667 C CA B ASP A 1 294 ? 41.242 59.039 -7.361 0.30 22.18 294 ASP A CA 1
ATOM 2668 C C A ASP A 1 294 ? 40.273 59.977 -6.623 0.70 22.41 294 ASP A C 1
ATOM 2669 C C B ASP A 1 294 ? 40.065 59.862 -6.749 0.30 21.88 294 ASP A C 1
ATOM 2670 O O A ASP A 1 294 ? 40.130 61.139 -7.048 0.70 22.55 294 ASP A O 1
ATOM 2671 O O B ASP A 1 294 ? 39.497 60.756 -7.380 0.30 22.00 294 ASP A O 1
ATOM 2680 N N . ASP A 1 295 ? 39.690 59.533 -5.520 1.00 21.53 295 ASP A N 1
ATOM 2681 C CA . ASP A 1 295 ? 38.768 60.352 -4.734 1.00 20.98 295 ASP A CA 1
ATOM 2682 C C . ASP A 1 295 ? 39.606 61.496 -4.213 1.00 20.80 295 ASP A C 1
ATOM 2683 O O . ASP A 1 295 ? 40.800 61.307 -3.901 1.00 20.70 295 ASP A O 1
ATOM 2688 N N . GLU A 1 296 ? 39.011 62.675 -4.148 1.00 21.72 296 GLU A N 1
ATOM 2689 C CA . GLU A 1 296 ? 39.661 63.874 -3.602 1.00 22.59 296 GLU A CA 1
ATOM 2690 C C . GLU A 1 296 ? 40.328 63.569 -2.230 1.00 22.09 296 GLU A C 1
ATOM 2691 O O . GLU A 1 296 ? 41.393 64.067 -1.933 1.00 21.46 296 GLU A O 1
ATOM 2697 N N . LEU A 1 297 ? 39.692 62.716 -1.422 1.00 22.51 297 LEU A N 1
ATOM 2698 C CA . LEU A 1 297 ? 40.221 62.346 -0.100 1.00 22.39 297 LEU A CA 1
ATOM 2699 C C . LEU A 1 297 ? 41.465 61.495 -0.195 1.00 22.11 297 LEU A C 1
ATOM 2700 O O . LEU A 1 297 ? 42.438 61.709 0.536 1.00 22.26 297 LEU A O 1
ATOM 2705 N N . ALA A 1 298 ? 41.449 60.511 -1.069 1.00 22.18 298 ALA A N 1
ATOM 2706 C CA . ALA A 1 298 ? 42.655 59.702 -1.302 1.00 22.62 298 ALA A CA 1
ATOM 2707 C C . ALA A 1 298 ? 43.816 60.503 -1.921 1.00 23.24 298 ALA A C 1
ATOM 2708 O O . ALA A 1 298 ? 45.007 60.264 -1.614 1.00 23.58 298 ALA A O 1
ATOM 2710 N N . VAL A 1 299 ? 43.486 61.453 -2.790 1.00 24.53 299 VAL A N 1
ATOM 2711 C CA . VAL A 1 299 ? 44.512 62.279 -3.436 1.00 25.87 299 VAL A CA 1
ATOM 2712 C C . VAL A 1 299 ? 45.150 63.144 -2.374 1.00 26.15 299 VAL A C 1
ATOM 2713 O O . VAL A 1 299 ? 46.376 63.212 -2.280 1.00 27.57 299 VAL A O 1
ATOM 2717 N N . ALA A 1 300 ? 44.317 63.776 -1.553 1.00 26.74 300 ALA A N 1
ATOM 2718 C CA . ALA A 1 300 ? 44.810 64.700 -0.556 1.00 26.80 300 ALA A CA 1
ATOM 2719 C C . ALA A 1 300 ? 45.691 63.930 0.393 1.00 27.19 300 ALA A C 1
ATOM 2720 O O . ALA A 1 300 ? 46.801 64.394 0.712 1.00 26.42 300 ALA A O 1
ATOM 2722 N N . GLN A 1 301 ? 45.236 62.734 0.797 1.00 26.99 301 GLN A N 1
ATOM 2723 C CA . GLN A 1 301 ? 45.991 61.943 1.759 1.00 27.27 301 GLN A CA 1
ATOM 2724 C C . GLN A 1 301 ? 47.401 61.631 1.258 1.00 27.61 301 GLN A C 1
ATOM 2725 O O . GLN A 1 301 ? 48.383 61.776 2.004 1.00 27.08 301 GLN A O 1
ATOM 2731 N N . ARG A 1 302 ? 47.499 61.168 0.016 1.00 28.58 302 ARG A N 1
ATOM 2732 C CA . ARG A 1 302 ? 48.816 60.960 -0.610 1.00 29.73 302 ARG A CA 1
ATOM 2733 C C . ARG A 1 302 ? 49.671 62.232 -0.569 1.00 29.97 302 ARG A C 1
ATOM 2734 O O . ARG A 1 302 ? 50.880 62.184 -0.254 1.00 30.73 302 ARG A O 1
ATOM 2742 N N . GLU A 1 303 ? 49.044 63.361 -0.877 1.00 30.06 303 GLU A N 1
ATOM 2743 C CA . GLU A 1 303 ? 49.717 64.655 -0.885 1.00 30.83 303 GLU A CA 1
ATOM 2744 C C . GLU A 1 303 ? 49.974 65.241 0.509 1.00 30.73 303 GLU A C 1
ATOM 2745 O O . GLU A 1 303 ? 50.562 66.305 0.631 1.00 31.52 303 GLU A O 1
ATOM 2751 N N . GLY A 1 304 ? 49.540 64.559 1.553 1.00 30.41 304 GLY A N 1
ATOM 2752 C CA . GLY A 1 304 ? 49.892 64.932 2.910 1.00 30.31 304 GLY A CA 1
ATOM 2753 C C . GLY A 1 304 ? 49.042 66.056 3.467 1.00 30.27 304 GLY A C 1
ATOM 2754 O O . GLY A 1 304 ? 49.433 66.670 4.444 1.00 30.82 304 GLY A O 1
ATOM 2755 N N . VAL A 1 305 ? 47.890 66.312 2.855 1.00 29.50 305 VAL A N 1
ATOM 2756 C CA . VAL A 1 305 ? 47.012 67.410 3.263 1.00 29.35 305 VAL A CA 1
ATOM 2757 C C . VAL A 1 305 ? 45.551 66.982 3.445 1.00 28.47 305 VAL A C 1
ATOM 2758 O O . VAL A 1 305 ? 44.623 67.747 3.209 1.00 30.26 305 VAL A O 1
ATOM 2762 N N . LEU A 1 306 ? 45.336 65.773 3.933 1.00 27.25 306 LEU A N 1
ATOM 2763 C CA . LEU A 1 306 ? 44.010 65.371 4.292 1.00 26.02 306 LEU A CA 1
ATOM 2764 C C . LEU A 1 306 ? 43.661 66.002 5.652 1.00 26.43 306 LEU A C 1
ATOM 2765 O O . LEU A 1 306 ? 44.514 66.118 6.513 1.00 26.03 306 LEU A O 1
ATOM 2770 N N . HIS A 1 307 ? 42.394 66.374 5.834 1.00 26.67 307 HIS A N 1
ATOM 2771 C CA . HIS A 1 307 ? 41.893 66.958 7.083 1.00 27.12 307 HIS A CA 1
ATOM 2772 C C . HIS A 1 307 ? 40.696 66.228 7.620 1.00 27.73 307 HIS A C 1
ATOM 2773 O O . HIS A 1 307 ? 40.199 65.256 7.001 1.00 26.82 307 HIS A O 1
ATOM 2780 N N . ARG A 1 308 ? 40.246 66.688 8.785 1.00 28.16 308 ARG A N 1
ATOM 2781 C CA . ARG A 1 308 ? 39.181 66.033 9.528 1.00 29.59 308 ARG A CA 1
ATOM 2782 C C . ARG A 1 308 ? 38.364 66.996 10.426 1.00 29.76 308 ARG A C 1
ATOM 2783 O O . ARG A 1 308 ? 38.923 67.826 11.090 1.00 29.50 308 ARG A O 1
ATOM 2791 N N A ASN A 1 309 ? 37.039 66.853 10.428 0.50 30.08 309 ASN A N 1
ATOM 2792 N N B ASN A 1 309 ? 37.037 66.862 10.409 0.50 30.15 309 ASN A N 1
ATOM 2793 C CA A ASN A 1 309 ? 36.179 67.607 11.338 0.50 29.75 309 ASN A CA 1
ATOM 2794 C CA B ASN A 1 309 ? 36.166 67.612 11.314 0.50 29.88 309 ASN A CA 1
ATOM 2795 C C A ASN A 1 309 ? 35.298 66.600 12.027 0.50 30.23 309 ASN A C 1
ATOM 2796 C C B ASN A 1 309 ? 35.287 66.602 12.010 0.50 30.30 309 ASN A C 1
ATOM 2797 O O A ASN A 1 309 ? 35.573 65.405 11.942 0.50 30.35 309 ASN A O 1
ATOM 2798 O O B ASN A 1 309 ? 35.560 65.407 11.916 0.50 30.40 309 ASN A O 1
ATOM 2807 N N . PHE A 1 310 ? 34.237 67.039 12.706 1.00 30.04 310 PHE A N 1
ATOM 2808 C CA . PHE A 1 310 ? 33.363 66.109 13.375 1.00 30.40 310 PHE A CA 1
ATOM 2809 C C . PHE A 1 310 ? 32.604 65.188 12.470 1.00 29.82 310 PHE A C 1
ATOM 2810 O O . PHE A 1 310 ? 32.173 64.144 12.918 1.00 31.25 310 PHE A O 1
ATOM 2818 N N . GLN A 1 311 ? 32.332 65.609 11.237 1.00 28.63 311 GLN A N 1
ATOM 2819 C CA . GLN A 1 311 ? 31.595 64.769 10.321 1.00 27.56 311 GLN A CA 1
ATOM 2820 C C . GLN A 1 311 ? 32.558 63.738 9.727 1.00 26.90 311 GLN A C 1
ATOM 2821 O O . GLN A 1 311 ? 32.125 62.712 9.362 1.00 28.44 311 GLN A O 1
ATOM 2827 N N . GLY A 1 312 ? 33.861 64.004 9.692 1.00 26.19 312 GLY A N 1
ATOM 2828 C CA . GLY A 1 312 ? 34.828 63.043 9.160 1.00 25.21 312 GLY A CA 1
ATOM 2829 C C . GLY A 1 312 ? 35.903 63.643 8.297 1.00 24.30 312 GLY A C 1
ATOM 2830 O O . GLY A 1 312 ? 36.272 64.823 8.425 1.00 24.89 312 GLY A O 1
ATOM 2831 N N . TYR A 1 313 ? 36.482 62.818 7.425 1.00 22.70 313 TYR A N 1
ATOM 2832 C CA . TYR A 1 313 ? 37.556 63.307 6.583 1.00 21.33 313 TYR A CA 1
ATOM 2833 C C . TYR A 1 313 ? 37.072 64.360 5.574 1.00 21.46 313 TYR A C 1
ATOM 2834 O O . TYR A 1 313 ? 35.935 64.300 5.112 1.00 19.85 313 TYR A O 1
ATOM 2843 N N . THR A 1 314 ? 37.963 65.276 5.220 1.00 22.19 314 THR A N 1
ATOM 2844 C CA . THR A 1 314 ? 37.617 66.357 4.315 1.00 23.98 314 THR A CA 1
ATOM 2845 C C . THR A 1 314 ? 38.851 66.981 3.751 1.00 24.82 314 THR A C 1
ATOM 2846 O O . THR A 1 314 ? 39.885 66.992 4.421 1.00 25.55 314 THR A O 1
ATOM 2850 N N . THR A 1 315 ? 38.751 67.524 2.530 1.00 25.58 315 THR A N 1
ATOM 2851 C CA . THR A 1 315 ? 39.826 68.328 1.909 1.00 27.03 315 THR A CA 1
ATOM 2852 C C . THR A 1 315 ? 39.966 69.760 2.454 1.00 27.54 315 THR A C 1
ATOM 2853 O O . THR A 1 315 ? 40.977 70.363 2.304 1.00 27.61 315 THR A O 1
ATOM 2857 N N . GLN A 1 316 ? 38.919 70.278 3.061 1.00 29.66 316 GLN A N 1
ATOM 2858 C CA . GLN A 1 316 ? 38.862 71.669 3.523 1.00 30.80 316 GLN A CA 1
ATOM 2859 C C . GLN A 1 316 ? 39.323 71.815 4.979 1.00 31.13 316 GLN A C 1
ATOM 2860 O O . GLN A 1 316 ? 38.529 71.597 5.946 1.00 31.68 316 GLN A O 1
ATOM 2866 N N . GLY A 1 317 ? 40.589 72.178 5.138 1.00 30.80 317 GLY A N 1
ATOM 2867 C CA . GLY A 1 317 ? 41.143 72.486 6.446 1.00 30.72 317 GLY A CA 1
ATOM 2868 C C . GLY A 1 317 ? 41.190 73.981 6.688 1.00 30.26 317 GLY A C 1
ATOM 2869 O O . GLY A 1 317 ? 41.048 74.790 5.765 1.00 31.38 317 GLY A O 1
ATOM 2870 N N . ASP A 1 318 ? 41.452 74.348 7.936 1.00 29.22 318 ASP A N 1
ATOM 2871 C CA . ASP A 1 318 ? 41.471 75.758 8.375 1.00 27.97 318 ASP A CA 1
ATOM 2872 C C . ASP A 1 318 ? 40.156 76.458 7.981 1.00 25.21 318 ASP A C 1
ATOM 2873 O O . ASP A 1 318 ? 40.180 77.528 7.388 1.00 24.29 318 ASP A O 1
ATOM 2878 N N . THR A 1 319 ? 39.017 75.832 8.300 1.00 22.23 319 THR A N 1
ATOM 2879 C CA . THR A 1 319 ? 37.745 76.518 8.279 1.00 20.77 319 THR A CA 1
ATOM 2880 C C . THR A 1 319 ? 37.227 76.686 9.713 1.00 18.74 319 THR A C 1
ATOM 2881 O O . THR A 1 319 ? 37.547 75.903 10.587 1.00 16.44 319 THR A O 1
ATOM 2885 N N . ASP A 1 320 ? 36.415 77.722 9.934 1.00 16.20 320 ASP A N 1
ATOM 2886 C CA . ASP A 1 320 ? 35.642 77.786 11.135 1.00 15.26 320 ASP A CA 1
ATOM 2887 C C . ASP A 1 320 ? 34.342 77.037 10.818 1.00 14.24 320 ASP A C 1
ATOM 2888 O O . ASP A 1 320 ? 33.787 77.201 9.722 1.00 13.60 320 ASP A O 1
ATOM 2893 N N . LEU A 1 321 ? 33.855 76.254 11.777 1.00 12.51 321 LEU A N 1
ATOM 2894 C CA . LEU A 1 321 ? 32.675 75.416 11.601 1.00 12.89 321 LEU A CA 1
ATOM 2895 C C . LEU A 1 321 ? 31.624 75.887 12.589 1.00 12.18 321 LEU A C 1
ATOM 2896 O O . LEU A 1 321 ? 31.857 75.868 13.803 1.00 11.84 321 LEU A O 1
ATOM 2901 N N . LEU A 1 322 ? 30.502 76.360 12.066 1.00 11.34 322 LEU A N 1
ATOM 2902 C CA . LEU A 1 322 ? 29.376 76.741 12.878 1.00 11.55 322 LEU A CA 1
ATOM 2903 C C . LEU A 1 322 ? 28.324 75.653 12.846 1.00 11.05 322 LEU A C 1
ATOM 2904 O O . LEU A 1 322 ? 27.793 75.284 11.782 1.00 10.70 322 LEU A O 1
ATOM 2909 N N . GLY A 1 323 ? 27.958 75.199 14.024 1.00 11.70 323 GLY A N 1
ATOM 2910 C CA . GLY A 1 323 ? 27.021 74.129 14.171 1.00 12.27 323 GLY A CA 1
ATOM 2911 C C . GLY A 1 323 ? 25.720 74.702 14.719 1.00 12.11 323 GLY A C 1
ATOM 2912 O O . GLY A 1 323 ? 25.716 75.442 15.730 1.00 12.13 323 GLY A O 1
ATOM 2913 N N A MET A 1 324 ? 24.618 74.384 14.051 0.50 12.34 324 MET A N 1
ATOM 2914 N N B MET A 1 324 ? 24.618 74.357 14.078 0.50 12.46 324 MET A N 1
ATOM 2915 C CA A MET A 1 324 ? 23.270 74.897 14.435 0.50 12.38 324 MET A CA 1
ATOM 2916 C CA B MET A 1 324 ? 23.293 74.873 14.496 0.50 12.60 324 MET A CA 1
ATOM 2917 C C A MET A 1 324 ? 22.365 73.713 14.721 0.50 12.10 324 MET A C 1
ATOM 2918 C C B MET A 1 324 ? 22.356 73.712 14.719 0.50 12.23 324 MET A C 1
ATOM 2919 O O A MET A 1 324 ? 22.548 72.632 14.148 0.50 13.00 324 MET A O 1
ATOM 2920 O O B MET A 1 324 ? 22.517 72.642 14.118 0.50 13.14 324 MET A O 1
ATOM 2929 N N . GLY A 1 325 ? 21.396 73.892 15.611 1.00 11.89 325 GLY A N 1
ATOM 2930 C CA . GLY A 1 325 ? 20.448 72.864 15.979 1.00 12.29 325 GLY A CA 1
ATOM 2931 C C . GLY A 1 325 ? 20.857 72.099 17.261 1.00 11.33 325 GLY A C 1
ATOM 2932 O O . GLY A 1 325 ? 21.947 72.294 17.845 1.00 10.82 325 GLY A O 1
ATOM 2933 N N . VAL A 1 326 ? 19.951 71.288 17.743 1.00 12.41 326 VAL A N 1
ATOM 2934 C CA . VAL A 1 326 ? 20.150 70.569 18.977 1.00 12.51 326 VAL A CA 1
ATOM 2935 C C . VAL A 1 326 ? 21.414 69.666 18.873 1.00 12.44 326 VAL A C 1
ATOM 2936 O O . VAL A 1 326 ? 21.586 68.976 17.895 1.00 14.36 326 VAL A O 1
ATOM 2940 N N . SER A 1 327 ? 22.278 69.720 19.895 1.00 13.12 327 SER A N 1
ATOM 2941 C CA . SER A 1 327 ? 23.539 69.003 20.026 1.00 12.45 327 SER A CA 1
ATOM 2942 C C . SER A 1 327 ? 24.673 69.481 19.129 1.00 13.51 327 SER A C 1
ATOM 2943 O O . SER A 1 327 ? 25.777 68.992 19.286 1.00 12.44 327 SER A O 1
ATOM 2946 N N . ALA A 1 328 ? 24.425 70.466 18.254 1.00 12.72 328 ALA A N 1
ATOM 2947 C CA . ALA A 1 328 ? 25.415 70.852 17.268 1.00 12.69 328 ALA A CA 1
ATOM 2948 C C . ALA A 1 328 ? 26.658 71.428 17.886 1.00 12.32 328 ALA A C 1
ATOM 2949 O O . ALA A 1 328 ? 26.605 72.294 18.746 1.00 11.19 328 ALA A O 1
ATOM 2951 N N . ILE A 1 329 ? 27.787 70.896 17.430 1.00 12.53 329 ILE A N 1
ATOM 2952 C CA . ILE A 1 329 ? 29.135 71.400 17.772 1.00 12.36 329 ILE A CA 1
ATOM 2953 C C . ILE A 1 329 ? 29.731 72.342 16.746 1.00 11.64 329 ILE A C 1
ATOM 2954 O O . ILE A 1 329 ? 29.674 72.086 15.547 1.00 13.22 329 ILE A O 1
ATOM 2959 N N . SER A 1 330 ? 30.297 73.430 17.237 1.00 11.13 330 SER A N 1
ATOM 2960 C CA . SER A 1 330 ? 31.027 74.420 16.451 1.00 11.39 330 SER A CA 1
ATOM 2961 C C . SER A 1 330 ? 32.533 74.297 16.787 1.00 12.07 330 SER A C 1
ATOM 2962 O O . SER A 1 330 ? 32.849 74.046 17.932 1.00 12.20 330 SER A O 1
ATOM 2965 N N . MET A 1 331 ? 33.412 74.459 15.788 1.00 12.36 331 MET A N 1
ATOM 2966 C CA . MET A 1 331 ? 34.843 74.561 15.949 1.00 14.78 331 MET A CA 1
ATOM 2967 C C . MET A 1 331 ? 35.282 75.903 15.341 1.00 14.12 331 MET A C 1
ATOM 2968 O O . MET A 1 331 ? 35.421 76.035 14.136 1.00 13.61 331 MET A O 1
ATOM 2973 N N . ILE A 1 332 ? 35.471 76.891 16.199 1.00 13.17 332 ILE A N 1
ATOM 2974 C CA . ILE A 1 332 ? 35.672 78.242 15.742 1.00 13.56 332 ILE A CA 1
ATOM 2975 C C . ILE A 1 332 ? 36.819 78.898 16.532 1.00 13.08 332 ILE A C 1
ATOM 2976 O O . ILE A 1 332 ? 36.811 78.896 17.735 1.00 12.70 332 ILE A O 1
ATOM 2981 N N . GLY A 1 333 ? 37.730 79.521 15.857 1.00 12.82 333 GLY A N 1
ATOM 2982 C CA . GLY A 1 333 ? 38.754 80.337 16.531 1.00 13.84 333 GLY A CA 1
ATOM 2983 C C . GLY A 1 333 ? 39.501 79.673 17.713 1.00 13.89 333 GLY A C 1
ATOM 2984 O O . GLY A 1 333 ? 39.513 80.210 18.798 1.00 12.79 333 GLY A O 1
ATOM 2985 N N . ASP A 1 334 ? 39.986 78.463 17.488 1.00 15.22 334 ASP A N 1
ATOM 2986 C CA . ASP A 1 334 ? 40.560 77.609 18.524 1.00 15.31 334 ASP A CA 1
ATOM 2987 C C . ASP A 1 334 ? 39.661 77.373 19.772 1.00 15.83 334 ASP A C 1
ATOM 2988 O O . ASP A 1 334 ? 40.165 77.276 20.902 1.00 14.32 334 ASP A O 1
ATOM 2993 N N . CYS A 1 335 ? 38.339 77.263 19.541 1.00 15.55 335 CYS A N 1
ATOM 2994 C CA . CYS A 1 335 ? 37.410 76.864 20.585 1.00 16.91 335 CYS A CA 1
ATOM 2995 C C . CYS A 1 335 ? 36.450 75.822 20.053 1.00 15.49 335 CYS A C 1
ATOM 2996 O O . CYS A 1 335 ? 36.228 75.733 18.862 1.00 15.88 335 CYS A O 1
ATOM 2999 N N A TYR A 1 336 ? 35.936 74.977 20.933 0.80 15.20 336 TYR A N 1
ATOM 3000 N N B TYR A 1 336 ? 35.924 75.035 20.989 0.20 15.15 336 TYR A N 1
ATOM 3001 C CA A TYR A 1 336 ? 34.802 74.132 20.637 0.80 15.13 336 TYR A CA 1
ATOM 3002 C CA B TYR A 1 336 ? 34.784 74.165 20.769 0.20 14.69 336 TYR A CA 1
ATOM 3003 C C A TYR A 1 336 ? 33.625 74.619 21.508 0.80 14.44 336 TYR A C 1
ATOM 3004 C C B TYR A 1 336 ? 33.611 74.763 21.507 0.20 14.41 336 TYR A C 1
ATOM 3005 O O A TYR A 1 336 ? 33.800 74.980 22.646 0.80 13.27 336 TYR A O 1
ATOM 3006 O O B TYR A 1 336 ? 33.779 75.366 22.569 0.20 14.14 336 TYR A O 1
ATOM 3023 N N . ALA A 1 337 ? 32.422 74.605 20.941 1.00 14.27 337 ALA A N 1
ATOM 3024 C CA . ALA A 1 337 ? 31.212 75.032 21.617 1.00 13.62 337 ALA A CA 1
ATOM 3025 C C . ALA A 1 337 ? 30.073 74.150 21.165 1.00 13.22 337 ALA A C 1
ATOM 3026 O O . ALA A 1 337 ? 29.918 73.880 19.978 1.00 14.19 337 ALA A O 1
ATOM 3028 N N . GLN A 1 338 ? 29.229 73.747 22.087 1.00 11.89 338 GLN A N 1
ATOM 3029 C CA . GLN A 1 338 ? 28.130 72.859 21.743 1.00 11.10 338 GLN A CA 1
ATOM 3030 C C . GLN A 1 338 ? 26.827 73.425 22.233 1.00 10.44 338 GLN A C 1
ATOM 3031 O O . GLN A 1 338 ? 26.743 73.939 23.350 1.00 11.26 338 GLN A O 1
ATOM 3037 N N . ASN A 1 339 ? 25.828 73.297 21.393 1.00 11.24 339 ASN A N 1
ATOM 3038 C CA . ASN A 1 339 ? 24.445 73.568 21.762 1.00 12.73 339 ASN A CA 1
ATOM 3039 C C . ASN A 1 339 ? 23.876 72.520 22.721 1.00 12.50 339 ASN A C 1
ATOM 3040 O O . ASN A 1 339 ? 24.304 71.342 22.740 1.00 12.67 339 ASN A O 1
ATOM 3045 N N . GLN A 1 340 ? 22.927 72.948 23.534 1.00 13.44 340 GLN A N 1
ATOM 3046 C CA . GLN A 1 340 ? 22.019 72.070 24.297 1.00 13.25 340 GLN A CA 1
ATOM 3047 C C . GLN A 1 340 ? 21.726 70.790 23.521 1.00 13.39 340 GLN A C 1
ATOM 3048 O O . GLN A 1 340 ? 21.334 70.836 22.364 1.00 12.96 340 GLN A O 1
ATOM 3054 N N A LYS A 1 341 ? 21.891 69.657 24.189 0.50 14.39 341 LYS A N 1
ATOM 3055 N N B LYS A 1 341 ? 21.916 69.649 24.183 0.20 13.39 341 LYS A N 1
ATOM 3056 N N C LYS A 1 341 ? 21.970 69.631 24.126 0.30 14.25 341 LYS A N 1
ATOM 3057 C CA A LYS A 1 341 ? 21.607 68.372 23.609 0.50 15.50 341 LYS A CA 1
ATOM 3058 C CA B LYS A 1 341 ? 21.725 68.332 23.581 0.20 13.53 341 LYS A CA 1
ATOM 3059 C CA C LYS A 1 341 ? 21.905 68.355 23.402 0.30 15.13 341 LYS A CA 1
ATOM 3060 C C A LYS A 1 341 ? 20.193 67.856 23.843 0.50 15.48 341 LYS A C 1
ATOM 3061 C C B LYS A 1 341 ? 20.281 67.841 23.657 0.20 14.21 341 LYS A C 1
ATOM 3062 C C C LYS A 1 341 ? 20.504 67.721 23.359 0.30 15.63 341 LYS A C 1
ATOM 3063 O O A LYS A 1 341 ? 19.785 66.914 23.219 0.50 15.34 341 LYS A O 1
ATOM 3064 O O B LYS A 1 341 ? 19.844 67.036 22.842 0.20 14.35 341 LYS A O 1
ATOM 3065 O O C LYS A 1 341 ? 20.296 66.666 22.738 0.30 16.20 341 LYS A O 1
ATOM 3081 N N A GLU A 1 342 ? 19.439 68.455 24.704 0.80 15.98 342 GLU A N 1
ATOM 3082 N N B GLU A 1 342 ? 19.549 68.307 24.637 0.20 14.93 342 GLU A N 1
ATOM 3083 C CA A GLU A 1 342 ? 18.051 68.025 24.854 0.80 17.78 342 GLU A CA 1
ATOM 3084 C CA B GLU A 1 342 ? 18.166 67.891 24.775 0.20 15.99 342 GLU A CA 1
ATOM 3085 C C A GLU A 1 342 ? 17.212 69.068 24.193 0.80 17.38 342 GLU A C 1
ATOM 3086 C C B GLU A 1 342 ? 17.276 69.006 24.192 0.20 16.36 342 GLU A C 1
ATOM 3087 O O A GLU A 1 342 ? 17.383 70.264 24.423 0.80 15.57 342 GLU A O 1
ATOM 3088 O O B GLU A 1 342 ? 17.516 70.193 24.425 0.20 15.93 342 GLU A O 1
ATOM 3099 N N . LEU A 1 343 ? 16.259 68.591 23.442 1.00 16.75 343 LEU A N 1
ATOM 3100 C CA . LEU A 1 343 ? 15.459 69.440 22.660 1.00 17.17 343 LEU A CA 1
ATOM 3101 C C . LEU A 1 343 ? 14.694 70.501 23.416 1.00 17.06 343 LEU A C 1
ATOM 3102 O O . LEU A 1 343 ? 14.655 71.642 22.959 1.00 14.63 343 LEU A O 1
ATOM 3107 N N . LYS A 1 344 ? 14.139 70.139 24.587 1.00 16.86 344 LYS A N 1
ATOM 3108 C CA . LYS A 1 344 ? 13.357 71.075 25.341 1.00 17.86 344 LYS A CA 1
ATOM 3109 C C . LYS A 1 344 ? 14.263 72.217 25.819 1.00 16.50 344 LYS A C 1
ATOM 3110 O O . LYS A 1 344 ? 13.850 73.385 25.806 1.00 13.53 344 LYS A O 1
ATOM 3116 N N A GLN A 1 345 ? 15.526 71.986 26.104 0.80 15.44 345 GLN A N 1
ATOM 3117 N N B GLN A 1 345 ? 15.383 71.711 26.411 0.30 15.60 345 GLN A N 1
ATOM 3118 C CA A GLN A 1 345 ? 16.355 73.181 26.613 0.80 15.43 345 GLN A CA 1
ATOM 3119 C CA B GLN A 1 345 ? 16.746 72.383 26.599 0.30 15.48 345 GLN A CA 1
ATOM 3120 C C A GLN A 1 345 ? 16.955 73.910 25.349 0.80 14.14 345 GLN A C 1
ATOM 3121 C C B GLN A 1 345 ? 16.976 73.607 25.487 0.30 14.47 345 GLN A C 1
ATOM 3122 O O A GLN A 1 345 ? 17.214 75.119 25.417 0.80 13.82 345 GLN A O 1
ATOM 3123 O O B GLN A 1 345 ? 16.843 74.823 25.828 0.30 13.50 345 GLN A O 1
ATOM 3134 N N . TYR A 1 346 ? 17.190 73.186 24.237 1.00 13.27 346 TYR A N 1
ATOM 3135 C CA . TYR A 1 346 ? 17.509 73.895 23.035 1.00 13.78 346 TYR A CA 1
ATOM 3136 C C . TYR A 1 346 ? 16.388 74.928 22.723 1.00 13.62 346 TYR A C 1
ATOM 3137 O O . TYR A 1 346 ? 16.655 76.085 22.538 1.00 14.13 346 TYR A O 1
ATOM 3146 N N . TYR A 1 347 ? 15.134 74.498 22.718 1.00 13.35 347 TYR A N 1
ATOM 3147 C CA . TYR A 1 347 ? 14.021 75.378 22.417 1.00 13.37 347 TYR A CA 1
ATOM 3148 C C . TYR A 1 347 ? 13.916 76.514 23.385 1.00 13.37 347 TYR A C 1
ATOM 3149 O O . TYR A 1 347 ? 13.792 77.673 22.985 1.00 13.07 347 TYR A O 1
ATOM 3158 N N . GLN A 1 348 ? 13.984 76.203 24.659 1.00 14.14 348 GLN A N 1
ATOM 3159 C CA . GLN A 1 348 ? 13.859 77.206 25.691 1.00 14.80 348 GLN A CA 1
ATOM 3160 C C . GLN A 1 348 ? 14.964 78.259 25.608 1.00 14.01 348 GLN A C 1
ATOM 3161 O O . GLN A 1 348 ? 14.689 79.467 25.715 1.00 11.11 348 GLN A O 1
ATOM 3167 N N . GLN A 1 349 ? 16.204 77.838 25.393 1.00 12.78 349 GLN A N 1
ATOM 3168 C CA . GLN A 1 349 ? 17.267 78.847 25.321 1.00 12.67 349 GLN A CA 1
ATOM 3169 C C . GLN A 1 349 ? 17.209 79.654 24.015 1.00 12.36 349 GLN A C 1
ATOM 3170 O O . GLN A 1 349 ? 17.437 80.861 24.014 1.00 12.23 349 GLN A O 1
ATOM 3176 N N . VAL A 1 350 ? 16.856 79.021 22.892 1.00 12.57 350 VAL A N 1
ATOM 3177 C CA . VAL A 1 350 ? 16.743 79.778 21.653 1.00 13.67 350 VAL A CA 1
ATOM 3178 C C . VAL A 1 350 ? 15.644 80.856 21.824 1.00 15.28 350 VAL A C 1
ATOM 3179 O O . VAL A 1 350 ? 15.828 82.023 21.456 1.00 14.66 350 VAL A O 1
ATOM 3183 N N . ASP A 1 351 ? 14.538 80.460 22.434 1.00 15.97 351 ASP A N 1
ATOM 3184 C CA . ASP A 1 351 ? 13.426 81.392 22.629 1.00 16.24 351 ASP A CA 1
ATOM 3185 C C . ASP A 1 351 ? 13.853 82.556 23.524 1.00 16.93 351 ASP A C 1
ATOM 3186 O O . ASP A 1 351 ? 13.497 83.746 23.271 1.00 16.37 351 ASP A O 1
ATOM 3191 N N . GLU A 1 352 ? 14.580 82.258 24.591 1.00 17.04 352 GLU A N 1
ATOM 3192 C CA . GLU A 1 352 ? 14.928 83.307 25.544 1.00 18.55 352 GLU A CA 1
ATOM 3193 C C . GLU A 1 352 ? 16.132 84.138 25.144 1.00 18.10 352 GLU A C 1
ATOM 3194 O O . GLU A 1 352 ? 16.198 85.313 25.509 1.00 17.61 352 GLU A O 1
ATOM 3200 N N . GLN A 1 353 ? 17.094 83.557 24.442 1.00 17.30 353 GLN A N 1
ATOM 3201 C CA . GLN A 1 353 ? 18.418 84.244 24.207 1.00 17.66 353 GLN A CA 1
ATOM 3202 C C . GLN A 1 353 ? 18.762 84.321 22.704 1.00 15.94 353 GLN A C 1
ATOM 3203 O O . GLN A 1 353 ? 19.680 84.969 22.337 1.00 15.68 353 GLN A O 1
ATOM 3209 N N . GLY A 1 354 ? 18.043 83.613 21.866 1.00 14.88 354 GLY A N 1
ATOM 3210 C CA . GLY A 1 354 ? 18.386 83.519 20.445 1.00 14.60 354 GLY A CA 1
ATOM 3211 C C . GLY A 1 354 ? 19.499 82.565 20.057 1.00 13.85 354 GLY A C 1
ATOM 3212 O O . GLY A 1 354 ? 19.782 82.393 18.841 1.00 15.07 354 GLY A O 1
ATOM 3213 N N . ASN A 1 355 ? 20.059 81.863 21.046 1.00 12.93 355 ASN A N 1
ATOM 3214 C CA . ASN A 1 355 ? 21.034 80.800 20.827 1.00 12.36 355 ASN A CA 1
ATOM 3215 C C . ASN A 1 355 ? 20.872 79.679 21.880 1.00 13.07 355 ASN A C 1
ATOM 3216 O O . ASN A 1 355 ? 20.167 79.825 22.894 1.00 13.39 355 ASN A O 1
ATOM 3221 N N . ALA A 1 356 ? 21.542 78.573 21.648 1.00 12.61 356 ALA A N 1
ATOM 3222 C CA . ALA A 1 356 ? 21.450 77.435 22.537 1.00 12.56 356 ALA A CA 1
ATOM 3223 C C . ALA A 1 356 ? 22.815 77.029 23.073 1.00 12.11 356 ALA A C 1
ATOM 3224 O O . ALA A 1 356 ? 23.000 75.885 23.464 1.00 13.23 356 ALA A O 1
ATOM 3226 N N . LEU A 1 357 ? 23.756 77.952 23.127 1.00 12.98 357 LEU A N 1
ATOM 3227 C CA . LEU A 1 357 ? 25.102 77.624 23.631 1.00 13.55 357 LEU A CA 1
ATOM 3228 C C . LEU A 1 357 ? 25.019 77.054 25.023 1.00 13.42 357 LEU A C 1
ATOM 3229 O O . LEU A 1 357 ? 24.485 77.688 25.937 1.00 13.38 357 LEU A O 1
ATOM 3234 N N . TRP A 1 358 ? 25.573 75.858 25.174 1.00 13.52 358 TRP A N 1
ATOM 3235 C CA . TRP A 1 358 ? 25.517 75.080 26.413 1.00 13.67 358 TRP A CA 1
ATOM 3236 C C . TRP A 1 358 ? 26.879 74.972 27.091 1.00 14.31 358 TRP A C 1
ATOM 3237 O O . TRP A 1 358 ? 27.045 75.317 28.265 1.00 14.33 358 TRP A O 1
ATOM 3248 N N . ARG A 1 359 ? 27.847 74.447 26.364 1.00 15.17 359 ARG A N 1
ATOM 3249 C CA . ARG A 1 359 ? 29.161 74.213 26.932 1.00 15.87 359 ARG A CA 1
ATOM 3250 C C . ARG A 1 359 ? 30.225 74.268 25.864 1.00 15.51 359 ARG A C 1
ATOM 3251 O O . ARG A 1 359 ? 29.917 74.268 24.687 1.00 14.90 359 ARG A O 1
ATOM 3259 N N . GLY A 1 360 ? 31.486 74.330 26.288 1.00 14.76 360 GLY A N 1
ATOM 3260 C CA . GLY A 1 360 ? 32.580 74.309 25.338 1.00 15.06 360 GLY A CA 1
ATOM 3261 C C . GLY A 1 360 ? 33.937 74.449 25.993 1.00 15.39 360 GLY A C 1
ATOM 3262 O O . GLY A 1 360 ? 34.057 74.345 27.207 1.00 15.31 360 GLY A O 1
ATOM 3263 N N A ILE A 1 361 ? 34.963 74.684 25.171 0.50 14.76 361 ILE A N 1
ATOM 3264 N N B ILE A 1 361 ? 34.946 74.750 25.183 0.50 15.79 361 ILE A N 1
ATOM 3265 C CA A ILE A 1 361 ? 36.343 74.863 25.640 0.50 13.89 361 ILE A CA 1
ATOM 3266 C CA B ILE A 1 361 ? 36.300 74.967 25.683 0.50 15.75 361 ILE A CA 1
ATOM 3267 C C A ILE A 1 361 ? 37.127 75.832 24.755 0.50 13.84 361 ILE A C 1
ATOM 3268 C C B ILE A 1 361 ? 37.120 75.839 24.767 0.50 14.86 361 ILE A C 1
ATOM 3269 O O A ILE A 1 361 ? 37.043 75.754 23.534 0.50 13.44 361 ILE A O 1
ATOM 3270 O O B ILE A 1 361 ? 37.076 75.687 23.551 0.50 14.37 361 ILE A O 1
ATOM 3279 N N . ALA A 1 362 ? 37.917 76.701 25.373 1.00 14.14 362 ALA A N 1
ATOM 3280 C CA . ALA A 1 362 ? 38.892 77.514 24.653 1.00 13.88 362 ALA A CA 1
ATOM 3281 C C . ALA A 1 362 ? 40.186 76.717 24.749 1.00 12.78 362 ALA A C 1
ATOM 3282 O O . ALA A 1 362 ? 40.682 76.526 25.828 1.00 14.12 362 ALA A O 1
ATOM 3284 N N . LEU A 1 363 ? 40.720 76.246 23.638 1.00 11.50 363 LEU A N 1
ATOM 3285 C CA . LEU A 1 363 ? 41.915 75.447 23.655 1.00 11.26 363 LEU A CA 1
ATOM 3286 C C . LEU A 1 363 ? 43.148 76.304 24.077 1.00 11.27 363 LEU A C 1
ATOM 3287 O O . LEU A 1 363 ? 43.320 77.409 23.614 1.00 10.42 363 LEU A O 1
ATOM 3292 N N . THR A 1 364 ? 43.952 75.779 24.968 1.00 11.22 364 THR A N 1
ATOM 3293 C CA . THR A 1 364 ? 45.267 76.358 25.274 1.00 12.39 364 THR A CA 1
ATOM 3294 C C . THR A 1 364 ? 46.260 76.180 24.102 1.00 12.40 364 THR A C 1
ATOM 3295 O O . THR A 1 364 ? 45.954 75.540 23.116 1.00 11.29 364 THR A O 1
ATOM 3299 N N A ARG A 1 365 ? 47.436 76.769 24.240 0.70 12.47 365 ARG A N 1
ATOM 3300 N N B ARG A 1 365 ? 47.466 76.748 24.250 0.30 12.79 365 ARG A N 1
ATOM 3301 C CA A ARG A 1 365 ? 48.512 76.586 23.256 0.70 13.25 365 ARG A CA 1
ATOM 3302 C CA B ARG A 1 365 ? 48.560 76.602 23.253 0.30 13.51 365 ARG A CA 1
ATOM 3303 C C A ARG A 1 365 ? 48.862 75.125 23.073 0.70 12.97 365 ARG A C 1
ATOM 3304 C C B ARG A 1 365 ? 48.955 75.139 23.044 0.30 13.29 365 ARG A C 1
ATOM 3305 O O A ARG A 1 365 ? 48.924 74.633 21.976 0.70 14.51 365 ARG A O 1
ATOM 3306 O O B ARG A 1 365 ? 49.173 74.656 21.878 0.30 14.18 365 ARG A O 1
ATOM 3321 N N . ASP A 1 366 ? 49.054 74.450 24.184 1.00 13.17 366 ASP A N 1
ATOM 3322 C CA . ASP A 1 366 ? 49.346 73.039 24.219 1.00 13.25 366 ASP A CA 1
ATOM 3323 C C . ASP A 1 366 ? 48.224 72.196 23.581 1.00 13.11 366 ASP A C 1
ATOM 3324 O O . ASP A 1 366 ? 48.521 71.287 22.817 1.00 12.60 366 ASP A O 1
ATOM 3329 N N . ASP A 1 367 ? 46.954 72.528 23.892 1.00 12.67 367 ASP A N 1
ATOM 3330 C CA . ASP A 1 367 ? 45.783 71.865 23.264 1.00 13.22 367 ASP A CA 1
ATOM 3331 C C . ASP A 1 367 ? 45.917 71.997 21.753 1.00 12.93 367 ASP A C 1
ATOM 3332 O O . ASP A 1 367 ? 45.709 71.030 21.020 1.00 11.93 367 ASP A O 1
ATOM 3337 N N . CYS A 1 368 ? 46.269 73.206 21.290 1.00 12.68 368 CYS A N 1
ATOM 3338 C CA . CYS A 1 368 ? 46.265 73.462 19.831 1.00 12.97 368 CYS A CA 1
ATOM 3339 C C . CYS A 1 368 ? 47.357 72.701 19.116 1.00 13.11 368 CYS A C 1
ATOM 3340 O O . CYS A 1 368 ? 47.139 72.169 18.036 1.00 11.79 368 CYS A O 1
ATOM 3343 N N A ILE A 1 369 ? 48.544 72.695 19.698 0.50 12.92 369 ILE A N 1
ATOM 3344 N N B ILE A 1 369 ? 48.527 72.610 19.736 0.50 13.48 369 ILE A N 1
ATOM 3345 C CA A ILE A 1 369 ? 49.632 71.948 19.132 0.50 13.17 369 ILE A CA 1
ATOM 3346 C CA B ILE A 1 369 ? 49.644 71.952 19.092 0.50 14.18 369 ILE A CA 1
ATOM 3347 C C A ILE A 1 369 ? 49.102 70.503 18.930 0.50 13.05 369 ILE A C 1
ATOM 3348 C C B ILE A 1 369 ? 49.312 70.450 18.967 0.50 14.69 369 ILE A C 1
ATOM 3349 O O A ILE A 1 369 ? 49.019 69.984 17.837 0.50 12.03 369 ILE A O 1
ATOM 3350 O O B ILE A 1 369 ? 49.676 69.792 17.962 0.50 16.86 369 ILE A O 1
ATOM 3359 N N . ARG A 1 370 ? 48.744 69.897 20.059 1.00 13.62 370 ARG A N 1
ATOM 3360 C CA . ARG A 1 370 ? 48.512 68.479 20.155 1.00 13.27 370 ARG A CA 1
ATOM 3361 C C . ARG A 1 370 ? 47.369 68.090 19.244 1.00 12.91 370 ARG A C 1
ATOM 3362 O O . ARG A 1 370 ? 47.382 67.019 18.659 1.00 11.64 370 ARG A O 1
ATOM 3370 N N . ARG A 1 371 ? 46.388 68.987 19.104 1.00 12.04 371 ARG A N 1
ATOM 3371 C CA . ARG A 1 371 ? 45.349 68.808 18.104 1.00 12.49 371 ARG A CA 1
ATOM 3372 C C . ARG A 1 371 ? 45.986 68.644 16.734 1.00 12.31 371 ARG A C 1
ATOM 3373 O O . ARG A 1 371 ? 45.604 67.753 15.962 1.00 11.45 371 ARG A O 1
ATOM 3381 N N . ASP A 1 372 ? 46.933 69.514 16.421 1.00 12.12 372 ASP A N 1
ATOM 3382 C CA . ASP A 1 372 ? 47.567 69.459 15.102 1.00 13.47 372 ASP A CA 1
ATOM 3383 C C . ASP A 1 372 ? 48.457 68.202 14.926 1.00 13.28 372 ASP A C 1
ATOM 3384 O O . ASP A 1 372 ? 48.514 67.659 13.837 1.00 14.50 372 ASP A O 1
ATOM 3389 N N . VAL A 1 373 ? 49.109 67.744 15.990 1.00 12.07 373 VAL A N 1
ATOM 3390 C CA . VAL A 1 373 ? 49.860 66.482 15.953 1.00 11.88 373 VAL A CA 1
ATOM 3391 C C . VAL A 1 373 ? 48.921 65.315 15.631 1.00 11.56 373 VAL A C 1
ATOM 3392 O O . VAL A 1 373 ? 49.157 64.508 14.723 1.00 10.01 373 VAL A O 1
ATOM 3396 N N . ILE A 1 374 ? 47.830 65.262 16.383 1.00 11.48 374 ILE A N 1
ATOM 3397 C CA . ILE A 1 374 ? 46.899 64.162 16.309 1.00 11.73 374 ILE A CA 1
ATOM 3398 C C . ILE A 1 374 ? 46.204 64.176 14.944 1.00 11.78 374 ILE A C 1
ATOM 3399 O O . ILE A 1 374 ? 46.141 63.141 14.321 1.00 12.02 374 ILE A O 1
ATOM 3404 N N . LYS A 1 375 ? 45.751 65.348 14.465 1.00 12.37 375 LYS A N 1
ATOM 3405 C CA . LYS A 1 375 ? 45.110 65.474 13.132 1.00 12.84 375 LYS A CA 1
ATOM 3406 C C . LYS A 1 375 ? 46.018 64.982 12.037 1.00 11.51 375 LYS A C 1
ATOM 3407 O O . LYS A 1 375 ? 45.590 64.236 11.185 1.00 10.46 375 LYS A O 1
ATOM 3413 N N . SER A 1 376 ? 47.275 65.422 12.053 1.00 10.56 376 SER A N 1
ATOM 3414 C CA . SER A 1 376 ? 48.281 64.903 11.112 1.00 10.66 376 SER A CA 1
ATOM 3415 C C . SER A 1 376 ? 48.455 63.376 11.126 1.00 10.28 376 SER A C 1
ATOM 3416 O O . SER A 1 376 ? 48.593 62.773 10.090 1.00 10.84 376 SER A O 1
ATOM 3419 N N . LEU A 1 377 ? 48.460 62.754 12.293 1.00 9.87 377 LEU A N 1
ATOM 3420 C CA . LEU A 1 377 ? 48.671 61.317 12.396 1.00 10.19 377 LEU A CA 1
ATOM 3421 C C . LEU A 1 377 ? 47.452 60.551 11.884 1.00 10.49 377 LEU A C 1
ATOM 3422 O O . LEU A 1 377 ? 47.562 59.574 11.178 1.00 10.02 377 LEU A O 1
ATOM 3427 N N A ILE A 1 378 ? 46.280 61.040 12.260 0.50 10.92 378 ILE A N 1
ATOM 3428 N N B ILE A 1 378 ? 46.284 61.071 12.205 0.50 10.84 378 ILE A N 1
ATOM 3429 C CA A ILE A 1 378 ? 44.992 60.405 11.919 0.50 11.20 378 ILE A CA 1
ATOM 3430 C CA B ILE A 1 378 ? 45.021 60.378 11.945 0.50 11.11 378 ILE A CA 1
ATOM 3431 C C A ILE A 1 378 ? 44.699 60.477 10.428 0.50 11.20 378 ILE A C 1
ATOM 3432 C C B ILE A 1 378 ? 44.466 60.624 10.531 0.50 11.03 378 ILE A C 1
ATOM 3433 O O A ILE A 1 378 ? 44.233 59.502 9.845 0.50 11.84 378 ILE A O 1
ATOM 3434 O O B ILE A 1 378 ? 43.529 59.948 10.128 0.50 11.17 378 ILE A O 1
ATOM 3443 N N . CYS A 1 379 ? 45.011 61.616 9.818 1.00 11.02 379 CYS A N 1
ATOM 3444 C CA . CYS A 1 379 ? 44.670 61.886 8.419 1.00 11.34 379 CYS A CA 1
ATOM 3445 C C . CYS A 1 379 ? 45.750 61.460 7.432 1.00 12.05 379 CYS A C 1
ATOM 3446 O O . CYS A 1 379 ? 45.426 60.941 6.392 1.00 12.19 379 CYS A O 1
ATOM 3449 N N . ASN A 1 380 ? 47.023 61.744 7.763 1.00 12.82 380 ASN A N 1
ATOM 3450 C CA . ASN A 1 380 ? 48.169 61.480 6.866 1.00 13.36 380 ASN A CA 1
ATOM 3451 C C . ASN A 1 380 ? 49.072 60.305 7.248 1.00 13.29 380 ASN A C 1
ATOM 3452 O O . ASN A 1 380 ? 49.965 59.931 6.503 1.00 13.29 380 ASN A O 1
ATOM 3457 N N . PHE A 1 381 ? 48.840 59.734 8.418 1.00 13.26 381 PHE A N 1
ATOM 3458 C CA . PHE A 1 381 ? 49.611 58.593 8.887 1.00 14.29 381 PHE A CA 1
ATOM 3459 C C . PHE A 1 381 ? 51.117 58.863 8.946 1.00 14.77 381 PHE A C 1
ATOM 3460 O O . PHE A 1 381 ? 51.944 57.954 8.739 1.00 15.30 381 PHE A O 1
ATOM 3468 N N A ARG A 1 382 ? 51.458 60.118 9.235 0.33 14.79 382 ARG A N 1
ATOM 3469 N N B ARG A 1 382 ? 51.451 60.119 9.245 0.33 14.82 382 ARG A N 1
ATOM 3470 N N C ARG A 1 382 ? 51.453 60.123 9.230 0.33 14.77 382 ARG A N 1
ATOM 3471 C CA A ARG A 1 382 ? 52.833 60.531 9.471 0.33 14.98 382 ARG A CA 1
ATOM 3472 C CA B ARG A 1 382 ? 52.827 60.573 9.392 0.33 15.04 382 ARG A CA 1
ATOM 3473 C CA C ARG A 1 382 ? 52.831 60.573 9.386 0.33 14.94 382 ARG A CA 1
ATOM 3474 C C A ARG A 1 382 ? 52.862 61.906 10.134 0.33 15.14 382 ARG A C 1
ATOM 3475 C C B ARG A 1 382 ? 52.860 61.916 10.124 0.33 15.17 382 ARG A C 1
ATOM 3476 C C C ARG A 1 382 ? 52.862 61.918 10.119 0.33 15.11 382 ARG A C 1
ATOM 3477 O O A ARG A 1 382 ? 51.853 62.620 10.161 0.33 14.98 382 ARG A O 1
ATOM 3478 O O B ARG A 1 382 ? 51.844 62.617 10.199 0.33 15.00 382 ARG A O 1
ATOM 3479 O O C ARG A 1 382 ? 51.847 62.622 10.186 0.33 14.96 382 ARG A O 1
ATOM 3501 N N . LEU A 1 383 ? 54.032 62.264 10.661 1.00 15.23 383 LEU A N 1
ATOM 3502 C CA . LEU A 1 383 ? 54.232 63.541 11.354 1.00 15.49 383 LEU A CA 1
ATOM 3503 C C . LEU A 1 383 ? 55.686 64.016 11.146 1.00 16.28 383 LEU A C 1
ATOM 3504 O O . LEU A 1 383 ? 56.653 63.379 11.623 1.00 15.07 383 LEU A O 1
ATOM 3509 N N . ASP A 1 384 ? 55.805 65.114 10.410 1.00 16.86 384 ASP A N 1
ATOM 3510 C CA . ASP A 1 384 ? 57.050 65.823 10.199 1.00 17.76 384 ASP A CA 1
ATOM 3511 C C . ASP A 1 384 ? 57.265 66.754 11.399 1.00 17.65 384 ASP A C 1
ATOM 3512 O O . ASP A 1 384 ? 56.429 67.639 11.634 1.00 17.27 384 ASP A O 1
ATOM 3517 N N . TYR A 1 385 ? 58.352 66.568 12.174 1.00 17.12 385 TYR A N 1
ATOM 3518 C CA . TYR A 1 385 ? 58.559 67.435 13.345 1.00 17.32 385 TYR A CA 1
ATOM 3519 C C . TYR A 1 385 ? 58.755 68.882 12.936 1.00 17.49 385 TYR A C 1
ATOM 3520 O O . TYR A 1 385 ? 58.199 69.777 13.537 1.00 17.45 385 TYR A O 1
ATOM 3529 N N . SER A 1 386 ? 59.528 69.092 11.887 1.00 18.15 386 SER A N 1
ATOM 3530 C CA . SER A 1 386 ? 60.039 70.438 11.557 1.00 18.65 386 SER A CA 1
ATOM 3531 C C . SER A 1 386 ? 58.940 71.541 11.471 1.00 18.30 386 SER A C 1
ATOM 3532 O O . SER A 1 386 ? 59.072 72.575 12.136 1.00 17.35 386 SER A O 1
ATOM 3535 N N . PRO A 1 387 ? 57.891 71.329 10.660 1.00 18.24 387 PRO A N 1
ATOM 3536 C CA . PRO A 1 387 ? 56.745 72.272 10.594 1.00 18.29 387 PRO A CA 1
ATOM 3537 C C . PRO A 1 387 ? 56.087 72.626 11.953 1.00 18.46 387 PRO A C 1
ATOM 3538 O O . PRO A 1 387 ? 55.773 73.800 12.196 1.00 18.00 387 PRO A O 1
ATOM 3542 N N . ILE A 1 388 ? 55.884 71.631 12.817 1.00 18.45 388 ILE A N 1
ATOM 3543 C CA . ILE A 1 388 ? 55.349 71.898 14.157 1.00 18.74 388 ILE A CA 1
ATOM 3544 C C . ILE A 1 388 ? 56.341 72.760 14.978 1.00 18.57 388 ILE A C 1
ATOM 3545 O O . ILE A 1 388 ? 55.955 73.747 15.616 1.00 18.22 388 ILE A O 1
ATOM 3550 N N . GLU A 1 389 ? 57.616 72.423 14.891 1.00 18.66 389 GLU A N 1
ATOM 3551 C CA . GLU A 1 389 ? 58.696 73.230 15.513 1.00 18.85 389 GLU A CA 1
ATOM 3552 C C . GLU A 1 389 ? 58.761 74.714 15.069 1.00 18.52 389 GLU A C 1
ATOM 3553 O O . GLU A 1 389 ? 59.099 75.593 15.878 1.00 18.19 389 GLU A O 1
ATOM 3559 N N A GLN A 1 390 ? 58.443 74.979 13.795 0.50 18.25 390 GLN A N 1
ATOM 3560 N N B GLN A 1 390 ? 58.414 74.975 13.813 0.50 18.39 390 GLN A N 1
ATOM 3561 C CA A GLN A 1 390 ? 58.444 76.347 13.255 0.50 17.95 390 GLN A CA 1
ATOM 3562 C CA B GLN A 1 390 ? 58.499 76.319 13.257 0.50 18.20 390 GLN A CA 1
ATOM 3563 C C A GLN A 1 390 ? 57.222 77.093 13.749 0.50 18.14 390 GLN A C 1
ATOM 3564 C C B GLN A 1 390 ? 57.241 77.135 13.645 0.50 18.30 390 GLN A C 1
ATOM 3565 O O A GLN A 1 390 ? 57.340 78.083 14.480 0.50 17.97 390 GLN A O 1
ATOM 3566 O O B GLN A 1 390 ? 57.365 78.212 14.235 0.50 18.26 390 GLN A O 1
ATOM 3577 N N . GLN A 1 391 ? 56.047 76.607 13.348 1.00 18.31 391 GLN A N 1
ATOM 3578 C CA . GLN A 1 391 ? 54.782 77.257 13.705 1.00 18.98 391 GLN A CA 1
ATOM 3579 C C . GLN A 1 391 ? 54.653 77.610 15.193 1.00 19.23 391 GLN A C 1
ATOM 3580 O O . GLN A 1 391 ? 54.158 78.691 15.527 1.00 19.18 391 GLN A O 1
ATOM 3586 N N . TRP A 1 392 ? 55.104 76.701 16.070 1.00 19.59 392 TRP A N 1
ATOM 3587 C CA . TRP A 1 392 ? 54.919 76.827 17.520 1.00 19.78 392 TRP A CA 1
ATOM 3588 C C . TRP A 1 392 ? 56.202 77.124 18.331 1.00 20.08 392 TRP A C 1
ATOM 3589 O O . TRP A 1 392 ? 56.159 77.125 19.554 1.00 20.19 392 TRP A O 1
ATOM 3600 N N . ASP A 1 393 ? 57.319 77.374 17.650 1.00 20.31 393 ASP A N 1
ATOM 3601 C CA . ASP A 1 393 ? 58.602 77.751 18.290 1.00 20.35 393 ASP A CA 1
ATOM 3602 C C . ASP A 1 393 ? 58.969 76.775 19.432 1.00 20.12 393 ASP A C 1
ATOM 3603 O O . ASP A 1 393 ? 59.200 77.172 20.595 1.00 20.07 393 ASP A O 1
ATOM 3608 N N . LEU A 1 394 ? 59.012 75.491 19.100 1.00 19.54 394 LEU A N 1
ATOM 3609 C CA . LEU A 1 394 ? 59.432 74.478 20.071 1.00 19.13 394 LEU A CA 1
ATOM 3610 C C . LEU A 1 394 ? 60.425 73.490 19.466 1.00 18.52 394 LEU A C 1
ATOM 3611 O O . LEU A 1 394 ? 60.588 73.438 18.243 1.00 18.32 394 LEU A O 1
ATOM 3616 N N . LEU A 1 395 ? 61.115 72.741 20.326 1.00 17.78 395 LEU A N 1
ATOM 3617 C CA . LEU A 1 395 ? 61.922 71.594 19.887 1.00 17.35 395 LEU A CA 1
ATOM 3618 C C . LEU A 1 395 ? 61.176 70.337 20.307 1.00 16.98 395 LEU A C 1
ATOM 3619 O O . LEU A 1 395 ? 60.961 70.110 21.484 1.00 16.35 395 LEU A O 1
ATOM 3624 N N . PHE A 1 396 ? 60.769 69.541 19.324 1.00 17.26 396 PHE A N 1
ATOM 3625 C CA . PHE A 1 396 ? 59.889 68.414 19.524 1.00 16.98 396 PHE A CA 1
ATOM 3626 C C . PHE A 1 396 ? 60.281 67.447 20.604 1.00 18.65 396 PHE A C 1
ATOM 3627 O O . PHE A 1 396 ? 59.406 67.052 21.409 1.00 18.91 396 PHE A O 1
ATOM 3635 N N . ALA A 1 397 ? 61.557 67.045 20.627 1.00 19.37 397 ALA A N 1
ATOM 3636 C CA . ALA A 1 397 ? 61.965 66.018 21.559 1.00 21.01 397 ALA A CA 1
ATOM 3637 C C . ALA A 1 397 ? 61.599 66.416 23.028 1.00 22.11 397 ALA A C 1
ATOM 3638 O O . ALA A 1 397 ? 61.464 65.534 23.893 1.00 23.63 397 ALA A O 1
ATOM 3640 N N A ASP A 1 398 ? 61.485 67.730 23.291 0.70 22.70 398 ASP A N 1
ATOM 3641 N N B ASP A 1 398 ? 61.528 67.718 23.314 0.30 21.79 398 ASP A N 1
ATOM 3642 C CA A ASP A 1 398 ? 61.498 68.234 24.684 0.70 22.27 398 ASP A CA 1
ATOM 3643 C CA B ASP A 1 398 ? 61.551 68.195 24.714 0.30 21.29 398 ASP A CA 1
ATOM 3644 C C A ASP A 1 398 ? 60.115 68.406 25.058 0.70 21.56 398 ASP A C 1
ATOM 3645 C C B ASP A 1 398 ? 60.161 68.513 25.140 0.30 20.76 398 ASP A C 1
ATOM 3646 O O A ASP A 1 398 ? 59.617 67.839 26.004 0.70 22.40 398 ASP A O 1
ATOM 3647 O O B ASP A 1 398 ? 59.716 68.150 26.230 0.30 21.35 398 ASP A O 1
ATOM 3656 N N . TYR A 1 399 ? 59.463 69.209 24.254 1.00 19.96 399 TYR A N 1
ATOM 3657 C CA . TYR A 1 399 ? 58.118 69.498 24.467 1.00 18.02 399 TYR A CA 1
ATOM 3658 C C . TYR A 1 399 ? 57.290 68.192 24.576 1.00 16.25 399 TYR A C 1
ATOM 3659 O O . TYR A 1 399 ? 56.377 68.103 25.384 1.00 14.59 399 TYR A O 1
ATOM 3668 N N . PHE A 1 400 ? 57.702 67.178 23.812 1.00 14.84 400 PHE A N 1
ATOM 3669 C CA . PHE A 1 400 ? 57.065 65.877 23.795 1.00 13.87 400 PHE A CA 1
ATOM 3670 C C . PHE A 1 400 ? 57.882 64.698 24.378 1.00 12.94 400 PHE A C 1
ATOM 3671 O O . PHE A 1 400 ? 57.565 63.549 24.071 1.00 11.64 400 PHE A O 1
ATOM 3679 N N . ALA A 1 401 ? 58.876 64.963 25.221 1.00 12.69 401 ALA A N 1
ATOM 3680 C CA . ALA A 1 401 ? 59.673 63.885 25.795 1.00 13.21 401 ALA A CA 1
ATOM 3681 C C . ALA A 1 401 ? 58.777 62.767 26.381 1.00 13.60 401 ALA A C 1
ATOM 3682 O O . ALA A 1 401 ? 58.936 61.600 26.053 1.00 13.63 401 ALA A O 1
ATOM 3684 N N A GLU A 1 402 ? 57.876 63.164 27.264 0.50 13.68 402 GLU A N 1
ATOM 3685 N N B GLU A 1 402 ? 57.830 63.170 27.249 0.50 13.73 402 GLU A N 1
ATOM 3686 C CA A GLU A 1 402 ? 56.940 62.265 27.936 0.50 13.78 402 GLU A CA 1
ATOM 3687 C CA B GLU A 1 402 ? 56.916 62.237 27.936 0.50 13.92 402 GLU A CA 1
ATOM 3688 C C A GLU A 1 402 ? 56.180 61.389 26.934 0.50 13.53 402 GLU A C 1
ATOM 3689 C C B GLU A 1 402 ? 56.191 61.371 26.918 0.50 13.60 402 GLU A C 1
ATOM 3690 O O A GLU A 1 402 ? 56.080 60.175 27.107 0.50 13.40 402 GLU A O 1
ATOM 3691 O O B GLU A 1 402 ? 56.116 60.152 27.064 0.50 13.48 402 GLU A O 1
ATOM 3702 N N . ASP A 1 403 ? 55.658 62.029 25.887 1.00 13.34 403 ASP A N 1
ATOM 3703 C CA . ASP A 1 403 ? 54.870 61.373 24.841 1.00 12.81 403 ASP A CA 1
ATOM 3704 C C . ASP A 1 403 ? 55.669 60.354 24.036 1.00 11.99 403 ASP A C 1
ATOM 3705 O O . ASP A 1 403 ? 55.150 59.294 23.681 1.00 10.84 403 ASP A O 1
ATOM 3710 N N . LEU A 1 404 ? 56.920 60.703 23.740 1.00 11.20 404 LEU A N 1
ATOM 3711 C CA . LEU A 1 404 ? 57.825 59.823 23.016 1.00 11.58 404 LEU A CA 1
ATOM 3712 C C . LEU A 1 404 ? 58.182 58.560 23.814 1.00 11.41 404 LEU A C 1
ATOM 3713 O O . LEU A 1 404 ? 58.380 57.499 23.228 1.00 11.49 404 LEU A O 1
ATOM 3718 N N A LYS A 1 405 ? 58.271 58.701 25.139 0.50 11.44 405 LYS A N 1
ATOM 3719 N N B LYS A 1 405 ? 58.260 58.654 25.132 0.50 11.48 405 LYS A N 1
ATOM 3720 C CA A LYS A 1 405 ? 58.538 57.571 26.036 0.50 11.57 405 LYS A CA 1
ATOM 3721 C CA B LYS A 1 405 ? 58.611 57.465 25.906 0.50 11.63 405 LYS A CA 1
ATOM 3722 C C A LYS A 1 405 ? 57.372 56.583 25.939 0.50 11.76 405 LYS A C 1
ATOM 3723 C C B LYS A 1 405 ? 57.365 56.546 26.048 0.50 11.81 405 LYS A C 1
ATOM 3724 O O A LYS A 1 405 ? 57.562 55.389 25.810 0.50 11.74 405 LYS A O 1
ATOM 3725 O O B LYS A 1 405 ? 57.506 55.341 26.193 0.50 11.98 405 LYS A O 1
ATOM 3736 N N . LEU A 1 406 ? 56.156 57.117 25.979 1.00 12.21 406 LEU A N 1
ATOM 3737 C CA . LEU A 1 406 ? 54.933 56.318 25.835 1.00 12.26 406 LEU A CA 1
ATOM 3738 C C . LEU A 1 406 ? 54.921 55.657 24.464 1.00 12.33 406 LEU A C 1
ATOM 3739 O O . LEU A 1 406 ? 54.408 54.540 24.304 1.00 11.88 406 LEU A O 1
ATOM 3744 N N . LEU A 1 407 ? 55.500 56.354 23.479 1.00 11.89 407 LEU A N 1
ATOM 3745 C CA . LEU A 1 407 ? 55.573 55.868 22.106 1.00 12.12 407 LEU A CA 1
ATOM 3746 C C . LEU A 1 407 ? 56.573 54.730 21.896 1.00 11.78 407 LEU A C 1
ATOM 3747 O O . LEU A 1 407 ? 56.364 53.882 21.039 1.00 11.50 407 LEU A O 1
ATOM 3752 N N . ALA A 1 408 ? 57.662 54.726 22.662 1.00 11.53 408 ALA A N 1
ATOM 3753 C CA . ALA A 1 408 ? 58.774 53.787 22.437 1.00 11.74 408 ALA A CA 1
ATOM 3754 C C . ALA A 1 408 ? 58.337 52.318 22.339 1.00 12.07 408 ALA A C 1
ATOM 3755 O O . ALA A 1 408 ? 58.641 51.649 21.355 1.00 12.09 408 ALA A O 1
ATOM 3757 N N . PRO A 1 409 ? 57.602 51.814 23.329 1.00 12.45 409 PRO A N 1
ATOM 3758 C CA . PRO A 1 409 ? 57.137 50.422 23.267 1.00 12.64 409 PRO A CA 1
ATOM 3759 C C . PRO A 1 409 ? 56.356 50.108 21.972 1.00 12.61 409 PRO A C 1
ATOM 3760 O O . PRO A 1 409 ? 56.548 49.048 21.379 1.00 12.16 409 PRO A O 1
ATOM 3764 N N A LEU A 1 410 ? 55.497 51.039 21.562 0.50 12.26 410 LEU A N 1
ATOM 3765 N N B LEU A 1 410 ? 55.494 51.010 21.528 0.50 12.70 410 LEU A N 1
ATOM 3766 C CA A LEU A 1 410 ? 54.759 50.927 20.305 0.50 12.37 410 LEU A CA 1
ATOM 3767 C CA B LEU A 1 410 ? 54.781 50.757 20.281 0.50 13.13 410 LEU A CA 1
ATOM 3768 C C A LEU A 1 410 ? 55.703 50.856 19.079 0.50 12.69 410 LEU A C 1
ATOM 3769 C C B LEU A 1 410 ? 55.710 50.840 19.036 0.50 13.13 410 LEU A C 1
ATOM 3770 O O A LEU A 1 410 ? 55.514 50.029 18.188 0.50 12.16 410 LEU A O 1
ATOM 3771 O O B LEU A 1 410 ? 55.516 50.096 18.079 0.50 12.65 410 LEU A O 1
ATOM 3780 N N . ALA A 1 411 ? 56.720 51.719 19.069 1.00 13.20 411 ALA A N 1
ATOM 3781 C CA . ALA A 1 411 ? 57.731 51.788 17.990 1.00 13.87 411 ALA A CA 1
ATOM 3782 C C . ALA A 1 411 ? 58.582 50.521 17.881 1.00 14.50 411 ALA A C 1
ATOM 3783 O O . ALA A 1 411 ? 58.949 50.109 16.778 1.00 14.16 411 ALA A O 1
ATOM 3785 N N . LYS A 1 412 ? 58.921 49.924 19.026 1.00 15.67 412 LYS A N 1
ATOM 3786 C CA . LYS A 1 412 ? 59.689 48.681 19.019 1.00 16.40 412 LYS A CA 1
ATOM 3787 C C . LYS A 1 412 ? 58.810 47.526 18.529 1.00 16.92 412 LYS A C 1
ATOM 3788 O O . LYS A 1 412 ? 59.312 46.561 18.003 1.00 17.19 412 LYS A O 1
ATOM 3794 N N . ASP A 1 413 ? 57.489 47.682 18.651 1.00 17.83 413 ASP A N 1
ATOM 3795 C CA . ASP A 1 413 ? 56.514 46.719 18.126 1.00 18.03 413 ASP A CA 1
ATOM 3796 C C . ASP A 1 413 ? 56.188 46.894 16.628 1.00 18.22 413 ASP A C 1
ATOM 3797 O O . ASP A 1 413 ? 55.408 46.109 16.073 1.00 18.40 413 ASP A O 1
ATOM 3802 N N . GLY A 1 414 ? 56.763 47.910 15.977 1.00 17.98 414 GLY A N 1
ATOM 3803 C CA . GLY A 1 414 ? 56.629 48.057 14.533 1.00 17.87 414 GLY A CA 1
ATOM 3804 C C . GLY A 1 414 ? 55.343 48.766 14.093 1.00 17.99 414 GLY A C 1
ATOM 3805 O O . GLY A 1 414 ? 55.029 48.779 12.903 1.00 17.61 414 GLY A O 1
ATOM 3806 N N . LEU A 1 415 ? 54.624 49.362 15.048 1.00 17.79 415 LEU A N 1
ATOM 3807 C CA . LEU A 1 415 ? 53.458 50.187 14.731 1.00 18.30 415 LEU A CA 1
ATOM 3808 C C . LEU A 1 415 ? 53.868 51.465 14.021 1.00 18.36 415 LEU A C 1
ATOM 3809 O O . LEU A 1 415 ? 53.152 51.953 13.169 1.00 18.82 415 LEU A O 1
ATOM 3814 N N . VAL A 1 416 ? 55.003 52.030 14.412 1.00 18.37 416 VAL A N 1
ATOM 3815 C CA . VAL A 1 416 ? 55.522 53.242 13.790 1.00 18.34 416 VAL A CA 1
ATOM 3816 C C . VAL A 1 416 ? 57.045 53.126 13.661 1.00 18.95 416 VAL A C 1
ATOM 3817 O O . VAL A 1 416 ? 57.663 52.445 14.475 1.00 18.11 416 VAL A O 1
ATOM 3821 N N . ASP A 1 417 ? 57.611 53.749 12.620 1.00 19.56 417 ASP A N 1
ATOM 3822 C CA . ASP A 1 417 ? 59.047 54.056 12.529 1.00 20.34 417 ASP A CA 1
ATOM 3823 C C . ASP A 1 417 ? 59.262 55.514 12.962 1.00 20.34 417 ASP A C 1
ATOM 3824 O O . ASP A 1 417 ? 58.619 56.413 12.450 1.00 20.08 417 ASP A O 1
ATOM 3829 N N . VAL A 1 418 ? 60.155 55.739 13.913 1.00 20.25 418 VAL A N 1
ATOM 3830 C CA . VAL A 1 418 ? 60.345 57.081 14.462 1.00 20.52 418 VAL A CA 1
ATOM 3831 C C . VAL A 1 418 ? 61.847 57.384 14.569 1.00 20.54 418 VAL A C 1
ATOM 3832 O O . VAL A 1 418 ? 62.678 56.484 14.756 1.00 19.93 418 VAL A O 1
ATOM 3836 N N . ASP A 1 419 ? 62.179 58.653 14.390 1.00 20.35 419 ASP A N 1
ATOM 3837 C CA . ASP A 1 419 ? 63.554 59.108 14.533 1.00 20.58 419 ASP A CA 1
ATOM 3838 C C . ASP A 1 419 ? 63.563 60.568 15.017 1.00 20.58 419 ASP A C 1
ATOM 3839 O O . ASP A 1 419 ? 62.543 61.086 15.533 1.00 19.42 419 ASP A O 1
ATOM 3844 N N . GLU A 1 420 ? 64.727 61.205 14.851 1.00 20.58 420 GLU A N 1
ATOM 3845 C CA . GLU A 1 420 ? 64.965 62.593 15.269 1.00 20.80 420 GLU A CA 1
ATOM 3846 C C . GLU A 1 420 ? 64.253 63.638 14.409 1.00 20.24 420 GLU A C 1
ATOM 3847 O O . GLU A 1 420 ? 64.114 64.781 14.861 1.00 20.27 420 GLU A O 1
ATOM 3853 N N . LYS A 1 421 ? 63.793 63.248 13.200 1.00 19.89 421 LYS A N 1
ATOM 3854 C CA . LYS A 1 421 ? 63.051 64.155 12.286 1.00 19.81 421 LYS A CA 1
ATOM 3855 C C . LYS A 1 421 ? 61.484 64.014 12.208 1.00 18.91 421 LYS A C 1
ATOM 3856 O O . LYS A 1 421 ? 60.811 64.944 11.771 1.00 18.81 421 LYS A O 1
ATOM 3862 N N . GLY A 1 422 ? 60.938 62.870 12.620 1.00 18.36 422 GLY A N 1
ATOM 3863 C CA . GLY A 1 422 ? 59.513 62.598 12.488 1.00 17.90 422 GLY A CA 1
ATOM 3864 C C . GLY A 1 422 ? 59.039 61.189 12.878 1.00 17.86 422 GLY A C 1
ATOM 3865 O O . GLY A 1 422 ? 59.786 60.376 13.423 1.00 17.69 422 GLY A O 1
ATOM 3866 N N . ILE A 1 423 ? 57.755 60.926 12.615 1.00 17.26 423 ILE A N 1
ATOM 3867 C CA . ILE A 1 423 ? 57.132 59.628 12.839 1.00 16.82 423 ILE A CA 1
ATOM 3868 C C . ILE A 1 423 ? 56.413 59.198 11.564 1.00 15.96 423 ILE A C 1
ATOM 3869 O O . ILE A 1 423 ? 55.759 59.994 10.918 1.00 13.72 423 ILE A O 1
ATOM 3874 N N . GLN A 1 424 ? 56.600 57.930 11.201 1.00 15.84 424 GLN A N 1
ATOM 3875 C CA . GLN A 1 424 ? 55.861 57.304 10.124 1.00 16.12 424 GLN A CA 1
ATOM 3876 C C . GLN A 1 424 ? 55.036 56.159 10.740 1.00 15.73 424 GLN A C 1
ATOM 3877 O O . GLN A 1 424 ? 55.575 55.306 11.445 1.00 16.21 424 GLN A O 1
ATOM 3883 N N . VAL A 1 425 ? 53.725 56.170 10.515 1.00 14.95 425 VAL A N 1
ATOM 3884 C CA . VAL A 1 425 ? 52.885 55.022 10.887 1.00 14.20 425 VAL A CA 1
ATOM 3885 C C . VAL A 1 425 ? 53.108 53.970 9.801 1.00 13.50 425 VAL A C 1
ATOM 3886 O O . VAL A 1 425 ? 53.101 54.274 8.616 1.00 12.98 425 VAL A O 1
ATOM 3890 N N . THR A 1 426 ? 53.373 52.748 10.231 1.00 13.14 426 THR A N 1
ATOM 3891 C CA . THR A 1 426 ? 53.702 51.672 9.324 1.00 12.84 426 THR A CA 1
ATOM 3892 C C . THR A 1 426 ? 52.449 51.022 8.821 1.00 12.65 426 THR A C 1
ATOM 3893 O O . THR A 1 426 ? 51.359 51.264 9.342 1.00 12.15 426 THR A O 1
ATOM 3897 N N . ALA A 1 427 ? 52.609 50.176 7.814 1.00 12.48 427 ALA A N 1
ATOM 3898 C CA . ALA A 1 427 ? 51.507 49.360 7.302 1.00 12.80 427 ALA A CA 1
ATOM 3899 C C . ALA A 1 427 ? 50.804 48.592 8.428 1.00 12.94 427 ALA A C 1
ATOM 3900 O O . ALA A 1 427 ? 49.586 48.519 8.476 1.00 13.28 427 ALA A O 1
ATOM 3902 N N . LYS A 1 428 ? 51.601 48.018 9.316 1.00 13.13 428 LYS A N 1
ATOM 3903 C CA . LYS A 1 428 ? 51.112 47.320 10.511 1.00 13.27 428 LYS A CA 1
ATOM 3904 C C . LYS A 1 428 ? 50.418 48.250 11.558 1.00 12.94 428 LYS A C 1
ATOM 3905 O O . LYS A 1 428 ? 49.469 47.842 12.223 1.00 13.58 428 LYS A O 1
ATOM 3911 N N . GLY A 1 429 ? 50.910 49.473 11.729 1.00 12.41 429 GLY A N 1
ATOM 3912 C CA . GLY A 1 429 ? 50.336 50.403 12.701 1.00 12.29 429 GLY A CA 1
ATOM 3913 C C . GLY A 1 429 ? 49.084 51.190 12.290 1.00 12.18 429 GLY A C 1
ATOM 3914 O O . GLY A 1 429 ? 48.468 51.844 13.134 1.00 11.68 429 GLY A O 1
ATOM 3915 N N . ARG A 1 430 ? 48.699 51.151 11.018 1.00 12.67 430 ARG A N 1
ATOM 3916 C CA . ARG A 1 430 ? 47.587 52.005 10.563 1.00 13.63 430 ARG A CA 1
ATOM 3917 C C . ARG A 1 430 ? 46.274 51.701 11.286 1.00 13.12 430 ARG A C 1
ATOM 3918 O O . ARG A 1 430 ? 45.580 52.598 11.675 1.00 13.44 430 ARG A O 1
ATOM 3926 N N A LEU A 1 431 ? 45.952 50.429 11.472 0.70 12.81 431 LEU A N 1
ATOM 3927 N N B LEU A 1 431 ? 45.984 50.419 11.461 0.30 13.31 431 LEU A N 1
ATOM 3928 C CA A LEU A 1 431 ? 44.717 50.053 12.182 0.70 12.76 431 LEU A CA 1
ATOM 3929 C CA B LEU A 1 431 ? 44.793 49.951 12.177 0.30 13.43 431 LEU A CA 1
ATOM 3930 C C A LEU A 1 431 ? 44.764 50.394 13.683 0.70 13.03 431 LEU A C 1
ATOM 3931 C C B LEU A 1 431 ? 44.781 50.396 13.652 0.30 13.47 431 LEU A C 1
ATOM 3932 O O A LEU A 1 431 ? 43.720 50.464 14.358 0.70 12.09 431 LEU A O 1
ATOM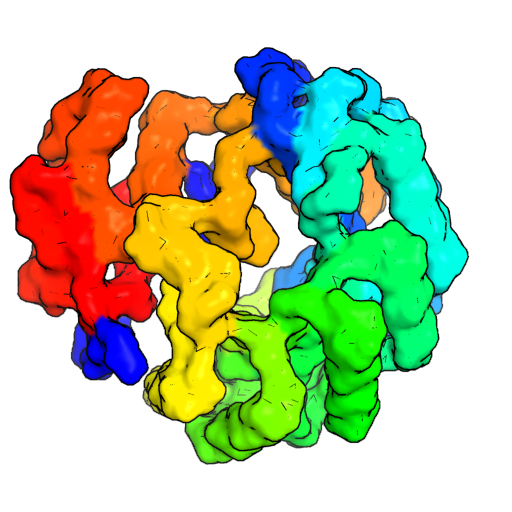 3933 O O B LEU A 1 431 ? 43.718 50.540 14.268 0.30 13.06 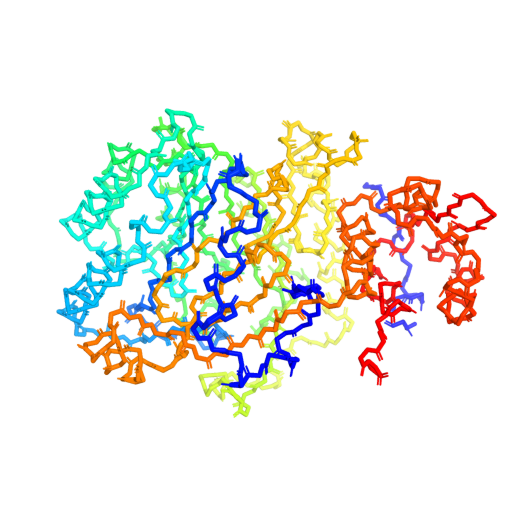431 LEU A O 1
ATOM 3942 N N . LEU A 1 432 ? 45.978 50.616 14.192 1.00 13.43 432 LEU A N 1
ATOM 3943 C CA . LEU A 1 432 ? 46.193 50.968 15.595 1.00 13.99 432 LEU A CA 1
ATOM 3944 C C . LEU A 1 432 ? 46.531 52.435 15.769 1.00 14.62 432 LEU A C 1
ATOM 3945 O O . LEU A 1 432 ? 47.300 52.808 16.664 1.00 15.18 432 LEU A O 1
ATOM 3950 N N . ILE A 1 433 ? 45.968 53.278 14.913 1.00 15.01 433 ILE A N 1
ATOM 3951 C CA . ILE A 1 433 ? 46.247 54.702 14.950 1.00 15.45 433 ILE A CA 1
ATOM 3952 C C . ILE A 1 433 ? 45.776 55.386 16.235 1.00 16.27 433 ILE A C 1
ATOM 3953 O O . ILE A 1 433 ? 46.413 56.296 16.703 1.00 15.64 433 ILE A O 1
ATOM 3958 N N . ARG A 1 434 ? 44.647 54.949 16.790 1.00 17.81 434 ARG A N 1
ATOM 3959 C CA . ARG A 1 434 ? 44.128 55.530 18.031 1.00 18.85 434 ARG A CA 1
ATOM 3960 C C . ARG A 1 434 ? 45.119 55.262 19.181 1.00 18.55 434 ARG A C 1
ATOM 3961 O O . ARG A 1 434 ? 45.350 56.146 20.021 1.00 18.24 434 ARG A O 1
ATOM 3969 N N . ASN A 1 435 ? 45.710 54.061 19.195 1.00 18.29 435 ASN A N 1
ATOM 3970 C CA . ASN A 1 435 ? 46.786 53.731 20.145 1.00 18.14 435 ASN A CA 1
ATOM 3971 C C . ASN A 1 435 ? 47.924 54.728 20.042 1.00 17.34 435 ASN A C 1
ATOM 3972 O O . ASN A 1 435 ? 48.367 55.264 21.057 1.00 17.53 435 ASN A O 1
ATOM 3977 N N . ILE A 1 436 ? 48.380 55.000 18.817 1.00 16.61 436 ILE A N 1
ATOM 3978 C CA . ILE A 1 436 ? 49.491 55.927 18.597 1.00 15.96 436 ILE A CA 1
ATOM 3979 C C . ILE A 1 436 ? 49.139 57.351 19.054 1.00 16.00 436 ILE A C 1
ATOM 3980 O O . ILE A 1 436 ? 49.932 58.019 19.739 1.00 16.20 436 ILE A O 1
ATOM 3985 N N . CYS A 1 437 ? 47.954 57.821 18.664 1.00 15.97 437 CYS A N 1
ATOM 3986 C CA . CYS A 1 437 ? 47.509 59.170 19.003 1.00 16.00 437 CYS A CA 1
ATOM 3987 C C . CYS A 1 437 ? 47.387 59.358 20.513 1.00 15.85 437 CYS A C 1
ATOM 3988 O O . CYS A 1 437 ? 47.670 60.445 21.027 1.00 14.74 437 CYS A O 1
ATOM 3991 N N . MET A 1 438 ? 46.996 58.291 21.204 1.00 15.88 438 MET A N 1
ATOM 3992 C CA . MET A 1 438 ? 46.822 58.298 22.653 1.00 16.48 438 MET A CA 1
ATOM 3993 C C . MET A 1 438 ? 48.111 58.657 23.414 1.00 16.75 438 MET A C 1
ATOM 3994 O O . MET A 1 438 ? 48.043 59.141 24.555 1.00 16.66 438 MET A O 1
ATOM 3999 N N . CYS A 1 439 ? 49.277 58.417 22.806 1.00 16.38 439 CYS A N 1
ATOM 4000 C CA . CYS A 1 439 ? 50.560 58.795 23.447 1.00 16.37 439 CYS A CA 1
ATOM 4001 C C . CYS A 1 439 ? 50.727 60.300 23.634 1.00 16.13 439 CYS A C 1
ATOM 4002 O O . CYS A 1 439 ? 51.539 60.753 24.485 1.00 15.33 439 CYS A O 1
ATOM 4005 N N . PHE A 1 440 ? 49.965 61.052 22.846 1.00 15.60 440 PHE A N 1
ATOM 4006 C CA . PHE A 1 440 ? 49.970 62.501 22.872 1.00 16.50 440 PHE A CA 1
ATOM 4007 C C . PHE A 1 440 ? 48.802 63.141 23.651 1.00 17.18 440 PHE A C 1
ATOM 4008 O O . PHE A 1 440 ? 48.688 64.365 23.706 1.00 17.06 440 PHE A O 1
ATOM 4016 N N . ASP A 1 441 ? 47.951 62.334 24.276 1.00 18.03 441 ASP A N 1
ATOM 4017 C CA . ASP A 1 441 ? 46.761 62.872 24.939 1.00 18.21 441 ASP A CA 1
ATOM 4018 C C . ASP A 1 441 ? 47.055 63.140 26.433 1.00 18.05 441 ASP A C 1
ATOM 4019 O O . ASP A 1 441 ? 47.283 62.207 27.208 1.00 18.77 441 ASP A O 1
ATOM 4024 N N . THR A 1 442 ? 47.071 64.411 26.831 0.70 16.87 442 THR A N 1
ATOM 4025 C CA . THR A 1 442 ? 47.372 64.756 28.212 0.70 16.46 442 THR A CA 1
ATOM 4026 C C . THR A 1 442 ? 46.209 64.487 29.160 0.70 15.84 442 THR A C 1
ATOM 4027 O O . THR A 1 442 ? 46.413 64.374 30.356 0.70 15.14 442 THR A O 1
ATOM 4031 N N . TYR A 1 443 ? 45.001 64.402 28.622 0.70 15.37 443 TYR A N 1
ATOM 4032 C CA . TYR A 1 443 ? 43.791 64.296 29.445 0.70 15.52 443 TYR A CA 1
ATOM 4033 C C . TYR A 1 443 ? 43.684 62.947 30.170 0.70 15.31 443 TYR A C 1
ATOM 4034 O O . TYR A 1 443 ? 43.158 62.881 31.304 0.70 15.46 443 TYR A O 1
ATOM 4043 N N A LEU A 1 444 ? 44.103 61.867 29.516 0.40 14.73 444 LEU A N 1
ATOM 4044 N N B LEU A 1 444 ? 44.274 61.922 29.542 0.40 15.44 444 LEU A N 1
ATOM 4045 C CA A LEU A 1 444 ? 44.027 60.542 30.131 0.40 14.47 444 LEU A CA 1
ATOM 4046 C CA B LEU A 1 444 ? 44.695 60.683 30.222 0.40 15.70 444 LEU A CA 1
ATOM 4047 C C A LEU A 1 444 ? 44.980 60.421 31.351 0.40 14.20 444 LEU A C 1
ATOM 4048 C C B LEU A 1 444 ? 45.215 60.942 31.643 0.40 15.38 444 LEU A C 1
ATOM 4049 O O A LEU A 1 444 ? 44.549 60.171 32.479 0.40 13.21 444 LEU A O 1
ATOM 4050 O O B LEU A 1 444 ? 46.237 61.598 31.816 0.40 14.97 444 LEU A O 1
#

Nearest PDB structures (foldseek):
  1olt-assembly1_A  TM=1.002E+00  e=6.960E-92  Escherichia coli K-12
  6fd2-assembly1_B  TM=6.598E-01  e=4.442E-06  Streptoalloteichus tenebrarius
  5exk-assembly4_G  TM=7.015E-01  e=2.994E-05  Mycobacterium tuberculosis H37Rv
  5exi-assembly1_A  TM=6.382E-01  e=1.496E-05  Mycobacterium tuberculosis H37Rv
  7kdx-assembly2_B  TM=4.901E-01  e=4.706E-06  Streptomyces tokunonensis

Organism: Escherichia coli (strain K12) (NCBI:txid83333)

Foldseek 3Di:
DQFDADVVLVVFDQFFPHPVPWFQVDDDVNVLVLLPQDLAFAEAEEEEDAEDCDAQLLDDFLHDYDPPLCVLVVQVVLLLLLLVVCLVSNASHEHQEYEYYYNAPPSDDLVSVLSNLVSDVVRHHYDPNHAYEYEHELPPDDLCVLVSCVVSPHQAYEYEDAFPDQVLCVLRVNDDDLVSVLVNLVSNVVVHRPQYEYEYEAFGFQDFLVRLVVRVVVVLVSDHQKYFYYYRDQDCVNRVSNVSHDPVRTDDPVRRVSNVVVNCVVVVVSQWDCQADGMIGHCPDPLNVCLVVLQWFADSVGIDNDPRHWYHYDGAQTWTRGNQKIWTFHNDDVQASVCCVVPSGRTRIIDRADLLSVLLSVVLRSCRRRQKWFQVVSCVVSVDQCCVSLVQLVVLVVVVCVVVQWPDDNGIIHGHSPNRNVSVSSSVSSRPVD

InterPro domains:
  IPR004558 Oxygen-independent coproporphyrinogen III oxidase HemN [PIRSF000167] (9-450)
  IPR004558 Oxygen-independent coproporphyrinogen III oxidase HemN [SFLDF00277] (3-457)
  IPR004558 Oxygen-independent coproporphyrinogen III oxidase HemN [TIGR00538] (6-457)
  IPR006638 Elp3/MiaA/NifB-like, radical SAM core domain [SM00729] (52-272)
  IPR007197 Radical SAM [PF04055] (56-227)
  IPR007197 Radical SAM [PS51918] (47-280)
  IPR007197 Radical SAM [SFLDS00029] (3-457)
  IPR010723 HemN, C-terminal [PF06969] (363-432)
  IPR013785 Aldolase-type TIM barrel [G3DSA:3.20.20.70] (50-279)
  IPR034505 Anaerobic coproporphyrinogen-III oxidase [PTHR13932] (5-446)
  IPR058240 Radical SAM superfamily [SSF102114] (6-444)

B-factor: mean 18.74, std 8.46, range [3.67, 69.83]

Sequence (434 aa):
QQIDDWDLALIKYYYTTSSYPTALEFSEDFGEQQAFLQAVARRRYPEERPLSLYVHIPFCHKLCYFCGCCNNKKIVTRQQHKADQYLDALEQEIVHRAPLFAGRRHVSQQLHWGGGTPTYLNKAQISRLMMKKLLRENFQFNADAEEISIEVDPREIEELDVLDHLRAEGFNRRLLSMGVQDFNKEVQRRLVNREQDEEFIFALLNNHAREEIGFTSSTNIDLIYGLPKQTPEESFAFTLKRRVAEELNPDRRLSVFNYAHLPTIIFAAQRKKIKKDADLPSPQQQKKLDILQEETIAFLTTQSGYQFIGMMDDDHFARRPDDDELAVAQREGVLHRNNFQGYTTQGDTDLLGMMGVSAISMIGDCYYAQNQKKKEELKQQYYQQVDEQGNALWRGIIALTRRDDCIIRRDVIKSLIICNFRRRLDYSPIEQQQWDLLFADDYFAEEDLKKLLAPLLAKDGLVDVDEKGIQVTAKGRLLLIRNICMCFDTYLL

Solvent-accessible surface area: 19223 Å² total; per-residue (Å²): 94,151,8,60,37,35,102,83,25,33,199,74,55,83,13,4,0,29,34,155,51,15,47,122,140,17,31,59,127,30,7,56,121,0,14,72,111,54,95,124,45,59,0,2,1,36,0,13,0,0,0,18,28,75,59,11,44,18,18,38,72,47,50,52,54,15,146,98,61,89,56,0,63,85,0,0,74,10,0,58,78,4,0,69,92,16,2,90,68,4,82,65,10,90,0,17,13,0,18,0,1,19,20,10,1,12,6,2,73,82,76,7,0,32,75,0,0,132,23,0,102,125,53,12,107,32,53,122,127,3,30,8,13,0,40,4,14,2,30,98,13,121,64,68,18,0,58,42,0,82,92,39,23,0,45,44,3,14,0,11,0,15,1,13,44,100,97,1,5,188,59,2,46,16,85,5,85,55,124,51,0,28,42,0,2,57,42,0,87,146,44,35,6,83,20,6,14,0,25,0,15,19,1,0,0,98,2,46,12,140,22,2,47,160,2,4,127,70,0,37,112,1,62,0,25,22,0,11,7,78,78,13,73,47,92,35,107,116,60,59,14,0,147,138,7,150,95,104,34,43,13,50,111,94,62,46,48,44,2,32,64,79,2,0,45,37,1,46,145,44,38,12,47,12,0,0,30,35,25,4,0,77,68,115,18,60,2,0,53,7,22,148,123,35,81,4,46,57,26,62,94,12,24,9,48,48,27,111,28,1,12,2,4,0,0,1,13,3,30,6,36,5,1,34,9,10,6,13,12,28,94,111,30,156,78,0,59,83,24,6,124,122,114,3,12,0,20,54,41,1,28,59,18,82,128,41,5,7,0,14,44,29,0,5,64,28,0,3,0,23,10,123,7,86,9,77,80,13,44,157,125,43,134,22,113,1,57,91,65,0,37,90,8,42,145,106,2,46,58,17,27,166,64,25,0,1,94,60,69,170,156,9,6,58,6,23,44,76,0,31,37,13,0,102,28,0,0,82,9,0,16,74,86,151

GO terms:
  GO:0005737 cytoplasm (C, IDA)
  GO:0051539 4 iron, 4 sulfur cluster binding (F, IDA)
  GO:0051989 coproporphyrinogen dehydrogenase activity (F, IDA)
  GO:0019353 protoporphyrinogen IX biosynthetic process from glutamate (P, EXP)

CATH classification: 1.10.10.920